Protein AF-A0A7V0W0N1-F1 (afdb_monomer)

Structure (mmCIF, N/CA/C/O backbone):
data_AF-A0A7V0W0N1-F1
#
_entry.id   AF-A0A7V0W0N1-F1
#
loop_
_atom_site.group_PDB
_atom_site.id
_atom_site.type_symbol
_atom_site.label_atom_id
_atom_site.label_alt_id
_atom_site.label_comp_id
_atom_site.label_asym_id
_atom_site.label_entity_id
_atom_site.label_seq_id
_atom_site.pdbx_PDB_ins_code
_atom_site.Cartn_x
_atom_site.Cartn_y
_atom_site.Cartn_z
_atom_site.occupancy
_atom_site.B_iso_or_equiv
_atom_site.auth_seq_id
_atom_site.auth_comp_id
_atom_site.auth_asym_id
_atom_site.auth_atom_id
_atom_site.pdbx_PDB_model_num
ATOM 1 N N . MET A 1 1 ? -25.392 -17.128 -9.756 1.00 65.19 1 MET A N 1
ATOM 2 C CA . MET A 1 1 ? -25.011 -16.692 -8.388 1.00 65.19 1 MET A CA 1
ATOM 3 C C . MET A 1 1 ? -23.806 -15.750 -8.349 1.00 65.19 1 MET A C 1
ATOM 5 O O . MET A 1 1 ? -23.897 -14.730 -7.682 1.00 65.19 1 MET A O 1
ATOM 9 N N . LEU A 1 2 ? -22.695 -16.008 -9.055 1.00 64.38 2 LEU A N 1
ATOM 10 C CA . LEU A 1 2 ? -21.594 -15.025 -9.146 1.00 64.38 2 LEU A CA 1
ATOM 11 C C . LEU A 1 2 ? -22.101 -13.653 -9.636 1.00 64.38 2 LEU A C 1
ATOM 13 O O . LEU A 1 2 ? -21.817 -12.623 -9.036 1.00 64.38 2 LEU A O 1
ATOM 17 N N . THR A 1 3 ? -22.949 -13.664 -10.666 1.00 71.69 3 THR A N 1
ATOM 18 C CA . THR A 1 3 ? -23.606 -12.480 -11.237 1.00 71.69 3 THR A CA 1
ATOM 19 C C . THR A 1 3 ? -24.465 -11.714 -10.230 1.00 71.69 3 THR A C 1
ATOM 21 O O . THR A 1 3 ? -24.435 -10.487 -10.211 1.00 71.69 3 THR A O 1
ATOM 24 N N . THR A 1 4 ? -25.195 -12.401 -9.346 1.00 72.19 4 THR A N 1
ATOM 25 C CA . THR A 1 4 ? -26.027 -11.757 -8.316 1.00 72.19 4 THR A CA 1
ATOM 26 C C . THR A 1 4 ? -25.181 -11.128 -7.214 1.00 72.19 4 THR A C 1
ATOM 28 O O . THR A 1 4 ? -25.496 -10.026 -6.766 1.00 72.19 4 THR A O 1
ATOM 31 N N . VAL A 1 5 ? -24.074 -11.765 -6.820 1.00 70.94 5 VAL A N 1
ATOM 32 C CA . VAL A 1 5 ? -23.144 -11.196 -5.832 1.00 70.94 5 VAL A CA 1
ATOM 33 C C . VAL A 1 5 ? -22.363 -10.017 -6.424 1.00 70.94 5 VAL A C 1
ATOM 35 O O . VAL A 1 5 ? -22.230 -8.986 -5.766 1.00 70.94 5 VAL A O 1
ATOM 38 N N . LEU A 1 6 ? -21.926 -10.110 -7.683 1.00 73.25 6 LEU A N 1
ATOM 39 C CA . LEU A 1 6 ? -21.318 -8.987 -8.404 1.00 73.25 6 LEU A CA 1
ATOM 40 C C . LEU A 1 6 ? -22.298 -7.820 -8.541 1.00 73.25 6 LEU A C 1
ATOM 42 O O . LEU A 1 6 ? -21.927 -6.689 -8.255 1.00 73.25 6 LEU A O 1
ATOM 46 N N . LYS A 1 7 ? -23.568 -8.080 -8.878 1.00 77.25 7 LYS A N 1
ATOM 47 C CA . LYS A 1 7 ? -24.618 -7.049 -8.934 1.00 77.25 7 LYS A CA 1
ATOM 48 C C . LYS A 1 7 ? -24.865 -6.405 -7.567 1.00 77.25 7 LYS A C 1
ATOM 50 O O . LYS A 1 7 ? -25.064 -5.194 -7.495 1.00 77.25 7 LYS A O 1
ATOM 55 N N . TYR A 1 8 ? -24.832 -7.188 -6.487 1.00 76.94 8 TYR A N 1
ATOM 56 C CA . TYR A 1 8 ? -24.913 -6.670 -5.120 1.00 76.94 8 TYR A CA 1
ATOM 57 C C . TYR A 1 8 ? -23.722 -5.765 -4.792 1.00 76.94 8 TYR A C 1
ATOM 59 O O . TYR A 1 8 ? -23.931 -4.634 -4.358 1.00 76.94 8 TYR A O 1
ATOM 67 N N . LYS A 1 9 ? -22.491 -6.217 -5.060 1.00 71.62 9 LYS A N 1
ATOM 68 C CA . LYS A 1 9 ? -21.276 -5.418 -4.854 1.00 71.62 9 LYS A CA 1
ATOM 69 C C . LYS A 1 9 ? -21.302 -4.151 -5.695 1.00 71.62 9 LYS A C 1
ATOM 71 O O . LYS A 1 9 ? -21.106 -3.082 -5.147 1.00 71.62 9 LYS A O 1
ATOM 76 N N . PHE A 1 10 ? -21.673 -4.234 -6.968 1.00 73.50 10 PHE A N 1
ATOM 77 C CA . PHE A 1 10 ? -21.801 -3.072 -7.844 1.00 73.50 10 PHE A CA 1
ATOM 78 C C . PHE A 1 10 ? -22.838 -2.071 -7.320 1.00 73.50 10 PHE A C 1
ATOM 80 O O . PHE A 1 10 ? -22.581 -0.870 -7.292 1.00 73.50 10 PHE A O 1
ATOM 87 N N . ARG A 1 11 ? -23.986 -2.549 -6.814 1.00 74.00 11 ARG A N 1
ATOM 88 C CA . ARG A 1 11 ? -24.966 -1.699 -6.116 1.00 74.00 11 ARG A CA 1
ATOM 89 C C . ARG A 1 11 ? -24.410 -1.109 -4.824 1.00 74.00 11 ARG A C 1
ATOM 91 O O . ARG A 1 11 ? -24.726 0.034 -4.517 1.00 74.00 11 ARG A O 1
ATOM 98 N N . GLN A 1 12 ? -23.600 -1.845 -4.069 1.00 72.81 12 GLN A N 1
ATOM 99 C CA . GLN A 1 12 ? -22.927 -1.343 -2.871 1.00 72.81 12 GLN A CA 1
ATOM 100 C C . GLN A 1 12 ? -21.934 -0.231 -3.239 1.00 72.81 12 GLN A C 1
ATOM 102 O O . GLN A 1 12 ? -21.969 0.828 -2.614 1.00 72.81 12 GLN A O 1
ATOM 107 N N . THR A 1 13 ? -21.125 -0.416 -4.288 1.00 66.62 13 THR A N 1
ATOM 108 C CA . THR A 1 13 ? -20.189 0.594 -4.801 1.00 66.62 13 THR A CA 1
ATOM 109 C C . THR A 1 13 ? -20.939 1.821 -5.314 1.00 66.62 13 THR A C 1
ATOM 111 O O . THR A 1 13 ? -20.633 2.940 -4.910 1.00 66.62 13 THR A O 1
ATOM 114 N N . TYR A 1 14 ? -21.994 1.625 -6.106 1.00 70.81 14 TYR A N 1
ATOM 115 C CA . TYR A 1 14 ? -22.852 2.702 -6.601 1.00 70.81 14 TYR A CA 1
ATOM 116 C C . TYR A 1 14 ? -23.535 3.471 -5.463 1.00 70.81 14 TYR A C 1
ATOM 118 O O . TYR A 1 14 ? -23.499 4.697 -5.424 1.00 70.81 14 TYR A O 1
ATOM 126 N N . ASN A 1 15 ? -24.097 2.774 -4.475 1.00 70.00 15 ASN A N 1
ATOM 127 C CA . ASN A 1 15 ? -24.696 3.416 -3.305 1.00 70.00 15 ASN A CA 1
ATOM 128 C C . ASN A 1 15 ? -23.644 4.152 -2.465 1.00 70.00 15 ASN A C 1
ATOM 130 O O . ASN A 1 15 ? -23.943 5.211 -1.915 1.00 70.00 15 ASN A O 1
ATOM 134 N N . SER A 1 16 ? -22.414 3.635 -2.401 1.00 61.22 16 SER A N 1
ATOM 135 C CA . SER A 1 16 ? -21.291 4.324 -1.761 1.00 61.22 16 SER A CA 1
ATOM 136 C C . SER A 1 16 ? -20.797 5.548 -2.537 1.00 61.22 16 SER A C 1
ATOM 138 O O . SER A 1 16 ? -20.149 6.391 -1.937 1.00 61.22 16 SER A O 1
ATOM 140 N N . LEU A 1 17 ? -21.114 5.664 -3.829 1.00 58.25 17 LEU A N 1
ATOM 141 C CA . LEU A 1 17 ? -20.805 6.826 -4.667 1.00 58.25 17 LEU A CA 1
ATOM 142 C C . LEU A 1 17 ? -21.925 7.870 -4.622 1.00 58.25 17 LEU A C 1
ATOM 144 O O . LEU A 1 17 ? -21.674 9.061 -4.462 1.00 58.25 17 LEU A O 1
ATOM 148 N N . VAL A 1 18 ? -23.180 7.438 -4.748 1.00 65.00 18 VAL A N 1
ATOM 149 C CA . VAL A 1 18 ? -24.325 8.341 -4.934 1.00 65.00 18 VAL A CA 1
ATOM 150 C C . VAL A 1 18 ? -24.939 8.769 -3.604 1.00 65.00 18 VAL A C 1
ATOM 152 O O . VAL A 1 18 ? -25.225 9.954 -3.412 1.00 65.00 18 VAL A O 1
ATOM 155 N N . ARG A 1 19 ? -25.103 7.826 -2.666 1.00 57.94 19 ARG A N 1
ATOM 156 C CA . ARG A 1 19 ? -25.832 8.021 -1.398 1.00 57.94 19 ARG A CA 1
ATOM 157 C C . ARG A 1 19 ? -24.922 8.212 -0.180 1.00 57.94 19 ARG A C 1
ATOM 159 O O . ARG A 1 19 ? -25.406 8.214 0.948 1.00 57.94 19 ARG A O 1
ATOM 166 N N . SER A 1 20 ? -23.610 8.344 -0.371 1.00 57.69 20 SER A N 1
ATOM 167 C CA . SER A 1 20 ? -22.677 8.543 0.738 1.00 57.69 20 SER A CA 1
ATOM 168 C C . SER A 1 20 ? -22.605 9.992 1.212 1.00 57.69 20 SER A C 1
ATOM 170 O O . SER A 1 20 ? -22.922 10.930 0.481 1.00 57.69 20 SER A O 1
ATOM 172 N N . THR A 1 21 ? -22.083 10.167 2.427 1.00 58.88 21 THR A N 1
ATOM 173 C CA . THR A 1 21 ? -21.667 11.467 2.961 1.00 58.88 21 THR A CA 1
ATOM 174 C C . THR A 1 21 ? -20.680 12.162 2.015 1.00 58.88 21 THR A C 1
ATOM 176 O O . THR A 1 21 ? -19.886 11.500 1.340 1.00 58.88 21 THR A O 1
ATOM 179 N N . VAL A 1 22 ? -20.708 13.502 1.985 1.00 57.19 22 VAL A N 1
ATOM 180 C CA . VAL A 1 22 ? -19.830 14.355 1.151 1.00 57.19 22 VAL A CA 1
ATOM 181 C C . VAL A 1 22 ? -18.357 13.956 1.291 1.00 57.19 22 VAL A C 1
ATOM 183 O O . VAL A 1 22 ? -17.636 13.873 0.306 1.00 57.19 22 VAL A O 1
ATOM 186 N N . GLN A 1 23 ? -17.941 13.590 2.504 1.00 50.38 23 GLN A N 1
ATOM 187 C CA . GLN A 1 23 ? -16.584 13.151 2.825 1.00 50.38 23 GLN A CA 1
ATOM 188 C C . GLN A 1 23 ? -16.133 11.913 2.021 1.00 50.38 23 GLN A C 1
ATOM 190 O O . GLN A 1 23 ? -15.020 11.891 1.510 1.00 50.38 23 GLN A O 1
ATOM 195 N N . LYS A 1 24 ? -17.014 10.921 1.824 1.00 54.81 24 LYS A N 1
ATOM 196 C CA . LYS A 1 24 ? -16.725 9.722 1.011 1.00 54.81 24 LYS A CA 1
ATOM 197 C C . LYS A 1 24 ? -16.737 9.999 -0.493 1.00 54.81 24 LYS A C 1
ATOM 199 O O . LYS A 1 24 ? -16.022 9.335 -1.236 1.00 54.81 24 LYS A O 1
ATOM 204 N N . LYS A 1 25 ? -17.524 10.983 -0.946 1.00 59.34 25 LYS A N 1
ATOM 205 C CA . LYS A 1 25 ? -17.472 11.453 -2.342 1.00 59.34 25 LYS A CA 1
ATOM 206 C C . LYS A 1 25 ? -16.147 12.160 -2.621 1.00 59.34 25 LYS A C 1
ATOM 208 O O . LYS A 1 25 ? -15.558 11.958 -3.676 1.00 59.34 25 LYS A O 1
ATOM 213 N N . LEU A 1 26 ? -15.653 12.927 -1.647 1.00 55.00 26 LEU A N 1
ATOM 214 C CA . LEU A 1 26 ? -14.368 13.613 -1.737 1.00 55.00 26 LEU A CA 1
ATOM 215 C C . LEU A 1 26 ? -13.198 12.625 -1.830 1.00 55.00 26 LEU A C 1
ATOM 217 O O . LEU A 1 26 ? -12.315 12.832 -2.651 1.00 55.00 26 LEU A O 1
ATOM 221 N N . GLU A 1 27 ? -13.229 11.519 -1.073 1.00 57.84 27 GLU A N 1
ATOM 222 C CA . GLU A 1 27 ? -12.224 10.440 -1.162 1.00 57.84 27 GLU A CA 1
ATOM 223 C C . GLU A 1 27 ? -12.077 9.876 -2.587 1.00 57.84 27 GLU A C 1
ATOM 225 O O . GLU A 1 27 ? -10.966 9.572 -3.018 1.00 57.84 27 GLU A O 1
ATOM 230 N N . TRP A 1 28 ? -13.175 9.791 -3.344 1.00 56.16 28 TRP A N 1
ATOM 231 C CA . TRP A 1 28 ? -13.170 9.350 -4.744 1.00 56.16 28 TRP A CA 1
ATOM 232 C C . TRP A 1 28 ? -12.669 10.407 -5.735 1.00 56.16 28 TRP A C 1
ATOM 234 O O . TRP A 1 28 ? -12.242 10.049 -6.829 1.00 56.16 28 TRP A O 1
ATOM 244 N N . LEU A 1 29 ? -12.701 11.691 -5.368 1.00 60.31 29 LEU A N 1
ATOM 245 C CA . LEU A 1 29 ? -12.205 12.796 -6.196 1.00 60.31 29 LEU A CA 1
ATOM 246 C C . LEU A 1 29 ? -10.706 13.065 -5.998 1.00 60.31 29 LEU A C 1
ATOM 248 O O . LEU A 1 29 ? -10.100 13.725 -6.840 1.00 60.31 29 LEU A O 1
ATOM 252 N N . ILE A 1 30 ? -10.087 12.522 -4.941 1.00 64.12 30 ILE A N 1
ATOM 253 C CA . ILE A 1 30 ? -8.644 12.666 -4.670 1.00 64.12 30 ILE A CA 1
ATOM 254 C C . ILE A 1 30 ? -7.773 12.298 -5.892 1.00 64.12 30 ILE A C 1
ATOM 256 O O . ILE A 1 30 ? -6.892 13.088 -6.225 1.00 64.12 30 ILE A O 1
ATOM 260 N N . PRO A 1 31 ? -8.003 11.182 -6.618 1.00 60.69 31 PRO A N 1
ATOM 261 C CA . PRO A 1 31 ? -7.228 10.856 -7.818 1.00 60.69 31 PRO A CA 1
ATOM 262 C C . PRO A 1 31 ? -7.337 11.915 -8.923 1.00 60.69 31 PRO A C 1
ATOM 264 O O . PRO A 1 31 ? -6.354 12.187 -9.601 1.00 60.69 31 PRO A O 1
ATOM 267 N N . LEU A 1 32 ? -8.511 12.536 -9.078 1.00 64.38 32 LEU A N 1
ATOM 268 C CA . LEU A 1 32 ? -8.777 13.582 -10.071 1.00 64.38 32 LEU A CA 1
ATOM 269 C C . LEU A 1 32 ? -8.023 14.877 -9.740 1.00 64.38 32 LEU A C 1
ATOM 271 O O . LEU A 1 32 ? -7.462 15.512 -10.630 1.00 64.38 32 LEU A O 1
ATOM 275 N N . ILE A 1 33 ? -7.936 15.216 -8.451 1.00 65.44 33 ILE A N 1
ATOM 276 C CA . ILE A 1 33 ? -7.167 16.365 -7.946 1.00 65.44 33 ILE A CA 1
ATOM 277 C C . ILE A 1 33 ? -5.654 16.165 -8.145 1.00 65.44 33 ILE A C 1
ATOM 279 O O . ILE A 1 33 ? -4.914 17.140 -8.252 1.00 65.44 33 ILE A O 1
ATOM 283 N N . LEU A 1 34 ? -5.178 14.919 -8.227 1.00 65.44 34 LEU A N 1
ATOM 284 C CA . LEU A 1 34 ? -3.758 14.605 -8.421 1.00 65.44 34 LEU A CA 1
ATOM 285 C C . LEU A 1 34 ? -3.304 14.651 -9.892 1.00 65.44 34 LEU A C 1
ATOM 287 O O . LEU A 1 34 ? -2.103 14.748 -10.144 1.00 65.44 34 LEU A O 1
ATOM 291 N N . ILE A 1 35 ? -4.226 14.654 -10.862 1.00 71.00 35 ILE A N 1
ATOM 292 C CA . ILE A 1 35 ? -3.905 14.669 -12.305 1.00 71.00 35 ILE A CA 1
ATOM 293 C C . ILE A 1 35 ? -2.977 15.836 -12.709 1.00 71.00 35 ILE A C 1
ATOM 295 O O . ILE A 1 35 ? -2.003 15.581 -13.424 1.00 71.00 35 ILE A O 1
ATOM 299 N N . PRO A 1 36 ? -3.175 17.089 -12.244 1.00 69.88 36 PRO A N 1
ATOM 300 C CA . PRO A 1 36 ? -2.277 18.198 -12.571 1.00 69.88 36 PRO A CA 1
ATOM 301 C C . PRO A 1 36 ? -0.832 17.980 -12.105 1.00 69.88 36 PRO A C 1
ATOM 303 O O . PRO A 1 36 ? 0.086 18.497 -12.733 1.00 69.88 36 PRO A O 1
ATOM 306 N N . TYR A 1 37 ? -0.610 17.191 -11.046 1.00 66.81 37 TYR A N 1
ATOM 307 C CA . TYR A 1 37 ? 0.726 16.832 -10.552 1.00 66.81 37 TYR A CA 1
ATOM 308 C C . TYR A 1 37 ? 1.346 15.661 -11.322 1.00 66.81 37 TYR A C 1
ATOM 310 O O . TYR A 1 37 ? 2.569 15.534 -11.387 1.00 66.81 37 TYR A O 1
ATOM 318 N N . PHE A 1 38 ? 0.524 14.814 -11.944 1.00 78.06 38 PHE A N 1
ATOM 319 C CA . PHE A 1 38 ? 1.004 13.674 -12.722 1.00 78.06 38 PHE A CA 1
ATOM 320 C C . PHE A 1 38 ? 1.700 14.113 -14.006 1.00 78.06 38 PHE A C 1
ATOM 322 O O . PHE A 1 38 ? 2.737 13.555 -14.352 1.00 78.06 38 PHE A O 1
ATOM 329 N N . ILE A 1 39 ? 1.193 15.144 -14.684 1.00 78.69 39 ILE A N 1
ATOM 330 C CA . ILE A 1 39 ? 1.789 15.669 -15.922 1.00 78.69 39 ILE A CA 1
ATOM 331 C C . ILE A 1 39 ? 3.251 16.121 -15.730 1.00 78.69 39 ILE A C 1
ATOM 333 O O . ILE A 1 39 ? 4.115 15.610 -16.451 1.00 78.69 39 ILE A O 1
ATOM 337 N N . PRO A 1 40 ? 3.585 17.031 -14.789 1.00 74.44 40 PRO A N 1
ATOM 338 C CA . PRO A 1 40 ? 4.963 17.462 -14.587 1.00 74.44 40 PRO A CA 1
ATOM 339 C C . PRO A 1 40 ? 5.852 16.306 -14.125 1.00 74.44 40 PRO A C 1
ATOM 341 O O . PRO A 1 40 ? 6.960 16.180 -14.634 1.00 74.44 40 PRO A O 1
ATOM 344 N N . LEU A 1 41 ? 5.359 15.412 -13.259 1.00 75.25 41 LEU A N 1
ATOM 345 C CA . LEU A 1 41 ? 6.134 14.255 -12.802 1.00 75.25 41 LEU A CA 1
ATOM 346 C C . LEU A 1 41 ? 6.434 13.263 -13.937 1.00 75.25 41 LEU A C 1
ATOM 348 O O . LEU A 1 41 ? 7.538 12.732 -14.027 1.00 75.25 41 LEU A O 1
ATOM 352 N N . THR A 1 42 ? 5.483 13.051 -14.849 1.00 83.56 42 THR A N 1
ATOM 353 C CA . THR A 1 42 ? 5.703 12.221 -16.044 1.00 83.56 42 THR A CA 1
ATOM 354 C C . THR A 1 42 ? 6.770 12.853 -16.938 1.00 83.56 42 THR A C 1
ATOM 356 O O . THR A 1 42 ? 7.662 12.161 -17.426 1.00 83.56 42 THR A O 1
ATOM 359 N N . ARG A 1 43 ? 6.718 14.179 -17.136 1.00 82.12 43 ARG A N 1
ATOM 360 C CA . ARG A 1 43 ? 7.703 14.913 -17.948 1.00 82.12 43 ARG A CA 1
ATOM 361 C C . ARG A 1 43 ? 9.105 14.866 -17.343 1.00 82.12 43 ARG A C 1
ATOM 363 O O . ARG A 1 43 ? 10.058 14.629 -18.083 1.00 82.12 43 ARG A O 1
ATOM 370 N N . THR A 1 44 ? 9.245 15.059 -16.031 1.00 79.56 44 THR A N 1
ATOM 371 C CA . THR A 1 44 ? 10.557 15.015 -15.368 1.00 79.56 44 THR A CA 1
ATOM 372 C C . THR A 1 44 ? 11.156 13.616 -15.397 1.00 79.56 44 THR A C 1
ATOM 374 O O . THR A 1 44 ? 12.325 13.475 -15.747 1.00 79.56 44 THR A O 1
ATOM 377 N N . MET A 1 45 ? 10.360 12.578 -15.127 1.00 82.50 45 MET A N 1
ATOM 378 C CA . MET A 1 45 ? 10.823 11.186 -15.188 1.00 82.50 45 MET A CA 1
A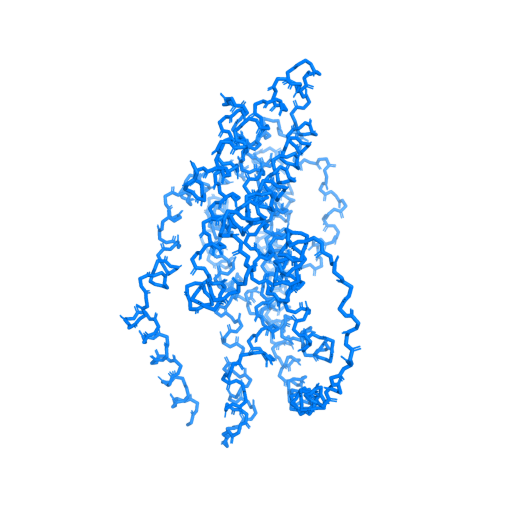TOM 379 C C . MET A 1 45 ? 11.216 10.770 -16.609 1.00 82.50 45 MET A C 1
ATOM 381 O O . MET A 1 45 ? 12.247 10.136 -16.800 1.00 82.50 45 MET A O 1
ATOM 385 N N . ASN A 1 46 ? 10.447 11.185 -17.615 1.00 86.25 46 ASN A N 1
ATOM 386 C CA . ASN A 1 46 ? 10.768 10.951 -19.023 1.00 86.25 46 ASN A CA 1
ATOM 387 C C . ASN A 1 46 ? 12.095 11.621 -19.427 1.00 86.25 46 ASN A C 1
ATOM 389 O O . ASN A 1 46 ? 12.948 10.985 -20.039 1.00 86.25 46 ASN A O 1
ATOM 393 N N . SER A 1 47 ? 12.304 12.880 -19.023 1.00 84.00 47 SER A N 1
ATOM 394 C CA . SER A 1 47 ? 13.571 13.594 -19.244 1.00 84.00 47 SER A CA 1
ATOM 395 C C . SER A 1 47 ? 14.749 12.901 -18.550 1.00 84.00 47 SER A C 1
ATOM 397 O O . SER A 1 47 ? 15.803 12.723 -19.157 1.00 84.00 47 SER A O 1
ATOM 399 N N . LEU A 1 48 ? 14.562 12.445 -17.307 1.00 82.56 48 LEU A N 1
ATOM 400 C CA . LEU A 1 48 ? 15.572 11.689 -16.563 1.00 82.56 48 LEU A CA 1
ATOM 401 C C . LEU A 1 48 ? 15.962 10.395 -17.277 1.00 82.56 48 LEU A C 1
ATOM 403 O O . LEU A 1 48 ? 17.146 10.158 -17.498 1.00 82.56 48 LEU A O 1
ATOM 407 N N . TYR A 1 49 ? 14.988 9.573 -17.663 1.00 85.88 49 TYR A N 1
ATOM 408 C CA . TYR A 1 49 ? 15.254 8.319 -18.366 1.00 85.88 49 TYR A CA 1
ATOM 409 C C . TYR A 1 49 ? 15.918 8.545 -19.729 1.00 85.88 49 TYR A C 1
ATOM 411 O O . TYR A 1 49 ? 16.851 7.817 -20.059 1.00 85.88 49 TYR A O 1
ATOM 419 N N . GLY A 1 50 ? 15.514 9.582 -20.473 1.00 84.19 50 GLY A N 1
ATOM 420 C CA . GLY A 1 50 ? 16.180 9.981 -21.717 1.00 84.19 50 GLY A CA 1
ATOM 421 C C . GLY A 1 50 ? 17.655 10.333 -21.502 1.00 84.19 50 GLY A C 1
ATOM 422 O O . GLY A 1 50 ? 18.523 9.740 -22.134 1.00 84.19 50 GLY A O 1
ATOM 423 N N . LYS A 1 51 ? 17.957 11.205 -20.530 1.00 83.94 51 LYS A N 1
ATOM 424 C CA . LYS A 1 51 ? 19.342 11.590 -20.196 1.00 83.94 51 LYS A CA 1
ATOM 425 C C . LYS A 1 51 ? 20.194 10.408 -19.729 1.00 83.94 51 LYS A C 1
ATOM 427 O O . LYS A 1 51 ? 21.373 10.325 -20.067 1.00 83.94 51 LYS A O 1
ATOM 432 N N . VAL A 1 52 ? 19.619 9.503 -18.933 1.00 82.62 52 VAL A N 1
ATOM 433 C CA . VAL A 1 52 ? 20.314 8.290 -18.471 1.00 82.62 52 VAL A CA 1
ATOM 434 C C . VAL A 1 52 ? 20.634 7.375 -19.650 1.00 82.62 52 VAL A C 1
ATOM 436 O O . VAL A 1 52 ? 21.740 6.841 -19.708 1.00 82.62 52 VAL A O 1
ATOM 439 N N . PHE A 1 53 ? 19.705 7.220 -20.595 1.00 84.56 53 PHE A N 1
ATOM 440 C CA . PHE A 1 53 ? 19.941 6.436 -21.804 1.00 84.56 53 PHE A CA 1
ATOM 441 C C . PHE A 1 53 ? 21.027 7.057 -22.691 1.00 84.56 53 PHE A C 1
ATOM 443 O O . PHE A 1 53 ? 21.933 6.348 -23.111 1.00 84.56 53 PHE A O 1
ATOM 450 N N . GLU A 1 54 ? 20.999 8.372 -22.912 1.00 84.94 54 GLU A N 1
ATOM 451 C CA . GLU A 1 54 ? 22.038 9.076 -23.682 1.00 84.94 54 GLU A CA 1
ATOM 452 C C . GLU A 1 54 ? 23.433 8.938 -23.050 1.00 84.94 54 GLU A C 1
ATOM 454 O O . GLU A 1 54 ? 24.426 8.832 -23.762 1.00 84.94 54 GLU A O 1
ATOM 459 N N . SER A 1 55 ? 23.513 8.903 -21.715 1.00 81.94 55 SER A N 1
ATOM 460 C CA . SER A 1 55 ? 24.794 8.867 -20.991 1.00 81.94 55 SER A CA 1
ATOM 461 C C . SER A 1 55 ? 25.353 7.450 -20.791 1.00 81.94 55 SER A C 1
ATOM 463 O O . SER A 1 55 ? 26.567 7.268 -20.765 1.00 81.94 55 SER A O 1
ATOM 465 N N . PHE A 1 56 ? 24.490 6.445 -20.604 1.00 79.69 56 PHE A N 1
ATOM 466 C CA . PHE A 1 56 ? 24.881 5.098 -20.151 1.00 79.69 56 PHE A CA 1
ATOM 467 C C . PHE A 1 56 ? 24.239 3.953 -20.959 1.00 79.69 56 PHE A C 1
ATOM 469 O O . PHE A 1 56 ? 24.370 2.778 -20.598 1.00 79.69 56 PHE A O 1
ATOM 476 N N . GLY A 1 57 ? 23.506 4.275 -22.027 1.00 84.06 57 GLY A N 1
ATOM 477 C CA . GLY A 1 57 ? 22.814 3.316 -22.885 1.00 84.06 57 GLY A CA 1
ATOM 478 C C . GLY A 1 57 ? 21.774 2.459 -22.154 1.00 84.06 57 GLY A C 1
ATOM 479 O O . GLY A 1 57 ? 21.240 2.811 -21.096 1.00 84.06 57 GLY A O 1
ATOM 480 N N . TRP A 1 58 ? 21.500 1.279 -22.718 1.00 82.75 58 TRP A N 1
ATOM 481 C CA . TRP A 1 58 ? 20.532 0.312 -22.184 1.00 82.75 58 TRP A CA 1
ATOM 482 C C . TRP A 1 58 ? 20.857 -0.177 -20.769 1.00 82.75 58 TRP A C 1
ATOM 484 O O . TRP A 1 58 ? 19.945 -0.439 -19.984 1.00 82.75 58 TRP A O 1
ATOM 494 N N . HIS A 1 59 ? 22.141 -0.276 -20.417 1.00 81.50 59 HIS A N 1
ATOM 495 C CA . HIS A 1 59 ? 22.556 -0.757 -19.102 1.00 81.50 59 HIS A CA 1
ATOM 496 C C . HIS A 1 59 ? 22.207 0.245 -17.992 1.00 81.50 59 HIS A C 1
ATOM 498 O O . HIS A 1 59 ? 21.579 -0.129 -16.996 1.00 81.50 59 HIS A O 1
ATOM 504 N N . GLY A 1 60 ? 22.525 1.529 -18.185 1.00 77.69 60 GLY A N 1
ATOM 505 C CA . GLY A 1 60 ? 22.147 2.566 -17.223 1.00 77.69 60 GLY A CA 1
ATOM 506 C C . GLY A 1 60 ? 20.634 2.758 -17.133 1.00 77.69 60 GLY A C 1
ATOM 507 O O . GLY A 1 60 ? 20.094 2.905 -16.033 1.00 77.69 60 GLY A O 1
ATOM 508 N N . LEU A 1 61 ? 19.930 2.665 -18.267 1.00 81.81 61 LEU A N 1
ATOM 509 C CA . LEU A 1 61 ? 18.469 2.719 -18.303 1.00 81.81 61 LEU A CA 1
ATOM 510 C C . LEU A 1 61 ? 17.853 1.563 -17.488 1.00 81.81 61 LEU A C 1
ATOM 512 O O . LEU A 1 61 ? 17.037 1.808 -16.596 1.00 81.81 61 LEU A O 1
ATOM 516 N N . LYS A 1 62 ? 18.310 0.318 -17.697 1.00 82.69 62 LYS A N 1
ATOM 517 C CA . LYS A 1 62 ? 17.881 -0.858 -16.917 1.00 82.69 62 LYS A CA 1
ATOM 518 C C . LYS A 1 62 ? 18.054 -0.647 -15.412 1.00 82.69 62 LYS A C 1
ATOM 520 O O . LYS A 1 62 ? 17.139 -0.953 -14.649 1.00 82.69 62 LYS A O 1
ATOM 525 N N . MET A 1 63 ? 19.190 -0.104 -14.977 1.00 78.62 63 MET A N 1
ATOM 526 C CA . MET A 1 63 ? 19.454 0.155 -13.556 1.00 78.62 63 MET A CA 1
ATOM 527 C C . MET A 1 63 ? 18.537 1.243 -12.977 1.00 78.62 63 MET A C 1
ATOM 529 O O . MET A 1 63 ? 17.979 1.078 -11.886 1.00 78.62 63 MET A O 1
ATOM 533 N N . ALA A 1 64 ? 18.329 2.341 -13.708 1.00 77.94 64 ALA A N 1
ATOM 534 C CA . ALA A 1 64 ? 17.488 3.446 -13.252 1.00 77.94 64 ALA A CA 1
ATOM 535 C C . ALA A 1 64 ? 16.008 3.042 -13.150 1.00 77.94 64 ALA A C 1
ATOM 537 O O . ALA A 1 64 ? 15.351 3.318 -12.146 1.00 77.94 64 ALA A O 1
ATOM 538 N N . ILE A 1 65 ? 15.481 2.333 -14.149 1.00 80.69 65 ILE A N 1
ATOM 539 C CA . ILE A 1 65 ? 14.102 1.834 -14.092 1.00 80.69 65 ILE A CA 1
ATOM 540 C C . ILE A 1 65 ? 13.976 0.702 -13.086 1.00 80.69 65 ILE A C 1
ATOM 542 O O . ILE A 1 65 ? 12.991 0.658 -12.355 1.00 80.69 65 ILE A O 1
ATOM 546 N N . GLY A 1 66 ? 14.961 -0.190 -13.004 1.00 79.56 66 GLY A N 1
ATOM 547 C CA . GLY A 1 66 ? 14.900 -1.319 -12.090 1.00 79.56 66 GLY A CA 1
ATOM 548 C C . GLY A 1 66 ? 14.818 -0.892 -10.628 1.00 79.56 66 GLY A C 1
ATOM 549 O O . GLY A 1 66 ? 13.982 -1.386 -9.872 1.00 79.56 66 GLY A O 1
ATOM 550 N N . THR A 1 67 ? 15.607 0.108 -10.241 1.00 77.25 67 THR A N 1
ATOM 551 C CA . THR A 1 67 ? 15.547 0.693 -8.893 1.00 77.25 67 THR A CA 1
ATOM 552 C C . THR A 1 67 ? 14.194 1.361 -8.617 1.00 77.25 67 THR A C 1
ATOM 554 O O . THR A 1 67 ? 13.586 1.098 -7.576 1.00 77.25 67 THR A O 1
ATOM 557 N N . ASN A 1 68 ? 13.660 2.134 -9.567 1.00 80.69 68 ASN A N 1
ATOM 558 C CA . ASN A 1 68 ? 12.342 2.766 -9.437 1.00 80.69 68 ASN A CA 1
ATOM 559 C C . ASN A 1 68 ? 11.199 1.744 -9.363 1.00 80.69 68 ASN A C 1
ATOM 561 O O . ASN A 1 68 ? 10.331 1.842 -8.492 1.00 80.69 68 ASN A O 1
ATOM 565 N N . LEU A 1 69 ? 11.202 0.735 -10.235 1.00 81.69 69 LEU A N 1
ATOM 566 C CA . LEU A 1 69 ? 10.187 -0.315 -10.248 1.00 81.69 69 LEU A CA 1
ATOM 567 C C . LEU A 1 69 ? 10.260 -1.198 -9.006 1.00 81.69 69 LEU A C 1
ATOM 569 O O . LEU A 1 69 ? 9.204 -1.591 -8.515 1.00 81.69 69 LEU A O 1
ATOM 573 N N . LEU A 1 70 ? 11.448 -1.473 -8.457 1.00 81.94 70 LEU A N 1
ATOM 574 C CA . LEU A 1 70 ? 11.582 -2.181 -7.181 1.00 81.94 70 LEU A CA 1
ATOM 575 C C . LEU A 1 70 ? 10.837 -1.434 -6.079 1.00 81.94 70 LEU A C 1
ATOM 577 O O . LEU A 1 70 ? 10.003 -2.015 -5.384 1.00 81.94 70 LEU A O 1
ATOM 581 N N . VAL A 1 71 ? 11.116 -0.139 -5.938 1.00 79.75 71 VAL A N 1
ATOM 582 C CA . VAL A 1 71 ? 10.523 0.694 -4.888 1.00 79.75 71 VAL A CA 1
ATOM 583 C C . VAL A 1 71 ? 9.009 0.791 -5.065 1.00 79.75 71 VAL A C 1
ATOM 585 O O . VAL A 1 71 ? 8.269 0.620 -4.094 1.00 79.75 71 VAL A O 1
ATOM 588 N N . ILE A 1 72 ? 8.540 0.969 -6.304 1.00 84.19 72 ILE A N 1
ATOM 589 C CA . ILE A 1 72 ? 7.113 0.945 -6.642 1.00 84.19 72 ILE A CA 1
ATOM 590 C C . ILE A 1 72 ? 6.483 -0.402 -6.275 1.00 84.19 72 ILE A C 1
ATOM 592 O O . ILE A 1 72 ? 5.463 -0.427 -5.588 1.00 84.19 72 ILE A O 1
ATOM 596 N N . CYS A 1 73 ? 7.075 -1.521 -6.696 1.00 85.56 73 CYS A N 1
ATOM 597 C CA . CYS A 1 73 ? 6.522 -2.853 -6.453 1.00 85.56 73 CYS A CA 1
ATOM 598 C C . CYS A 1 73 ? 6.458 -3.168 -4.959 1.00 85.56 73 CYS A C 1
ATOM 600 O O . CYS A 1 73 ? 5.434 -3.664 -4.494 1.00 85.56 73 CYS A O 1
ATOM 602 N N . VAL A 1 74 ? 7.501 -2.834 -4.192 1.00 83.75 74 VAL A N 1
ATOM 603 C CA . VAL A 1 74 ? 7.525 -3.019 -2.734 1.00 83.75 74 VAL A CA 1
ATOM 604 C C . VAL A 1 74 ? 6.438 -2.179 -2.063 1.00 83.75 7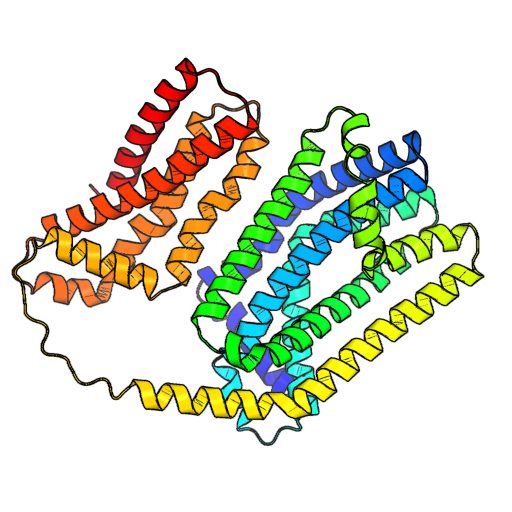4 VAL A C 1
ATOM 606 O O . VAL A 1 74 ? 5.682 -2.703 -1.245 1.00 83.75 74 VAL A O 1
ATOM 609 N N . PHE A 1 75 ? 6.301 -0.904 -2.433 1.00 84.62 75 PHE A N 1
ATOM 610 C CA . PHE A 1 75 ? 5.244 -0.039 -1.908 1.00 84.62 75 PHE A CA 1
ATOM 611 C C . PHE A 1 75 ? 3.842 -0.584 -2.211 1.00 84.62 75 PHE A C 1
ATOM 613 O O . PHE A 1 75 ? 3.019 -0.743 -1.304 1.00 84.62 75 PHE A O 1
ATOM 620 N N . VAL A 1 76 ? 3.570 -0.898 -3.481 1.00 87.81 76 VAL A N 1
ATOM 621 C CA . VAL A 1 76 ? 2.268 -1.415 -3.917 1.00 87.81 76 VAL A CA 1
ATOM 622 C C . VAL A 1 76 ? 1.977 -2.742 -3.219 1.00 87.81 76 VAL A C 1
ATOM 624 O O . VAL A 1 76 ? 0.869 -2.942 -2.724 1.00 87.81 76 VAL A O 1
ATOM 627 N N . PHE A 1 77 ? 2.969 -3.622 -3.092 1.00 88.62 77 PHE A N 1
ATOM 628 C CA . PHE A 1 77 ? 2.829 -4.900 -2.402 1.00 88.62 77 PHE A CA 1
ATOM 629 C C . PHE A 1 77 ? 2.500 -4.741 -0.910 1.00 88.62 77 PHE A C 1
ATOM 631 O O . PHE A 1 77 ? 1.560 -5.359 -0.414 1.00 88.62 77 PHE A O 1
ATOM 638 N N . ILE A 1 78 ? 3.209 -3.880 -0.178 1.00 85.75 78 ILE A N 1
ATOM 639 C CA . ILE A 1 78 ? 2.928 -3.652 1.248 1.00 85.75 78 ILE A CA 1
ATOM 640 C C . ILE A 1 78 ? 1.535 -3.028 1.432 1.00 85.75 78 ILE A C 1
ATOM 642 O O . ILE A 1 78 ? 0.773 -3.438 2.314 1.00 85.75 78 ILE A O 1
ATOM 646 N N . SER A 1 79 ? 1.188 -2.053 0.589 1.00 84.19 79 SER A N 1
ATOM 647 C CA . SER A 1 79 ? -0.110 -1.374 0.616 1.00 84.19 79 SER A CA 1
ATOM 648 C C . SER A 1 79 ? -1.269 -2.343 0.360 1.00 84.19 79 SER A C 1
ATOM 650 O O . SER A 1 79 ? -2.235 -2.396 1.128 1.00 84.19 79 SER A O 1
ATOM 652 N N . THR A 1 80 ? -1.134 -3.190 -0.656 1.00 88.62 80 THR A N 1
ATOM 653 C CA . THR A 1 80 ? -2.131 -4.215 -0.999 1.00 88.62 80 THR A CA 1
ATOM 654 C C . THR A 1 80 ? -2.235 -5.301 0.053 1.00 88.62 80 THR A C 1
ATOM 656 O O . THR A 1 80 ? -3.343 -5.683 0.426 1.00 88.62 80 THR A O 1
ATOM 659 N N . LEU A 1 81 ? -1.117 -5.748 0.624 1.00 87.06 81 LEU A N 1
ATOM 660 C CA . LEU A 1 81 ? -1.114 -6.686 1.745 1.00 87.06 81 LEU A CA 1
ATOM 661 C C . LEU A 1 81 ? -1.906 -6.125 2.934 1.00 87.06 81 LEU A C 1
ATOM 663 O O . LEU A 1 81 ? -2.726 -6.823 3.533 1.00 87.06 81 LEU A O 1
ATOM 667 N N . ALA A 1 82 ? -1.724 -4.847 3.269 1.00 82.50 82 ALA A N 1
ATOM 668 C CA . ALA A 1 82 ? -2.453 -4.230 4.372 1.00 82.50 82 ALA A CA 1
ATOM 669 C C . ALA A 1 82 ? -3.975 -4.201 4.143 1.00 82.50 82 ALA A C 1
ATOM 671 O O . ALA A 1 82 ? -4.746 -4.477 5.072 1.00 82.50 82 ALA A O 1
ATOM 672 N N . LEU A 1 83 ? -4.403 -3.890 2.918 1.00 82.62 83 LEU A N 1
ATOM 673 C CA . LEU A 1 83 ? -5.815 -3.820 2.537 1.00 82.62 83 LEU A CA 1
ATOM 674 C C . LEU A 1 83 ? -6.456 -5.209 2.412 1.00 82.62 83 LEU A C 1
ATOM 676 O O . LEU A 1 83 ? -7.568 -5.419 2.907 1.00 82.62 83 LEU A O 1
ATOM 680 N N . THR A 1 84 ? -5.737 -6.188 1.866 1.00 87.00 84 THR A N 1
ATOM 681 C CA . THR A 1 84 ? -6.221 -7.570 1.741 1.00 87.00 84 THR A CA 1
ATOM 682 C C . THR A 1 84 ? -6.441 -8.238 3.091 1.00 87.00 84 THR A C 1
ATOM 684 O O . THR A 1 84 ? -7.474 -8.884 3.260 1.00 87.00 84 THR A O 1
ATOM 687 N N . ILE A 1 85 ? -5.575 -8.015 4.094 1.00 83.88 85 ILE A N 1
ATOM 688 C CA . ILE A 1 85 ? -5.822 -8.477 5.479 1.00 83.88 85 ILE A CA 1
ATOM 689 C C . ILE A 1 85 ? -7.181 -7.973 5.973 1.00 83.88 85 ILE A C 1
ATOM 691 O O . ILE A 1 85 ? -7.974 -8.731 6.541 1.00 83.88 85 ILE A O 1
ATOM 695 N N . TYR A 1 86 ? -7.450 -6.684 5.759 1.00 79.00 86 TYR A N 1
ATOM 696 C CA . TYR A 1 86 ? -8.692 -6.062 6.194 1.00 79.00 86 TYR A CA 1
ATOM 697 C C . TYR A 1 86 ? -9.902 -6.650 5.452 1.00 79.00 86 TYR A C 1
ATOM 699 O O . TYR A 1 86 ? -10.872 -7.063 6.093 1.00 79.00 86 TYR A O 1
ATOM 707 N N . ARG A 1 87 ? -9.843 -6.760 4.118 1.00 80.50 87 ARG A N 1
ATOM 708 C CA . ARG A 1 87 ? -10.958 -7.283 3.311 1.00 80.50 87 ARG A CA 1
ATOM 709 C C . ARG A 1 87 ? -11.223 -8.775 3.535 1.00 80.50 87 ARG A C 1
ATOM 711 O O . ARG A 1 87 ? -12.394 -9.168 3.510 1.00 80.50 87 ARG A O 1
ATOM 718 N N . LEU A 1 88 ? -10.193 -9.593 3.768 1.00 83.25 88 LEU A N 1
ATOM 719 C CA . LEU A 1 88 ? -10.330 -11.043 3.966 1.00 83.25 88 LEU A CA 1
ATOM 720 C C . LEU A 1 88 ? -10.863 -11.417 5.349 1.00 83.25 88 LEU A C 1
ATOM 722 O O . LEU A 1 88 ? -11.694 -12.317 5.431 1.00 83.25 88 LEU A O 1
ATOM 726 N N . PHE A 1 89 ? -10.419 -10.744 6.415 1.00 78.25 89 PHE A N 1
ATOM 727 C CA . PHE A 1 89 ? -10.715 -11.190 7.785 1.00 78.25 89 PHE A CA 1
ATOM 728 C C . PHE A 1 89 ? -11.554 -10.217 8.618 1.00 78.25 89 PHE A C 1
ATOM 730 O O . PHE A 1 89 ? -12.159 -10.640 9.599 1.00 78.25 89 PHE A O 1
ATOM 737 N N . GLN A 1 90 ? -11.590 -8.926 8.275 1.00 73.38 90 GLN A N 1
ATOM 738 C CA . GLN A 1 90 ? -12.194 -7.894 9.135 1.00 73.38 90 GLN A CA 1
ATOM 739 C C . GLN A 1 90 ? -13.380 -7.169 8.505 1.00 73.38 90 GLN A C 1
ATOM 741 O O . GLN A 1 90 ? -14.064 -6.417 9.198 1.00 73.38 90 GLN A O 1
ATOM 746 N N . SER A 1 91 ? -13.637 -7.363 7.212 1.00 75.94 91 SER A N 1
ATOM 747 C CA . SER A 1 91 ? -14.799 -6.744 6.585 1.00 75.94 91 SER A CA 1
ATOM 748 C C . SER A 1 91 ? -16.093 -7.372 7.111 1.00 75.94 91 SER A C 1
ATOM 750 O O . SER A 1 91 ? -16.209 -8.593 7.242 1.00 75.94 91 SER A O 1
ATOM 752 N N . ASN A 1 92 ? -17.079 -6.522 7.409 1.00 69.62 92 ASN A N 1
ATOM 753 C CA . ASN A 1 92 ? -18.381 -6.951 7.935 1.00 69.62 92 ASN A CA 1
ATOM 754 C C . ASN A 1 92 ? -19.077 -7.945 6.991 1.00 69.62 92 ASN A C 1
ATOM 756 O O . ASN A 1 92 ? -19.762 -8.865 7.434 1.00 69.62 92 ASN A O 1
ATOM 760 N N . ASP A 1 93 ? -18.826 -7.795 5.692 1.00 75.62 93 ASP A N 1
ATOM 761 C CA . ASP A 1 93 ? -19.417 -8.595 4.629 1.00 75.62 93 ASP A CA 1
ATOM 762 C C . ASP A 1 93 ? -18.890 -10.038 4.616 1.00 75.62 93 ASP A C 1
ATOM 764 O O . ASP A 1 93 ? -19.570 -10.913 4.093 1.00 75.62 93 ASP A O 1
ATOM 768 N N . VAL A 1 94 ? -17.708 -10.334 5.179 1.00 80.50 94 VAL A N 1
ATOM 769 C CA . VAL A 1 94 ? -17.124 -11.692 5.123 1.00 80.50 94 VAL A CA 1
ATOM 770 C C . VAL A 1 94 ? -17.984 -12.706 5.866 1.00 80.50 94 VAL A C 1
ATOM 772 O O . VAL A 1 94 ? -18.221 -13.789 5.338 1.00 80.50 94 VAL A O 1
ATOM 775 N N . LYS A 1 95 ? -18.489 -12.358 7.056 1.00 78.62 95 LYS A N 1
ATOM 776 C CA . LYS A 1 95 ? -19.348 -13.258 7.845 1.00 78.62 95 LYS A CA 1
ATOM 777 C C . LYS A 1 95 ? -20.657 -13.559 7.103 1.00 78.62 95 LYS A C 1
ATOM 779 O O . LYS A 1 95 ? -21.104 -14.699 7.103 1.00 78.62 95 LYS A O 1
ATOM 784 N N . PHE A 1 96 ? -21.217 -12.557 6.423 1.00 80.62 96 PHE A N 1
ATOM 785 C CA . PHE A 1 96 ? -22.427 -12.700 5.612 1.00 80.62 96 PHE A CA 1
ATOM 786 C C . PHE A 1 96 ? -22.181 -13.506 4.327 1.00 80.62 96 PHE A C 1
ATOM 788 O O . PHE A 1 96 ? -22.911 -14.448 4.033 1.00 80.62 96 PHE A O 1
ATOM 795 N N . LEU A 1 97 ? -21.123 -13.186 3.578 1.00 77.31 97 LEU A N 1
ATOM 796 C CA . LEU A 1 97 ? -20.763 -13.899 2.350 1.00 77.31 97 LEU A CA 1
ATOM 797 C C . LEU A 1 97 ? -20.428 -15.368 2.632 1.00 77.31 97 LEU A C 1
ATOM 799 O O . LEU A 1 97 ? -20.801 -16.230 1.845 1.00 77.31 97 LEU A O 1
ATOM 803 N N . ALA A 1 98 ? -19.779 -15.660 3.761 1.00 78.75 98 ALA A N 1
ATOM 804 C CA . ALA A 1 98 ? -19.458 -17.026 4.165 1.00 78.75 98 ALA A CA 1
ATOM 805 C C . ALA A 1 98 ? -20.684 -17.846 4.604 1.00 78.75 98 ALA A C 1
ATOM 807 O O . ALA A 1 98 ? -20.615 -19.071 4.550 1.00 78.75 98 ALA A O 1
ATOM 808 N N . SER A 1 99 ? -21.785 -17.205 5.023 1.00 82.19 99 SER A N 1
ATOM 809 C CA . SER A 1 99 ? -23.041 -17.895 5.360 1.00 82.19 99 SER A CA 1
ATOM 810 C C . SER A 1 99 ? -23.936 -18.179 4.152 1.00 82.19 99 SER A C 1
ATOM 812 O O . SER A 1 99 ? -24.898 -18.932 4.272 1.00 82.19 99 SER A O 1
ATOM 814 N N . LEU A 1 100 ? -23.655 -17.574 2.994 1.00 83.12 100 LEU A N 1
ATOM 815 C CA . LEU A 1 100 ? -24.413 -17.840 1.775 1.00 83.12 100 LEU A CA 1
ATOM 816 C C . LEU A 1 100 ? -23.968 -19.172 1.144 1.00 83.12 100 LEU A C 1
ATOM 818 O O . LEU A 1 100 ? -22.783 -19.506 1.208 1.00 83.12 100 LEU A O 1
ATOM 822 N N . PRO A 1 101 ? -24.871 -19.906 0.464 1.00 83.25 101 PRO A N 1
ATOM 823 C CA . PRO A 1 101 ? -24.540 -21.135 -0.258 1.00 83.25 101 PRO A CA 1
ATOM 824 C C . PRO A 1 101 ? -23.821 -20.821 -1.584 1.00 83.25 101 PRO A C 1
ATOM 826 O O . PRO A 1 101 ? -24.305 -21.123 -2.673 1.00 83.25 101 PRO A O 1
ATOM 829 N N . ILE A 1 102 ? -22.668 -20.154 -1.506 1.00 84.06 102 ILE A N 1
ATOM 830 C CA . ILE A 1 102 ? -21.818 -19.819 -2.651 1.00 84.06 102 ILE A CA 1
ATOM 831 C C . ILE A 1 102 ? -20.674 -20.823 -2.781 1.00 84.06 102 ILE A C 1
ATOM 833 O O . ILE A 1 102 ? -20.093 -21.268 -1.792 1.00 84.06 102 ILE A O 1
ATOM 837 N N . SER A 1 103 ? -20.314 -21.163 -4.021 1.00 87.19 103 SER A N 1
ATOM 838 C CA . SER A 1 103 ? -19.150 -22.017 -4.264 1.00 87.19 103 SER A CA 1
ATOM 839 C C . SER A 1 103 ? -17.867 -21.337 -3.767 1.00 87.19 103 SER A C 1
ATOM 841 O O . SER A 1 103 ? -17.706 -20.115 -3.886 1.00 87.19 103 SER A O 1
ATOM 843 N N . LYS A 1 104 ? -16.915 -22.131 -3.258 1.00 86.62 104 LYS A N 1
ATOM 844 C CA . LYS A 1 104 ? -15.616 -21.623 -2.780 1.00 86.62 104 LYS A CA 1
ATOM 845 C C . LYS A 1 104 ? -14.871 -20.840 -3.869 1.00 86.62 104 LYS A C 1
ATOM 847 O O . LYS A 1 104 ? -14.277 -19.806 -3.581 1.00 86.62 104 LYS A O 1
ATOM 852 N N . GLY A 1 105 ? -14.976 -21.285 -5.126 1.00 87.69 105 GLY A N 1
ATOM 853 C CA . GLY A 1 105 ? -14.407 -20.598 -6.290 1.00 87.69 105 GLY A CA 1
ATOM 854 C C . GLY A 1 105 ? -15.028 -19.231 -6.558 1.00 87.69 105 GLY A C 1
ATOM 855 O O . GLY A 1 105 ? -14.303 -18.273 -6.811 1.00 87.69 105 GLY A O 1
ATOM 856 N N . SER A 1 106 ? -16.350 -19.097 -6.428 1.00 86.50 106 SER A N 1
ATOM 857 C CA . SER A 1 106 ? -17.014 -17.795 -6.568 1.00 86.50 106 SER A CA 1
ATOM 858 C C . SER A 1 106 ? -16.613 -16.817 -5.460 1.00 86.50 106 SER A C 1
ATOM 860 O O . SER A 1 106 ? -16.408 -15.635 -5.734 1.00 86.50 106 SER A O 1
ATOM 862 N N . LEU A 1 107 ? -16.464 -17.298 -4.220 1.00 88.25 107 LEU A N 1
ATOM 863 C CA . LEU A 1 107 ? -15.995 -16.467 -3.109 1.00 88.25 107 LEU A CA 1
ATOM 864 C C . LEU A 1 107 ? -14.532 -16.040 -3.296 1.00 88.25 107 LEU A C 1
ATOM 866 O O . LEU A 1 107 ? -14.211 -14.869 -3.087 1.00 88.25 107 LEU A O 1
ATOM 870 N N . PHE A 1 108 ? -13.668 -16.964 -3.728 1.00 91.12 108 PHE A N 1
ATOM 871 C CA . PHE A 1 108 ? -12.278 -16.664 -4.066 1.00 91.12 108 PHE A CA 1
ATOM 872 C C . PHE A 1 108 ? -12.188 -15.608 -5.168 1.00 91.12 108 PHE A C 1
ATOM 874 O O . PHE A 1 108 ? -11.535 -14.591 -4.969 1.00 91.12 108 PHE A O 1
ATOM 881 N N . GLY A 1 109 ? -12.889 -15.803 -6.291 1.00 89.38 109 GLY A N 1
ATOM 882 C CA . GLY A 1 109 ? -12.865 -14.863 -7.413 1.00 89.38 109 GLY A CA 1
ATOM 883 C C . GLY A 1 109 ? -13.308 -13.458 -7.006 1.00 89.38 109 GLY A C 1
ATOM 884 O O . GLY A 1 109 ? -12.683 -12.474 -7.392 1.00 89.38 109 GLY A O 1
ATOM 885 N N . LEU A 1 110 ? -14.325 -13.353 -6.143 1.00 88.25 110 LEU A N 1
ATOM 886 C CA . LEU A 1 110 ? -14.756 -12.068 -5.598 1.00 88.25 110 LEU A CA 1
ATOM 887 C C . LEU A 1 110 ? -13.682 -11.422 -4.719 1.00 88.25 110 LEU A C 1
ATOM 889 O O . LEU A 1 110 ? -13.426 -10.227 -4.847 1.00 88.25 110 LEU A O 1
ATOM 893 N N . LYS A 1 111 ? -13.041 -12.193 -3.836 1.00 88.81 111 LYS A N 1
ATOM 894 C CA . LYS A 1 111 ? -11.983 -11.674 -2.959 1.00 88.81 111 LYS A CA 1
ATOM 895 C C . LYS A 1 111 ? -10.713 -11.318 -3.727 1.00 88.81 111 LYS A C 1
ATOM 897 O O . LYS A 1 111 ? -10.051 -10.346 -3.372 1.00 88.81 111 LYS A O 1
ATOM 902 N N . LEU A 1 112 ? -10.397 -12.061 -4.783 1.00 91.25 112 LEU A N 1
ATOM 903 C CA . LEU A 1 112 ? -9.300 -11.748 -5.688 1.00 91.25 112 LEU A CA 1
ATOM 904 C C . LEU A 1 112 ? -9.588 -10.443 -6.434 1.00 91.25 112 LEU A C 1
ATOM 906 O O . LEU A 1 112 ? -8.728 -9.574 -6.468 1.00 91.25 112 LEU A O 1
ATOM 910 N N . LEU A 1 113 ? -10.806 -10.254 -6.946 1.00 90.00 113 LEU A N 1
ATOM 911 C CA . LEU A 1 113 ? -11.206 -9.012 -7.613 1.00 90.00 113 LEU A CA 1
ATOM 912 C C . LEU A 1 113 ? -11.183 -7.811 -6.656 1.00 90.00 113 LEU A C 1
ATOM 914 O O . LEU A 1 113 ? -10.687 -6.749 -7.021 1.00 90.00 113 LEU A O 1
ATOM 918 N N . GLU A 1 114 ? -11.642 -7.991 -5.413 1.00 87.25 114 GLU A N 1
ATOM 919 C CA . GLU A 1 114 ? -11.509 -6.982 -4.354 1.00 87.25 114 GLU A CA 1
ATOM 920 C C . GLU A 1 114 ? -10.033 -6.632 -4.077 1.00 87.25 114 GLU A C 1
ATOM 922 O O . GLU A 1 114 ? -9.707 -5.463 -3.884 1.00 87.25 114 GLU A O 1
ATOM 927 N N . SER A 1 115 ? -9.139 -7.627 -4.079 1.00 89.62 115 SER A N 1
ATOM 928 C CA . SER A 1 115 ? -7.697 -7.410 -3.926 1.00 89.62 115 SER A CA 1
ATOM 929 C C . SER A 1 115 ? -7.085 -6.691 -5.127 1.00 89.62 115 SER A C 1
ATOM 931 O O . SER A 1 115 ? -6.235 -5.831 -4.935 1.00 89.62 115 SER A O 1
ATOM 933 N N . VAL A 1 116 ? -7.489 -7.035 -6.352 1.00 90.75 116 VAL A N 1
ATOM 934 C CA . VAL A 1 116 ? -7.014 -6.381 -7.581 1.00 90.75 116 VAL A CA 1
ATOM 935 C C . VAL A 1 116 ? -7.445 -4.919 -7.602 1.00 90.75 116 VAL A C 1
ATOM 937 O O . VAL A 1 116 ? -6.635 -4.056 -7.924 1.00 90.75 116 VAL A O 1
ATOM 940 N N . GLU A 1 117 ? -8.681 -4.621 -7.201 1.00 87.31 117 GLU A N 1
ATOM 941 C CA . GLU A 1 117 ? -9.169 -3.247 -7.059 1.00 87.31 117 GLU A CA 1
ATOM 942 C C . GLU A 1 117 ? -8.291 -2.431 -6.093 1.00 87.31 117 GLU A C 1
ATOM 944 O O . GLU A 1 117 ? -7.920 -1.297 -6.401 1.00 87.31 117 GLU A O 1
ATOM 949 N N . ASP A 1 118 ? -7.923 -3.009 -4.945 1.00 84.19 118 ASP A N 1
ATOM 950 C CA . ASP A 1 118 ? -7.012 -2.366 -3.992 1.00 84.19 118 ASP A CA 1
ATOM 951 C C . ASP A 1 118 ? -5.623 -2.134 -4.607 1.00 84.19 118 ASP A C 1
ATOM 953 O O . ASP A 1 118 ? -5.068 -1.044 -4.465 1.00 84.19 118 ASP A O 1
ATOM 957 N N . THR A 1 119 ? -5.086 -3.106 -5.349 1.00 88.62 119 THR A N 1
ATOM 958 C CA . THR A 1 119 ? -3.805 -2.964 -6.063 1.00 88.62 119 THR A CA 1
ATOM 959 C C . THR A 1 119 ? -3.844 -1.855 -7.102 1.00 88.62 119 THR A C 1
ATOM 961 O O . THR A 1 119 ? -2.924 -1.039 -7.154 1.00 88.62 119 THR A O 1
ATOM 964 N N . VAL A 1 120 ? -4.920 -1.770 -7.884 1.00 87.38 120 VAL A N 1
ATOM 965 C CA . VAL A 1 120 ? -5.115 -0.699 -8.870 1.00 87.38 120 VAL A CA 1
ATOM 966 C C . VAL A 1 120 ? -5.131 0.665 -8.181 1.00 87.38 120 VAL A C 1
ATOM 968 O O . VAL A 1 120 ? -4.452 1.582 -8.639 1.00 87.38 120 VAL A O 1
ATOM 971 N N . ARG A 1 121 ? -5.823 0.801 -7.042 1.00 81.12 121 ARG A N 1
ATOM 972 C CA . ARG A 1 121 ? -5.832 2.055 -6.266 1.00 81.12 121 ARG A CA 1
ATOM 973 C C . ARG A 1 121 ? -4.443 2.427 -5.754 1.00 81.12 121 ARG A C 1
ATOM 975 O O . ARG A 1 121 ? -4.055 3.587 -5.865 1.00 81.12 121 ARG A O 1
ATOM 982 N N . SER A 1 122 ? -3.680 1.465 -5.238 1.00 81.94 122 SER A N 1
ATOM 983 C CA . SER A 1 122 ? -2.310 1.706 -4.766 1.00 81.94 122 SER A CA 1
ATOM 984 C C . SER A 1 122 ? -1.347 2.093 -5.895 1.00 81.94 122 SER A C 1
ATOM 986 O O . SER A 1 122 ? -0.346 2.757 -5.636 1.00 81.94 122 SER A O 1
ATOM 988 N N . ILE A 1 123 ? -1.659 1.732 -7.143 1.00 83.75 123 ILE A N 1
ATOM 989 C CA . ILE A 1 123 ? -0.852 2.057 -8.329 1.00 83.75 123 ILE A CA 1
ATOM 990 C C . ILE A 1 123 ? -1.134 3.446 -8.893 1.00 83.75 123 ILE A C 1
ATOM 992 O O . ILE A 1 123 ? -0.283 3.976 -9.599 1.00 83.75 123 ILE A O 1
ATOM 996 N N . ILE A 1 124 ? -2.251 4.086 -8.542 1.00 82.06 124 ILE A N 1
ATOM 997 C CA . ILE A 1 124 ? -2.570 5.442 -9.020 1.00 82.06 124 ILE A CA 1
ATOM 998 C C . ILE A 1 124 ? -1.413 6.416 -8.756 1.00 82.06 124 ILE A C 1
ATOM 1000 O O . ILE A 1 124 ? -1.093 7.230 -9.614 1.00 82.06 124 ILE A O 1
ATOM 1004 N N . LEU A 1 125 ? -0.755 6.310 -7.598 1.00 74.81 125 LEU A N 1
ATOM 1005 C CA . LEU A 1 125 ? 0.361 7.181 -7.228 1.00 74.81 125 LEU A CA 1
ATOM 1006 C C . LEU A 1 125 ? 1.623 6.957 -8.092 1.00 74.81 125 LEU A C 1
ATOM 1008 O O . LEU A 1 125 ? 2.149 7.941 -8.606 1.00 74.81 125 LEU A O 1
ATOM 1012 N N . PRO A 1 126 ? 2.129 5.723 -8.290 1.00 79.62 126 PRO A N 1
ATOM 1013 C CA . PRO A 1 126 ? 3.281 5.472 -9.165 1.00 79.62 126 PRO A CA 1
ATOM 1014 C C . PRO A 1 126 ? 2.968 5.453 -10.672 1.00 79.62 126 PRO A C 1
ATOM 1016 O O . PRO A 1 126 ? 3.897 5.403 -11.479 1.00 79.62 126 PRO A O 1
ATOM 1019 N N . LEU A 1 127 ? 1.694 5.511 -11.074 1.00 84.44 127 LEU A N 1
ATOM 1020 C CA . LEU A 1 127 ? 1.247 5.476 -12.473 1.00 84.44 127 LEU A CA 1
ATOM 1021 C C . LEU A 1 127 ? 2.002 6.442 -13.414 1.00 84.44 127 LEU A C 1
ATOM 1023 O O . LEU A 1 127 ? 2.400 6.000 -14.494 1.00 84.44 127 LEU A O 1
ATOM 1027 N N . PRO A 1 128 ? 2.296 7.703 -13.038 1.00 84.25 128 PRO A N 1
ATOM 1028 C CA . PRO A 1 128 ? 3.044 8.621 -13.902 1.00 84.25 128 PRO A CA 1
ATOM 1029 C C . PRO A 1 128 ? 4.457 8.128 -14.248 1.00 84.25 128 PRO A C 1
ATOM 1031 O O . PRO A 1 128 ? 4.949 8.375 -15.345 1.00 84.25 128 PRO A O 1
ATOM 1034 N N . VAL A 1 129 ? 5.111 7.399 -13.338 1.00 84.38 129 VAL A N 1
ATOM 1035 C CA . VAL A 1 129 ? 6.464 6.854 -13.548 1.00 84.38 129 VAL A CA 1
ATOM 1036 C C . VAL A 1 129 ? 6.433 5.729 -14.582 1.00 84.38 129 VAL A C 1
ATOM 1038 O O . VAL A 1 129 ? 7.315 5.643 -15.435 1.00 84.38 129 VAL A O 1
ATOM 1041 N N . ILE A 1 130 ? 5.392 4.894 -14.540 1.00 87.12 130 ILE A N 1
ATOM 1042 C CA . ILE A 1 130 ? 5.187 3.791 -15.490 1.00 87.12 130 ILE A CA 1
ATOM 1043 C C . ILE A 1 130 ? 4.858 4.342 -16.882 1.00 87.12 130 ILE A C 1
ATOM 1045 O O . ILE A 1 130 ? 5.399 3.860 -17.875 1.00 87.12 130 ILE A O 1
ATOM 1049 N N . ILE A 1 131 ? 4.025 5.388 -16.961 1.00 89.31 131 ILE A N 1
ATOM 1050 C CA . ILE A 1 131 ? 3.737 6.075 -18.230 1.00 89.31 131 ILE A CA 1
ATOM 1051 C C . ILE A 1 131 ? 5.006 6.714 -18.795 1.00 89.31 131 ILE A C 1
ATOM 1053 O O . ILE A 1 131 ? 5.285 6.554 -19.982 1.00 89.31 131 ILE A O 1
ATOM 1057 N N . ALA A 1 132 ? 5.791 7.403 -17.960 1.00 87.62 132 ALA A N 1
ATOM 1058 C CA . ALA A 1 132 ? 7.051 8.005 -18.383 1.00 87.62 132 ALA A CA 1
ATOM 1059 C C . ALA A 1 132 ? 7.997 6.954 -18.978 1.00 87.62 132 ALA A C 1
ATOM 1061 O O . ALA A 1 132 ? 8.570 7.184 -20.038 1.00 87.62 132 ALA A O 1
ATOM 1062 N N . PHE A 1 133 ? 8.096 5.787 -18.338 1.00 86.38 133 PHE A N 1
ATOM 1063 C CA . PHE A 1 133 ? 8.910 4.671 -18.810 1.00 86.38 133 PHE A CA 1
ATOM 1064 C C . PHE A 1 133 ? 8.419 4.071 -20.141 1.00 86.38 133 PHE A C 1
ATOM 1066 O O . PHE A 1 133 ? 9.201 3.860 -21.069 1.00 86.38 133 PHE A O 1
ATOM 1073 N N . SER A 1 134 ? 7.113 3.827 -20.265 1.00 88.81 134 SER A N 1
ATOM 1074 C CA . SER A 1 134 ? 6.517 3.328 -21.512 1.00 88.81 134 SER A CA 1
ATOM 1075 C C . SER A 1 134 ? 6.760 4.313 -22.664 1.00 88.81 134 SER A C 1
ATOM 1077 O O . SER A 1 134 ? 7.164 3.916 -23.757 1.00 88.81 134 SER A O 1
ATOM 1079 N N . TYR A 1 135 ? 6.632 5.615 -22.398 1.00 90.06 135 TYR A N 1
ATOM 1080 C CA . TYR A 1 135 ? 6.899 6.657 -23.385 1.00 90.06 135 TYR A CA 1
ATOM 1081 C C . TYR A 1 135 ? 8.382 6.753 -23.782 1.00 90.06 135 TYR A C 1
ATOM 1083 O O . TYR A 1 135 ? 8.682 6.947 -24.959 1.00 90.06 135 TYR A O 1
ATOM 1091 N N . THR A 1 136 ? 9.322 6.585 -22.844 1.00 87.31 136 THR A N 1
ATOM 1092 C CA . THR A 1 136 ? 10.75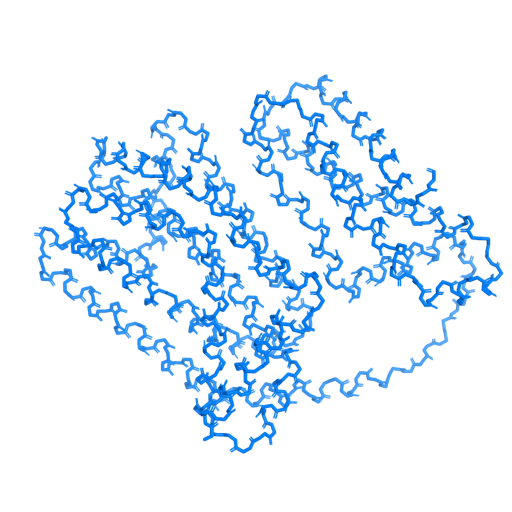9 6.581 -23.176 1.00 87.31 136 THR A CA 1
ATOM 1093 C C . THR A 1 136 ? 11.120 5.400 -24.063 1.00 87.31 136 THR A C 1
ATOM 1095 O O . THR A 1 136 ? 11.877 5.557 -25.015 1.00 87.31 136 THR A O 1
ATOM 1098 N N . ILE A 1 137 ? 10.514 4.235 -23.823 1.00 86.44 137 ILE A N 1
ATOM 1099 C CA . ILE A 1 137 ? 10.726 3.056 -24.669 1.00 86.44 137 ILE A CA 1
ATOM 1100 C C . ILE A 1 137 ? 10.099 3.228 -26.045 1.00 86.44 137 ILE A C 1
ATOM 1102 O O . ILE A 1 137 ? 10.712 2.836 -27.033 1.00 86.44 137 ILE A O 1
ATOM 1106 N N . ALA A 1 138 ? 8.929 3.865 -26.131 1.00 87.25 138 ALA A N 1
ATOM 1107 C CA . ALA A 1 138 ? 8.320 4.185 -27.417 1.00 87.25 138 ALA A CA 1
ATOM 1108 C C . ALA A 1 138 ? 9.214 5.090 -28.285 1.00 87.25 138 ALA A C 1
ATOM 1110 O O . ALA A 1 138 ? 9.137 5.004 -29.506 1.00 87.25 138 ALA A O 1
ATOM 1111 N N . LYS A 1 139 ? 10.040 5.947 -27.664 1.00 86.00 139 LYS A N 1
ATOM 1112 C CA . LYS A 1 139 ? 11.009 6.805 -28.362 1.00 86.00 139 LYS A CA 1
ATOM 1113 C C . LYS A 1 139 ? 12.287 6.080 -28.777 1.00 86.00 139 LYS A C 1
ATOM 1115 O O . LYS A 1 139 ? 12.814 6.388 -29.836 1.00 86.00 139 LYS A O 1
ATOM 1120 N N . ILE A 1 140 ? 12.806 5.208 -27.914 1.00 83.94 140 ILE A N 1
ATOM 1121 C CA . ILE A 1 140 ? 14.115 4.569 -28.108 1.00 83.94 140 ILE A CA 1
ATOM 1122 C C . ILE A 1 140 ? 14.003 3.337 -29.011 1.00 83.94 140 ILE A C 1
ATOM 1124 O O . ILE A 1 140 ? 14.812 3.176 -29.914 1.00 83.94 140 ILE A O 1
ATOM 1128 N N . ALA A 1 141 ? 13.012 2.480 -28.758 1.00 80.69 141 ALA A N 1
ATOM 1129 C CA . ALA A 1 141 ? 12.842 1.208 -29.450 1.00 80.69 141 ALA A CA 1
ATOM 1130 C C . ALA A 1 141 ? 11.634 1.266 -30.396 1.00 80.69 141 ALA A C 1
ATOM 1132 O O . ALA A 1 141 ? 11.721 1.767 -31.513 1.00 80.69 141 ALA A O 1
ATOM 1133 N N . SER A 1 142 ? 10.476 0.760 -29.962 1.00 85.44 142 SER A N 1
ATOM 1134 C CA . SER A 1 142 ? 9.258 0.761 -30.771 1.00 85.44 142 SER A CA 1
ATOM 1135 C C . SER A 1 142 ? 8.005 0.949 -29.923 1.00 85.44 142 SER A C 1
ATOM 1137 O O . SER A 1 142 ? 7.956 0.618 -28.733 1.00 85.44 142 SER A O 1
ATOM 1139 N N . THR A 1 143 ? 6.939 1.438 -30.557 1.00 87.56 143 THR A N 1
ATOM 1140 C CA . THR A 1 143 ? 5.631 1.607 -29.910 1.00 87.56 143 THR A CA 1
ATOM 1141 C C . THR A 1 143 ? 5.033 0.269 -29.455 1.00 87.56 143 THR A C 1
ATOM 1143 O O . THR A 1 143 ? 4.302 0.233 -28.468 1.00 87.56 143 THR A O 1
ATOM 1146 N N . LEU A 1 144 ? 5.375 -0.847 -30.111 1.00 87.69 144 LEU A N 1
ATOM 1147 C CA . LEU A 1 144 ? 4.907 -2.182 -29.720 1.00 87.69 144 LEU A CA 1
ATOM 1148 C C . LEU A 1 144 ? 5.466 -2.605 -28.356 1.00 87.69 144 LEU A C 1
ATOM 1150 O O . LEU A 1 144 ? 4.713 -3.087 -27.509 1.00 87.69 144 LEU A O 1
ATOM 1154 N N . TRP A 1 145 ? 6.752 -2.356 -28.095 1.00 87.12 145 TRP A N 1
ATOM 1155 C CA . TRP A 1 145 ? 7.363 -2.647 -26.793 1.00 87.12 145 TRP A CA 1
ATOM 1156 C C . TRP A 1 145 ? 6.745 -1.817 -25.664 1.00 87.12 145 TRP A C 1
ATOM 1158 O O . TRP A 1 145 ? 6.522 -2.327 -24.565 1.00 87.12 145 TRP A O 1
ATOM 1168 N N . ALA A 1 146 ? 6.371 -0.569 -25.951 1.00 86.50 146 ALA A N 1
ATOM 1169 C CA . ALA A 1 146 ? 5.657 0.279 -25.001 1.00 86.50 146 ALA A CA 1
ATOM 1170 C C . ALA A 1 146 ? 4.276 -0.292 -24.618 1.00 86.50 146 ALA A C 1
ATOM 1172 O O . ALA A 1 146 ? 3.894 -0.230 -23.445 1.00 86.50 146 ALA A O 1
ATOM 1173 N N . VAL A 1 147 ? 3.556 -0.899 -25.572 1.00 88.62 147 VAL A N 1
ATOM 1174 C CA . VAL A 1 147 ? 2.278 -1.595 -25.324 1.00 88.62 147 VAL A CA 1
ATOM 1175 C C . VAL A 1 147 ? 2.492 -2.878 -24.516 1.00 88.62 147 VAL A C 1
ATOM 1177 O O . VAL A 1 147 ? 1.754 -3.122 -23.560 1.00 88.62 147 VAL A O 1
ATOM 1180 N N . ILE A 1 148 ? 3.526 -3.666 -24.835 1.00 88.69 148 ILE A N 1
ATOM 1181 C CA . ILE A 1 148 ? 3.875 -4.892 -24.094 1.00 88.69 148 ILE A CA 1
ATOM 1182 C C . ILE A 1 148 ? 4.142 -4.580 -22.617 1.00 88.69 148 ILE A C 1
ATOM 1184 O O . ILE A 1 148 ? 3.671 -5.309 -21.746 1.00 88.69 148 ILE A O 1
ATOM 1188 N N . ILE A 1 149 ? 4.815 -3.469 -22.313 1.00 88.56 149 ILE A N 1
ATOM 1189 C CA . ILE A 1 149 ? 5.053 -3.029 -20.931 1.00 88.56 149 ILE A CA 1
ATOM 1190 C C . ILE A 1 149 ? 3.754 -2.712 -20.201 1.00 88.56 149 ILE A C 1
ATOM 1192 O O . ILE A 1 149 ? 3.589 -3.117 -19.051 1.00 88.56 149 ILE A O 1
ATOM 1196 N N . LEU A 1 150 ? 2.820 -2.012 -20.850 1.00 88.25 150 LEU A N 1
ATOM 1197 C CA . LEU A 1 150 ? 1.528 -1.686 -20.241 1.00 88.25 150 LEU A CA 1
ATOM 1198 C C . LEU A 1 150 ? 0.704 -2.951 -19.963 1.00 88.25 150 LEU A C 1
ATOM 1200 O O . LEU A 1 150 ? 0.125 -3.077 -18.883 1.00 88.25 150 LEU A O 1
ATOM 1204 N N . ILE A 1 151 ? 0.700 -3.915 -20.888 1.00 89.88 151 ILE A N 1
ATOM 1205 C CA . ILE A 1 151 ? 0.037 -5.216 -20.701 1.00 89.88 151 ILE A CA 1
ATOM 1206 C C . ILE A 1 151 ? 0.722 -6.014 -19.586 1.00 89.88 151 ILE A C 1
ATOM 1208 O O . ILE A 1 151 ? 0.060 -6.526 -18.681 1.00 89.88 151 ILE A O 1
ATOM 1212 N N . GLY A 1 152 ? 2.052 -6.089 -19.607 1.00 90.00 152 GLY A N 1
ATOM 1213 C CA . GLY A 1 152 ? 2.828 -6.769 -18.578 1.00 90.00 152 GLY A CA 1
ATOM 1214 C C . GLY A 1 152 ? 2.633 -6.136 -17.198 1.00 90.00 152 GLY A C 1
ATOM 1215 O O . GLY A 1 152 ? 2.606 -6.848 -16.195 1.00 90.00 152 GLY A O 1
ATOM 1216 N N . TRP A 1 153 ? 2.372 -4.828 -17.127 1.00 88.81 153 TRP A N 1
ATOM 1217 C CA . TRP A 1 153 ? 2.027 -4.163 -15.874 1.00 88.81 153 TRP A CA 1
ATOM 1218 C C . TRP A 1 153 ? 0.710 -4.680 -15.283 1.00 88.81 153 TRP A C 1
ATOM 1220 O O . TRP A 1 153 ? 0.632 -4.922 -14.080 1.00 88.81 153 TRP A O 1
ATOM 1230 N N . VAL A 1 154 ? -0.306 -4.943 -16.111 1.00 90.44 154 VAL A N 1
ATOM 1231 C CA . VAL A 1 154 ? -1.561 -5.578 -15.660 1.00 90.44 154 VAL A CA 1
ATOM 1232 C C . VAL A 1 154 ? -1.296 -6.971 -15.077 1.00 90.44 154 VAL A C 1
ATOM 1234 O O . VAL A 1 154 ? -1.876 -7.344 -14.055 1.00 90.44 154 VAL A O 1
ATOM 1237 N N . ALA A 1 155 ? -0.373 -7.729 -15.665 1.00 91.69 155 ALA A N 1
ATOM 1238 C CA . ALA A 1 155 ? 0.053 -9.009 -15.109 1.00 91.69 155 ALA A CA 1
ATOM 1239 C C . ALA A 1 155 ? 0.793 -8.850 -13.764 1.00 91.69 155 ALA A C 1
ATOM 1241 O O . ALA A 1 155 ? 0.513 -9.612 -12.837 1.00 91.69 155 ALA A O 1
ATOM 1242 N N . ILE A 1 156 ? 1.644 -7.829 -13.594 1.00 91.50 156 ILE A N 1
ATOM 1243 C CA . ILE A 1 156 ? 2.278 -7.514 -12.295 1.00 91.50 156 ILE A CA 1
ATOM 1244 C C . ILE A 1 156 ? 1.218 -7.208 -11.228 1.00 91.50 156 ILE A C 1
ATOM 1246 O O . ILE A 1 156 ? 1.329 -7.686 -10.099 1.00 91.50 156 ILE A O 1
ATOM 1250 N N . ILE A 1 157 ? 0.154 -6.474 -11.572 1.00 91.75 157 ILE A N 1
ATOM 1251 C CA . ILE A 1 157 ? -0.970 -6.196 -10.657 1.00 91.75 157 ILE A CA 1
ATOM 1252 C C . ILE A 1 157 ? -1.583 -7.495 -10.134 1.00 91.75 157 ILE A C 1
ATOM 1254 O O . ILE A 1 157 ? -1.806 -7.641 -8.928 1.00 91.75 157 ILE A O 1
ATOM 1258 N N . LEU A 1 158 ? -1.834 -8.446 -11.034 1.00 93.19 158 LEU A N 1
ATOM 1259 C CA . LEU A 1 158 ? -2.383 -9.755 -10.686 1.00 93.19 158 LEU A CA 1
ATOM 1260 C C . LEU A 1 158 ? -1.408 -10.582 -9.839 1.00 93.19 158 LEU A C 1
ATOM 1262 O O . LEU A 1 158 ? -1.833 -11.215 -8.868 1.00 93.19 158 LEU A O 1
ATOM 1266 N N . GLN A 1 159 ? -0.109 -10.551 -10.148 1.00 93.88 159 GLN A N 1
ATOM 1267 C CA . GLN A 1 159 ? 0.926 -11.222 -9.351 1.00 93.88 159 GLN A CA 1
ATOM 1268 C C . GLN A 1 159 ? 0.998 -10.647 -7.932 1.00 93.88 159 GLN A C 1
ATOM 1270 O O . GLN A 1 159 ? 0.978 -11.401 -6.965 1.00 93.88 159 GLN 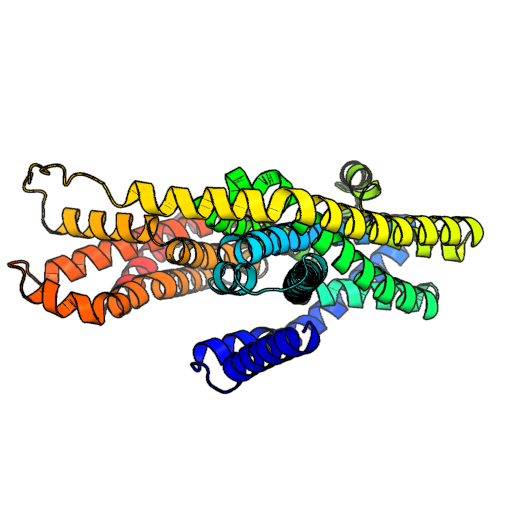A O 1
ATOM 1275 N N . ILE A 1 160 ? 1.006 -9.319 -7.779 1.00 93.44 160 ILE A N 1
ATOM 1276 C CA . ILE A 1 160 ? 1.036 -8.663 -6.464 1.00 93.44 160 ILE A CA 1
ATOM 1277 C C . ILE A 1 160 ? -0.233 -8.989 -5.665 1.00 93.44 160 ILE A C 1
ATOM 1279 O O . ILE A 1 160 ? -0.144 -9.354 -4.490 1.00 93.44 160 ILE A O 1
ATOM 1283 N N . ALA A 1 161 ? -1.411 -8.912 -6.294 1.00 93.25 161 ALA A N 1
ATOM 1284 C CA . ALA A 1 161 ? -2.680 -9.238 -5.646 1.00 93.25 161 ALA A CA 1
ATOM 1285 C C . ALA A 1 161 ? -2.710 -10.700 -5.163 1.00 93.25 161 ALA A C 1
ATOM 1287 O O . ALA A 1 161 ? -3.011 -10.966 -3.997 1.00 93.25 161 ALA A O 1
ATOM 1288 N N . SER A 1 162 ? -2.329 -11.649 -6.021 1.00 94.12 162 SER A N 1
ATOM 1289 C CA . SER A 1 162 ? -2.283 -13.075 -5.669 1.00 94.12 162 SER A CA 1
ATOM 1290 C C . SER A 1 162 ? -1.236 -13.381 -4.593 1.00 94.12 162 SER A C 1
ATOM 1292 O O . SER A 1 162 ? -1.560 -14.061 -3.617 1.00 94.12 162 SER A O 1
ATOM 1294 N N . LEU A 1 163 ? -0.030 -12.812 -4.686 1.00 94.06 163 LEU A N 1
ATOM 1295 C CA . LEU A 1 163 ? 1.016 -12.940 -3.665 1.00 94.06 163 LEU A CA 1
ATOM 1296 C C . LEU A 1 163 ? 0.543 -12.401 -2.306 1.00 94.06 163 LEU A C 1
ATOM 1298 O O . LEU A 1 163 ? 0.733 -13.045 -1.271 1.00 94.06 163 LEU A O 1
ATOM 1302 N N . SER A 1 164 ? -0.118 -11.240 -2.301 1.00 91.88 164 SER A N 1
ATOM 1303 C CA . SER A 1 164 ? -0.672 -10.656 -1.080 1.00 91.88 164 SER A CA 1
ATOM 1304 C C . SER A 1 164 ? -1.740 -11.571 -0.465 1.00 91.88 164 SER A C 1
ATOM 1306 O O . SER A 1 164 ? -1.720 -11.832 0.739 1.00 91.88 164 SER A O 1
ATOM 1308 N N . MET A 1 165 ? -2.608 -12.177 -1.281 1.00 91.56 165 MET A N 1
ATOM 1309 C CA . MET A 1 165 ? -3.600 -13.145 -0.812 1.00 91.56 165 MET A CA 1
ATOM 1310 C C . MET A 1 165 ? -2.949 -14.418 -0.241 1.00 91.56 165 MET A C 1
ATOM 1312 O O . MET A 1 165 ? -3.351 -14.889 0.823 1.00 91.56 165 MET A O 1
ATOM 1316 N N . ILE A 1 166 ? -1.904 -14.945 -0.883 1.00 93.88 166 ILE A N 1
ATOM 1317 C CA . ILE A 1 166 ? -1.136 -16.099 -0.384 1.00 93.88 166 ILE A CA 1
ATOM 1318 C C . ILE A 1 166 ? -0.567 -15.796 1.004 1.00 93.88 166 ILE A C 1
ATOM 1320 O O . ILE A 1 166 ? -0.797 -16.545 1.958 1.00 93.88 166 ILE A O 1
ATOM 1324 N N . ILE A 1 167 ? 0.134 -14.671 1.142 1.00 90.81 167 ILE A N 1
ATOM 1325 C CA . ILE A 1 167 ? 0.800 -14.296 2.393 1.00 90.81 167 ILE A CA 1
ATOM 1326 C C . ILE A 1 167 ? -0.223 -14.033 3.497 1.00 90.81 167 ILE A C 1
ATOM 1328 O O . ILE A 1 167 ? -0.039 -14.481 4.630 1.00 90.81 167 ILE A O 1
ATOM 1332 N N . THR A 1 168 ? -1.339 -13.378 3.181 1.00 88.75 168 THR A N 1
ATOM 1333 C CA . THR A 1 168 ? -2.404 -13.142 4.164 1.00 88.75 168 THR A CA 1
ATOM 1334 C C . THR A 1 168 ? -3.087 -14.425 4.622 1.00 88.75 168 THR A C 1
ATOM 1336 O O . THR A 1 168 ? -3.387 -14.539 5.811 1.00 88.75 168 THR A O 1
ATOM 1339 N N . LEU A 1 169 ? -3.279 -15.415 3.747 1.00 89.62 169 LEU A N 1
ATOM 1340 C CA . LEU A 1 169 ? -3.814 -16.731 4.116 1.00 89.62 169 LEU A CA 1
ATOM 1341 C C . LEU A 1 169 ? -2.812 -17.567 4.925 1.00 89.62 169 LEU A C 1
ATOM 1343 O O . LEU A 1 169 ? -3.212 -18.273 5.852 1.00 89.62 169 LEU A O 1
ATOM 1347 N N . ILE A 1 170 ? -1.513 -17.478 4.624 1.00 89.19 170 ILE A N 1
ATOM 1348 C CA . ILE A 1 170 ? -0.458 -18.134 5.415 1.00 89.19 170 ILE A CA 1
ATOM 1349 C C . ILE A 1 170 ? -0.396 -17.527 6.819 1.00 89.19 170 ILE A C 1
ATOM 1351 O O . ILE A 1 170 ? -0.397 -18.260 7.810 1.00 89.19 170 ILE A O 1
ATOM 1355 N N . LEU A 1 171 ? -0.405 -16.196 6.909 1.00 84.31 171 LEU A N 1
ATOM 1356 C CA . LEU A 1 171 ? -0.316 -15.456 8.167 1.00 84.31 171 LEU A CA 1
ATOM 1357 C C . LEU A 1 171 ? -1.672 -15.263 8.866 1.00 84.31 171 LEU A C 1
ATOM 1359 O O . LEU A 1 171 ? -1.712 -14.646 9.930 1.00 84.31 171 LEU A O 1
ATOM 1363 N N . GLY A 1 172 ? -2.769 -15.802 8.323 1.00 76.75 172 GLY A N 1
ATOM 1364 C CA . GLY A 1 172 ? -4.153 -15.535 8.747 1.00 76.75 172 GLY A CA 1
ATOM 1365 C C . GLY A 1 172 ? -4.415 -15.687 10.248 1.00 76.75 172 GLY A C 1
ATOM 1366 O O . GLY A 1 172 ? -5.122 -14.886 10.864 1.00 76.75 172 GLY A O 1
ATOM 1367 N N . LYS A 1 173 ? -3.768 -16.670 10.885 1.00 73.50 173 LYS A N 1
ATOM 1368 C CA . LYS A 1 173 ? -3.866 -16.899 12.338 1.00 73.50 173 LYS A CA 1
ATOM 1369 C C . LYS A 1 173 ? -3.314 -15.727 13.162 1.00 73.50 173 LYS A C 1
ATOM 1371 O O . LYS A 1 173 ? -3.812 -15.425 14.245 1.00 73.50 173 LYS A O 1
ATOM 1376 N N . ILE A 1 174 ? -2.284 -15.060 12.651 1.00 72.94 174 ILE A N 1
ATOM 1377 C CA . ILE A 1 174 ? -1.635 -13.907 13.281 1.00 72.94 174 ILE A CA 1
ATOM 1378 C C . ILE A 1 174 ? -2.369 -12.621 12.878 1.00 72.94 174 ILE A C 1
ATOM 1380 O O . ILE A 1 174 ? -2.729 -11.818 13.745 1.00 72.94 174 ILE A O 1
ATOM 1384 N N . THR A 1 175 ? -2.638 -12.456 11.580 1.00 64.81 175 THR A N 1
ATOM 1385 C CA . THR A 1 175 ? -3.164 -11.223 10.967 1.00 64.81 175 THR A CA 1
ATOM 1386 C C . THR A 1 175 ? -4.635 -10.961 11.262 1.00 64.81 175 THR A C 1
ATOM 1388 O O . THR A 1 175 ? -5.067 -9.808 11.241 1.00 64.81 175 THR A O 1
ATOM 1391 N N . SER A 1 176 ? -5.402 -11.991 11.619 1.00 62.38 176 SER A N 1
ATOM 1392 C CA . SER A 1 176 ? -6.802 -11.840 12.024 1.00 62.38 176 SER A CA 1
ATOM 1393 C C . SER A 1 176 ? -7.005 -10.998 13.287 1.00 62.38 176 SER A C 1
ATOM 1395 O O . SER A 1 176 ? -8.084 -10.444 13.505 1.00 62.38 176 SER A O 1
ATOM 1397 N N . LYS A 1 177 ? -5.972 -10.828 14.123 1.00 68.69 177 LYS A N 1
ATOM 1398 C CA . LYS A 1 177 ? -6.043 -9.905 15.261 1.00 68.69 177 LYS A CA 1
ATOM 1399 C C . LYS A 1 177 ? -6.053 -8.462 14.742 1.00 68.69 177 LYS A C 1
ATOM 1401 O O . LYS A 1 177 ? -5.117 -8.036 14.074 1.00 68.69 177 LYS A O 1
ATOM 1406 N N . SER A 1 178 ? -7.039 -7.669 15.173 1.00 66.25 178 SER A N 1
ATOM 1407 C CA . SER A 1 178 ? -7.198 -6.232 14.852 1.00 66.25 178 SER A CA 1
ATOM 1408 C C . SER A 1 178 ? -5.896 -5.402 14.912 1.00 66.25 178 SER A C 1
ATOM 1410 O O . SER A 1 178 ? -5.674 -4.526 14.075 1.00 66.25 178 SER A O 1
ATOM 1412 N N . LYS A 1 179 ? -4.985 -5.723 15.845 1.00 68.56 179 LYS A N 1
ATOM 1413 C CA . LYS A 1 179 ? -3.677 -5.059 15.974 1.00 68.56 179 LYS A CA 1
ATOM 1414 C C . LYS A 1 179 ? -2.808 -5.182 14.715 1.00 68.56 179 LYS A C 1
ATOM 1416 O O . LYS A 1 179 ? -2.188 -4.202 14.323 1.00 68.56 179 LYS A O 1
ATOM 1421 N N . TRP A 1 180 ? -2.786 -6.339 14.056 1.00 68.00 180 TRP A N 1
ATOM 1422 C CA . TRP A 1 180 ? -1.936 -6.566 12.882 1.00 68.00 180 TRP A CA 1
ATOM 1423 C C . TRP A 1 180 ? -2.431 -5.838 11.638 1.00 68.00 180 TRP A C 1
ATOM 1425 O O . TRP A 1 180 ? -1.613 -5.337 10.881 1.00 68.00 180 TRP A O 1
ATOM 1435 N N . ALA A 1 181 ? -3.747 -5.678 11.477 1.00 64.75 181 ALA A N 1
ATOM 1436 C CA . ALA A 1 181 ? -4.296 -4.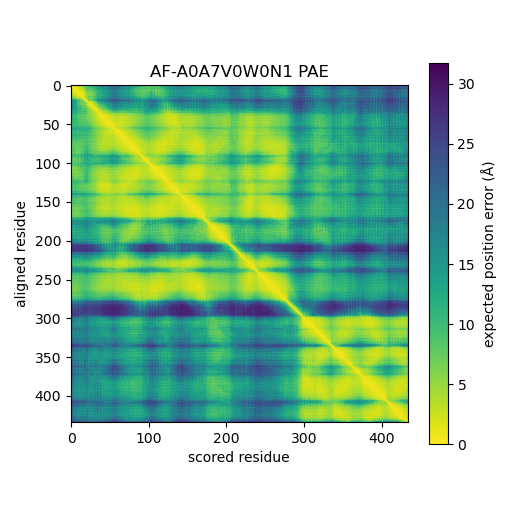831 10.416 1.00 64.75 181 ALA A CA 1
ATOM 1437 C C . ALA A 1 181 ? -3.999 -3.338 10.627 1.00 64.75 181 ALA A C 1
ATOM 1439 O O . ALA A 1 181 ? -3.999 -2.559 9.680 1.00 64.75 181 ALA A O 1
ATOM 1440 N N . THR A 1 182 ? -3.762 -2.918 11.872 1.00 66.25 182 THR A N 1
ATOM 1441 C CA . THR A 1 182 ? -3.283 -1.559 12.153 1.00 66.25 182 THR A CA 1
ATOM 1442 C C . THR A 1 182 ? -1.813 -1.432 11.789 1.00 66.25 182 THR A C 1
ATOM 1444 O O . THR A 1 182 ? -1.434 -0.508 11.081 1.00 66.25 182 THR A O 1
ATOM 1447 N N . ILE A 1 183 ? -0.997 -2.384 12.245 1.00 70.00 183 ILE A N 1
ATOM 1448 C CA . ILE A 1 183 ? 0.441 -2.414 11.972 1.00 70.00 183 ILE A CA 1
ATOM 1449 C C . ILE A 1 183 ? 0.697 -2.461 10.462 1.00 70.00 183 ILE A C 1
ATOM 1451 O O . ILE A 1 183 ? 1.507 -1.687 9.973 1.00 70.00 183 ILE A O 1
ATOM 1455 N N . SER A 1 184 ? -0.034 -3.281 9.703 1.00 67.44 184 SER A N 1
ATOM 1456 C CA . SER A 1 184 ? 0.124 -3.354 8.246 1.00 67.44 184 SER A CA 1
ATOM 1457 C C . SER A 1 184 ? -0.181 -2.024 7.556 1.00 67.44 184 SER A C 1
ATOM 1459 O O . SER A 1 184 ? 0.543 -1.637 6.645 1.00 67.44 184 SER A O 1
ATOM 1461 N N . LYS A 1 185 ? -1.188 -1.273 8.021 1.00 67.56 185 LYS A N 1
ATOM 1462 C CA . LYS A 1 185 ? -1.484 0.073 7.509 1.00 67.56 185 LYS A CA 1
ATOM 1463 C C . LYS A 1 185 ? -0.384 1.079 7.849 1.00 67.56 185 LYS A C 1
ATOM 1465 O O . LYS A 1 185 ? -0.044 1.893 6.997 1.00 67.56 185 LYS A O 1
ATOM 1470 N N . ILE A 1 186 ? 0.189 1.010 9.054 1.00 68.50 186 ILE A N 1
ATOM 1471 C CA . ILE A 1 186 ? 1.347 1.835 9.439 1.00 68.50 186 ILE A CA 1
ATOM 1472 C C . ILE A 1 186 ? 2.540 1.516 8.532 1.00 68.50 186 ILE A C 1
ATOM 1474 O O . ILE A 1 186 ? 3.168 2.435 8.020 1.00 68.50 186 ILE A O 1
ATOM 1478 N N . ILE A 1 187 ? 2.819 0.232 8.283 1.00 72.75 187 ILE A N 1
ATOM 1479 C CA . ILE A 1 187 ? 3.909 -0.199 7.397 1.00 72.75 187 ILE A CA 1
ATOM 1480 C C . ILE A 1 187 ? 3.646 0.261 5.956 1.00 72.75 187 ILE A C 1
ATOM 1482 O O . ILE A 1 187 ? 4.554 0.783 5.321 1.00 72.75 187 ILE A O 1
ATOM 1486 N N . ALA A 1 188 ? 2.415 0.147 5.450 1.00 70.50 188 ALA A N 1
ATOM 1487 C CA . ALA A 1 188 ? 2.045 0.659 4.128 1.00 70.50 188 ALA A CA 1
ATOM 1488 C C . ALA A 1 188 ? 2.304 2.164 4.008 1.00 70.50 188 ALA A C 1
ATOM 1490 O O . ALA A 1 188 ? 2.882 2.629 3.027 1.00 70.50 188 ALA A O 1
ATOM 1491 N N . LEU A 1 189 ? 1.948 2.921 5.037 1.00 68.00 189 LEU A N 1
ATOM 1492 C CA . LEU A 1 189 ? 2.142 4.363 5.072 1.00 68.00 189 LEU A CA 1
ATOM 1493 C C . LEU A 1 189 ? 3.626 4.748 5.209 1.00 68.00 189 LEU A C 1
ATOM 1495 O O . LEU A 1 189 ? 4.087 5.651 4.516 1.00 68.00 189 LEU A O 1
ATOM 1499 N N . ALA A 1 190 ? 4.403 4.004 6.000 1.00 66.88 190 ALA A N 1
ATOM 1500 C CA . ALA A 1 190 ? 5.860 4.132 6.056 1.00 66.88 190 ALA A CA 1
ATOM 1501 C C . ALA A 1 190 ? 6.526 3.775 4.712 1.00 66.88 190 ALA A C 1
ATOM 1503 O O . ALA A 1 190 ? 7.464 4.444 4.289 1.00 66.88 190 ALA A O 1
ATOM 1504 N N . SER A 1 191 ? 6.016 2.770 3.994 1.00 70.38 191 SER A N 1
ATOM 1505 C CA . SER A 1 191 ? 6.513 2.424 2.658 1.00 70.38 191 SER A CA 1
ATOM 1506 C C . SER A 1 191 ? 6.179 3.495 1.615 1.00 70.38 191 SER A C 1
ATOM 1508 O O . SER A 1 191 ? 7.003 3.764 0.747 1.00 70.38 191 SER A O 1
ATOM 1510 N N . ALA A 1 192 ? 5.026 4.168 1.739 1.00 69.00 192 ALA A N 1
ATOM 1511 C CA . ALA A 1 192 ? 4.673 5.327 0.912 1.00 69.00 192 ALA A CA 1
ATOM 1512 C C . ALA A 1 192 ? 5.676 6.468 1.111 1.00 69.00 192 ALA A C 1
ATOM 1514 O O . ALA A 1 192 ? 6.119 7.096 0.155 1.00 69.00 192 ALA A O 1
ATOM 1515 N N . LEU A 1 193 ? 6.050 6.695 2.371 1.00 65.75 193 LEU A N 1
ATOM 1516 C CA . LEU A 1 193 ? 7.055 7.661 2.791 1.00 65.75 193 LEU A CA 1
ATOM 1517 C C . LEU A 1 193 ? 8.427 7.366 2.180 1.00 65.75 193 LEU A C 1
ATOM 1519 O O . LEU A 1 193 ? 9.034 8.257 1.593 1.00 65.75 193 LEU A O 1
ATOM 1523 N N . ILE A 1 194 ? 8.885 6.116 2.272 1.00 66.06 194 ILE A N 1
ATOM 1524 C CA . ILE A 1 194 ? 10.151 5.674 1.671 1.00 66.06 194 ILE A CA 1
ATOM 1525 C C . ILE A 1 194 ? 10.108 5.846 0.150 1.00 66.06 194 ILE A C 1
ATOM 1527 O O . ILE A 1 194 ? 11.057 6.371 -0.426 1.00 66.06 194 ILE A O 1
ATOM 1531 N N . LEU A 1 195 ? 9.004 5.460 -0.497 1.00 70.25 195 LEU A N 1
ATOM 1532 C CA . LEU A 1 195 ? 8.826 5.647 -1.934 1.00 70.25 195 LEU A CA 1
ATOM 1533 C C . LEU A 1 195 ? 8.925 7.125 -2.313 1.00 70.25 195 LEU A C 1
ATOM 1535 O O . LEU A 1 195 ? 9.651 7.473 -3.242 1.00 70.25 195 LEU A O 1
ATOM 1539 N N . LEU A 1 196 ? 8.246 7.995 -1.565 1.00 66.19 196 LEU A N 1
ATOM 1540 C CA . LEU A 1 196 ? 8.306 9.430 -1.792 1.00 66.19 196 LEU A CA 1
ATOM 1541 C C . LEU A 1 196 ? 9.742 9.933 -1.611 1.00 66.19 196 LEU A C 1
ATOM 1543 O O . LEU A 1 196 ? 10.255 10.579 -2.511 1.00 66.19 196 LEU A O 1
ATOM 1547 N N . MET A 1 197 ? 10.436 9.559 -0.534 1.00 61.81 197 MET A N 1
ATOM 1548 C CA . MET A 1 197 ? 11.845 9.918 -0.311 1.00 61.81 197 MET A CA 1
ATOM 1549 C C . MET A 1 197 ? 12.767 9.495 -1.460 1.00 61.81 197 MET A C 1
ATOM 1551 O O . MET A 1 197 ? 13.623 10.278 -1.870 1.00 61.81 197 MET A O 1
ATOM 1555 N N . VAL A 1 198 ? 12.588 8.286 -1.999 1.00 64.81 198 VAL A N 1
ATOM 1556 C CA . VAL A 1 198 ? 13.371 7.806 -3.145 1.00 64.81 198 VAL A CA 1
ATOM 1557 C C . VAL A 1 198 ? 13.092 8.657 -4.381 1.00 64.81 198 VAL A C 1
ATOM 1559 O O . VAL A 1 198 ? 14.037 9.164 -4.979 1.00 64.81 198 VAL A O 1
ATOM 1562 N N . PHE A 1 199 ? 11.823 8.891 -4.732 1.00 63.94 199 PHE A N 1
ATOM 1563 C CA . PHE A 1 199 ? 11.481 9.755 -5.869 1.00 63.94 199 PHE A CA 1
ATOM 1564 C C . PHE A 1 199 ? 11.982 11.187 -5.687 1.00 63.94 199 PHE A C 1
ATOM 1566 O O . PHE A 1 199 ? 12.431 11.820 -6.641 1.00 63.94 199 PHE A O 1
ATOM 1573 N N . MET A 1 200 ? 11.984 11.672 -4.451 1.00 60.00 200 MET A N 1
ATOM 1574 C CA . MET A 1 200 ? 12.464 13.004 -4.111 1.00 60.00 200 MET A CA 1
ATOM 1575 C C . MET A 1 200 ? 13.972 13.157 -4.216 1.00 60.00 200 MET A C 1
ATOM 1577 O O . MET A 1 200 ? 14.442 14.224 -4.611 1.00 60.00 200 MET A O 1
ATOM 1581 N N . ARG A 1 201 ? 14.732 12.084 -4.002 1.00 62.84 201 ARG A N 1
ATOM 1582 C CA . ARG A 1 201 ? 16.163 12.074 -4.310 1.00 62.84 201 ARG A CA 1
ATOM 1583 C C . ARG A 1 201 ? 16.431 12.326 -5.800 1.00 62.84 201 ARG A C 1
ATOM 1585 O O . ARG A 1 201 ? 17.400 13.007 -6.115 1.00 62.84 201 ARG A O 1
ATOM 1592 N N . TYR A 1 202 ? 15.575 11.842 -6.704 1.00 60.06 202 TYR A N 1
ATOM 1593 C CA . TYR A 1 202 ? 15.731 12.091 -8.144 1.00 60.06 202 TYR A CA 1
ATOM 1594 C C . TYR A 1 202 ? 15.424 13.538 -8.544 1.00 60.06 202 TYR A C 1
ATOM 1596 O O . TYR A 1 202 ? 16.054 14.048 -9.462 1.00 60.06 202 TYR A O 1
ATOM 1604 N N . PHE A 1 203 ? 14.505 14.221 -7.853 1.00 56.94 203 PHE A N 1
ATOM 1605 C CA . PHE A 1 203 ? 14.231 15.644 -8.099 1.00 56.94 203 PHE A CA 1
ATOM 1606 C C . PHE A 1 203 ? 15.374 16.566 -7.651 1.00 56.94 203 PHE A C 1
ATOM 1608 O O . PHE A 1 203 ? 15.524 17.649 -8.205 1.00 56.94 203 PHE A O 1
ATOM 1615 N N . GLN A 1 204 ? 16.165 16.157 -6.654 1.00 55.44 204 GLN A N 1
ATOM 1616 C CA . GLN A 1 204 ? 17.263 16.960 -6.097 1.00 55.44 204 GLN A CA 1
ATOM 1617 C C . GLN A 1 204 ? 18.636 16.657 -6.713 1.00 55.44 204 GLN A C 1
ATOM 1619 O O . GLN A 1 204 ? 19.588 17.399 -6.475 1.00 55.44 204 GLN A O 1
ATOM 1624 N N . ALA A 1 205 ? 18.775 15.560 -7.458 1.00 56.09 205 ALA A N 1
ATOM 1625 C CA . ALA A 1 205 ? 20.045 15.174 -8.055 1.00 56.09 205 ALA A CA 1
ATOM 1626 C C . ALA A 1 205 ? 20.313 15.988 -9.333 1.00 56.09 205 ALA A C 1
ATOM 1628 O O . ALA A 1 205 ? 19.915 15.594 -10.425 1.00 56.09 205 ALA A O 1
ATOM 1629 N N . GLU A 1 206 ? 21.022 17.112 -9.199 1.00 49.44 206 GLU A N 1
ATOM 1630 C CA . GLU A 1 206 ? 21.589 17.854 -10.340 1.00 49.44 206 GLU A CA 1
ATOM 1631 C C . GLU A 1 206 ? 22.751 17.104 -11.017 1.00 49.44 206 GLU A C 1
ATOM 1633 O O . GLU A 1 206 ? 23.047 17.355 -12.183 1.00 49.44 206 GLU A O 1
ATOM 1638 N N . SER A 1 207 ? 23.396 16.153 -10.328 1.00 50.94 207 SER A N 1
ATOM 1639 C CA . SER A 1 207 ? 24.557 15.423 -10.848 1.00 50.94 207 SER A CA 1
ATOM 1640 C C . SER A 1 207 ? 24.228 13.986 -11.275 1.00 50.94 207 SER A C 1
ATOM 1642 O O . SER A 1 207 ? 23.773 13.151 -10.488 1.00 50.94 207 SER A O 1
ATOM 1644 N N . GLN A 1 208 ? 24.539 13.677 -12.539 1.00 52.00 208 GLN A N 1
ATOM 1645 C CA . GLN A 1 208 ? 24.392 12.357 -13.177 1.00 52.00 208 GLN A CA 1
ATOM 1646 C C . GLN A 1 208 ? 25.104 11.225 -12.402 1.00 52.00 208 GLN A C 1
ATOM 1648 O O . GLN A 1 208 ? 24.654 10.079 -12.414 1.00 52.00 208 GLN A O 1
ATOM 1653 N N . ASN A 1 209 ? 26.161 11.549 -11.648 1.00 49.47 209 ASN A N 1
ATOM 1654 C CA . ASN A 1 209 ? 26.995 10.582 -10.923 1.00 49.47 209 ASN A CA 1
ATOM 1655 C C . ASN A 1 209 ? 26.335 9.994 -9.657 1.00 49.47 209 ASN A C 1
ATOM 1657 O O . ASN A 1 209 ? 26.741 8.933 -9.186 1.00 49.47 209 ASN A O 1
ATOM 1661 N N . MET A 1 210 ? 25.286 10.622 -9.112 1.00 48.62 210 MET A N 1
ATOM 1662 C CA . MET A 1 210 ? 24.596 10.137 -7.901 1.00 48.62 210 MET A CA 1
ATOM 1663 C C . MET A 1 210 ? 23.609 8.986 -8.155 1.00 48.62 210 MET A C 1
ATOM 1665 O O . MET A 1 210 ? 23.156 8.355 -7.195 1.00 48.62 210 MET A O 1
ATOM 1669 N N . ILE A 1 211 ? 23.276 8.707 -9.422 1.00 54.53 211 ILE A N 1
ATOM 1670 C CA . ILE A 1 211 ? 22.342 7.638 -9.817 1.00 54.53 211 ILE A CA 1
ATOM 1671 C C . ILE A 1 211 ? 23.056 6.271 -9.866 1.00 54.53 211 ILE A C 1
ATOM 1673 O O . ILE A 1 211 ? 22.429 5.239 -9.632 1.00 54.53 211 ILE A O 1
ATOM 1677 N N . TYR A 1 212 ? 24.378 6.255 -10.075 1.00 50.59 212 TYR A N 1
ATOM 1678 C CA . TYR A 1 212 ? 25.149 5.024 -10.285 1.00 50.59 212 TYR A CA 1
ATOM 1679 C C . TYR A 1 212 ? 25.618 4.340 -8.983 1.00 50.59 212 TYR A C 1
ATOM 1681 O O . TYR A 1 212 ? 25.597 3.113 -8.885 1.00 50.59 212 TYR A O 1
ATOM 1689 N N . ILE A 1 213 ? 25.956 5.113 -7.942 1.00 44.97 213 ILE A N 1
ATOM 1690 C CA . ILE A 1 213 ? 26.768 4.654 -6.789 1.00 44.97 213 ILE A CA 1
ATOM 1691 C C . ILE A 1 213 ? 26.024 3.701 -5.815 1.00 44.97 213 ILE A C 1
ATOM 1693 O O . ILE A 1 213 ? 26.638 3.085 -4.948 1.00 44.97 213 ILE A O 1
ATOM 1697 N N . GLY A 1 214 ? 24.708 3.502 -5.956 1.00 50.31 214 GLY A N 1
ATOM 1698 C CA . GLY A 1 214 ? 23.930 2.568 -5.117 1.00 50.31 214 GLY A CA 1
ATOM 1699 C C . GLY A 1 214 ? 23.354 1.344 -5.838 1.00 50.31 214 GLY A C 1
ATOM 1700 O O . GLY A 1 214 ? 22.678 0.533 -5.204 1.00 50.31 214 GLY A O 1
ATOM 1701 N N . SER A 1 215 ? 23.554 1.230 -7.154 1.00 55.06 215 SER A N 1
ATOM 1702 C CA . SER A 1 215 ? 22.727 0.378 -8.021 1.00 55.06 215 SER A CA 1
ATOM 1703 C C . SER A 1 215 ? 23.142 -1.097 -8.052 1.00 55.06 215 SER A C 1
ATOM 1705 O O . SER A 1 215 ? 22.270 -1.960 -8.131 1.00 55.06 215 SER A O 1
ATOM 1707 N N . GLU A 1 216 ? 24.427 -1.423 -7.897 1.00 58.03 216 GLU A N 1
ATOM 1708 C CA . GLU A 1 216 ? 24.898 -2.801 -8.098 1.00 58.03 216 GLU A CA 1
ATOM 1709 C 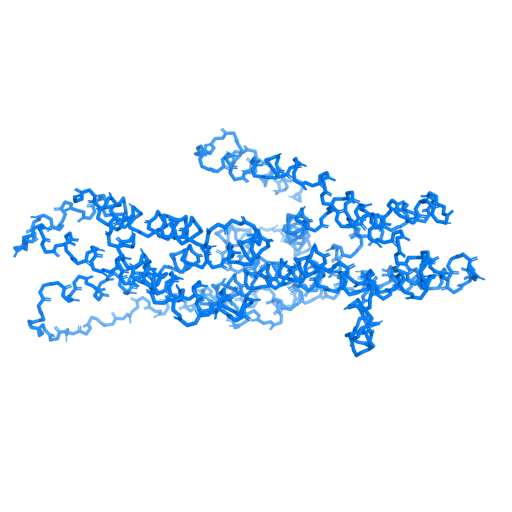C . GLU A 1 216 ? 24.347 -3.788 -7.059 1.00 58.03 216 GLU A C 1
ATOM 1711 O O . GLU A 1 216 ? 23.813 -4.833 -7.423 1.00 58.03 216 GLU A O 1
ATOM 1716 N N . LYS A 1 217 ? 24.362 -3.452 -5.761 1.00 61.03 217 LYS A N 1
ATOM 1717 C CA . LYS A 1 217 ? 23.810 -4.343 -4.716 1.00 61.03 217 LYS A CA 1
ATOM 1718 C C . LYS A 1 217 ? 22.285 -4.475 -4.785 1.00 61.03 217 LYS A C 1
ATOM 1720 O O . LYS A 1 217 ? 21.744 -5.536 -4.484 1.00 61.03 217 LYS A O 1
ATOM 1725 N N . ILE A 1 218 ? 21.591 -3.411 -5.192 1.00 61.00 218 ILE A N 1
ATOM 1726 C CA . ILE A 1 218 ? 20.129 -3.408 -5.355 1.00 61.00 218 ILE A CA 1
ATOM 1727 C C . ILE A 1 218 ? 19.726 -4.196 -6.612 1.00 61.00 218 ILE A C 1
ATOM 1729 O O . ILE A 1 218 ? 18.680 -4.845 -6.612 1.00 61.00 218 ILE A O 1
ATOM 1733 N N . SER A 1 219 ? 20.577 -4.214 -7.644 1.00 64.38 219 SER A N 1
ATOM 1734 C CA . SER A 1 219 ? 20.334 -4.942 -8.894 1.00 64.38 219 SER A CA 1
ATOM 1735 C C . SER A 1 219 ? 20.177 -6.452 -8.686 1.00 64.38 219 SER A C 1
ATOM 1737 O O . SER A 1 219 ? 19.291 -7.054 -9.290 1.00 64.38 219 SER A O 1
ATOM 1739 N N . TYR A 1 220 ? 20.938 -7.052 -7.759 1.00 69.12 220 TYR A N 1
ATOM 1740 C CA . TYR A 1 220 ? 20.822 -8.479 -7.446 1.00 69.12 220 TYR A CA 1
ATOM 1741 C C . TYR A 1 220 ? 19.455 -8.825 -6.856 1.00 69.12 220 TYR A C 1
ATOM 1743 O O . TYR A 1 220 ? 18.809 -9.759 -7.319 1.00 69.12 220 TYR A O 1
ATOM 1751 N N . ILE A 1 221 ? 18.963 -8.044 -5.889 1.00 69.56 221 ILE A N 1
ATOM 1752 C CA . ILE A 1 221 ? 17.624 -8.253 -5.311 1.00 69.56 221 ILE A CA 1
ATOM 1753 C C . ILE A 1 221 ? 16.547 -7.994 -6.371 1.00 69.56 221 ILE A C 1
ATOM 1755 O O . ILE A 1 221 ? 15.559 -8.726 -6.448 1.00 69.56 221 ILE A O 1
ATOM 1759 N N . PHE A 1 222 ? 16.745 -6.975 -7.211 1.00 69.88 222 PHE A N 1
ATOM 1760 C CA . PHE A 1 222 ? 15.805 -6.641 -8.273 1.00 69.88 222 PHE A CA 1
ATOM 1761 C C . PHE A 1 222 ? 15.691 -7.733 -9.340 1.00 69.88 222 PHE A C 1
ATOM 1763 O O . PHE A 1 222 ? 14.583 -7.987 -9.799 1.00 69.88 222 PHE A O 1
ATOM 1770 N N . SER A 1 223 ? 16.783 -8.420 -9.681 1.00 73.62 223 SER A N 1
ATOM 1771 C CA . SER A 1 223 ? 16.795 -9.478 -10.705 1.00 73.62 223 SER A CA 1
ATOM 1772 C C . SER A 1 223 ? 15.838 -10.650 -10.423 1.00 73.62 223 SER A C 1
ATOM 1774 O O . SER A 1 223 ? 15.408 -11.347 -11.342 1.00 73.62 223 SER A O 1
ATOM 1776 N N . PHE A 1 224 ? 15.448 -10.845 -9.158 1.00 77.62 224 PHE A N 1
ATOM 1777 C CA . PHE A 1 224 ? 14.472 -11.862 -8.755 1.00 77.62 224 PHE A CA 1
ATOM 1778 C C . PHE A 1 224 ? 13.016 -11.382 -8.814 1.00 77.62 224 PHE A C 1
ATOM 1780 O O . PHE A 1 224 ? 12.097 -12.192 -8.685 1.00 77.62 224 PHE A O 1
ATOM 1787 N N . LEU A 1 225 ? 12.770 -10.079 -8.976 1.00 81.12 225 LEU A N 1
ATOM 1788 C CA . LEU A 1 225 ? 11.415 -9.537 -9.033 1.00 81.12 225 LEU A CA 1
ATOM 1789 C C . LEU A 1 225 ? 10.840 -9.675 -10.449 1.00 81.12 225 LEU A C 1
ATOM 1791 O O . LEU A 1 225 ? 11.531 -9.327 -11.407 1.00 81.12 225 LEU A O 1
ATOM 1795 N N . PRO A 1 226 ? 9.553 -10.044 -10.608 1.00 82.38 226 PRO A N 1
ATOM 1796 C CA . PRO A 1 226 ? 8.926 -10.168 -11.930 1.00 82.38 226 PRO A CA 1
ATOM 1797 C C . PRO A 1 226 ? 8.957 -8.876 -12.758 1.00 82.38 226 PRO A C 1
ATOM 1799 O O . PRO A 1 226 ? 8.948 -8.914 -13.985 1.00 82.38 226 PRO A O 1
ATOM 1802 N N . ALA A 1 227 ? 9.031 -7.720 -12.090 1.00 84.94 227 ALA A N 1
ATOM 1803 C CA . ALA A 1 227 ? 9.192 -6.425 -12.743 1.00 84.94 227 ALA A CA 1
ATOM 1804 C C . ALA A 1 227 ? 10.520 -6.296 -13.506 1.00 84.94 227 ALA A C 1
ATOM 1806 O O . ALA A 1 227 ? 10.561 -5.602 -14.517 1.00 84.94 227 ALA A O 1
ATOM 1807 N N . SER A 1 228 ? 11.589 -6.964 -13.059 1.00 85.62 228 SER A N 1
ATOM 1808 C CA . SER A 1 228 ? 12.871 -6.978 -13.774 1.00 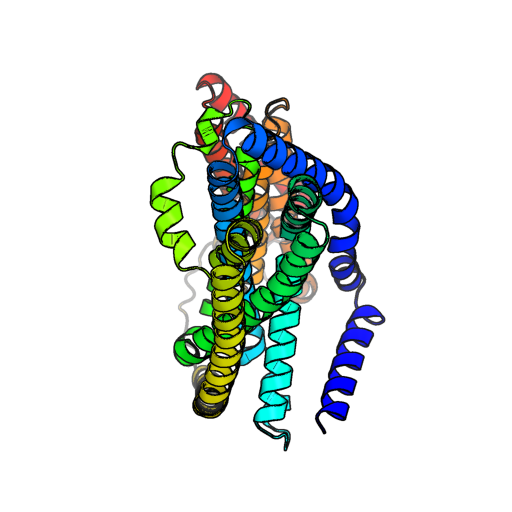85.62 228 SER A CA 1
ATOM 1809 C C . SER A 1 228 ? 12.789 -7.781 -15.066 1.00 85.62 228 SER A C 1
ATOM 1811 O O . SER A 1 228 ? 13.268 -7.325 -16.100 1.00 85.62 228 SER A O 1
ATOM 1813 N N . TRP A 1 229 ? 12.083 -8.913 -15.036 1.00 88.06 229 TRP A N 1
ATOM 1814 C CA . TRP A 1 229 ? 11.888 -9.766 -16.206 1.00 88.06 229 TRP A CA 1
ATOM 1815 C C . TRP A 1 229 ? 11.093 -9.040 -17.289 1.00 88.06 229 TRP A C 1
ATOM 1817 O O . TRP A 1 229 ? 11.384 -9.197 -18.467 1.00 88.06 229 TRP A O 1
ATOM 1827 N N . LEU A 1 230 ? 10.147 -8.179 -16.900 1.00 87.88 230 LEU A N 1
ATOM 1828 C CA . LEU A 1 230 ? 9.417 -7.322 -17.833 1.00 87.88 230 LEU A CA 1
ATOM 1829 C C . LEU A 1 230 ? 10.330 -6.323 -18.562 1.00 87.88 230 LEU A C 1
ATOM 1831 O O . LEU A 1 230 ? 10.145 -6.103 -19.756 1.00 87.88 230 LEU A O 1
ATOM 1835 N N . ILE A 1 231 ? 11.323 -5.742 -17.879 1.00 86.19 231 ILE A N 1
ATOM 1836 C CA . ILE A 1 231 ? 12.325 -4.877 -18.527 1.00 86.19 231 ILE A CA 1
ATOM 1837 C C . ILE A 1 231 ? 13.209 -5.710 -19.462 1.00 86.19 231 ILE A C 1
ATOM 1839 O O . ILE A 1 231 ? 13.469 -5.307 -20.594 1.00 86.19 231 ILE A O 1
ATOM 1843 N N . ASP A 1 232 ? 13.643 -6.883 -19.003 1.00 87.00 232 ASP A N 1
ATOM 1844 C CA . ASP A 1 232 ? 14.519 -7.770 -19.767 1.00 87.00 232 ASP A CA 1
ATOM 1845 C C . ASP A 1 232 ? 13.850 -8.296 -21.041 1.00 87.00 232 ASP A C 1
ATOM 1847 O O . ASP A 1 232 ? 14.507 -8.385 -22.074 1.00 87.00 232 ASP A O 1
ATOM 1851 N N . ILE A 1 233 ? 12.536 -8.537 -21.024 1.00 87.50 233 ILE A N 1
ATOM 1852 C CA . ILE A 1 233 ? 11.752 -8.862 -22.227 1.00 87.50 233 ILE A CA 1
ATOM 1853 C C . ILE A 1 233 ? 11.916 -7.782 -23.305 1.00 87.50 233 ILE A C 1
ATOM 1855 O O . ILE A 1 233 ? 12.038 -8.121 -24.480 1.00 87.50 233 ILE A O 1
ATOM 1859 N N . VAL A 1 234 ? 11.958 -6.501 -22.927 1.00 85.69 234 VAL A N 1
ATOM 1860 C CA . VAL A 1 234 ? 12.123 -5.396 -23.884 1.00 85.69 234 VAL A CA 1
ATOM 1861 C C . VAL A 1 234 ? 13.562 -5.308 -24.383 1.00 85.69 234 VAL A C 1
ATOM 1863 O O . VAL A 1 234 ? 13.781 -5.244 -25.588 1.00 85.69 234 VAL A O 1
ATOM 1866 N N . ILE A 1 235 ? 14.540 -5.358 -23.474 1.00 82.50 235 ILE A N 1
ATOM 1867 C CA . ILE A 1 235 ? 15.966 -5.225 -23.820 1.00 82.50 235 ILE A CA 1
ATOM 1868 C C . ILE A 1 235 ? 16.427 -6.394 -24.700 1.00 82.50 235 ILE A C 1
ATOM 1870 O O . ILE A 1 235 ? 17.091 -6.194 -25.716 1.00 82.50 235 ILE A O 1
ATOM 1874 N N . TYR A 1 236 ? 16.063 -7.626 -24.338 1.00 81.75 236 TYR A N 1
ATOM 1875 C CA . TYR A 1 236 ? 16.351 -8.791 -25.172 1.00 81.75 236 TYR A CA 1
ATOM 1876 C C . TYR A 1 236 ? 15.457 -8.839 -26.405 1.00 81.75 236 TYR A C 1
ATOM 1878 O O . TYR A 1 236 ? 15.850 -9.422 -27.399 1.00 81.75 236 TYR A O 1
ATOM 1886 N N . GLY A 1 237 ? 14.284 -8.215 -26.383 1.00 77.56 237 GLY A N 1
ATOM 1887 C CA . GLY A 1 237 ? 13.385 -8.159 -27.530 1.00 77.56 237 GLY A CA 1
ATOM 1888 C C . GLY A 1 237 ? 13.988 -7.480 -28.758 1.00 77.56 237 GLY A C 1
ATOM 1889 O O . GLY A 1 237 ? 13.714 -7.896 -29.881 1.00 77.56 237 GLY A O 1
ATOM 1890 N N . GLU A 1 238 ? 14.832 -6.475 -28.539 1.00 73.56 238 GLU A N 1
ATOM 1891 C CA . GLU A 1 238 ? 15.546 -5.762 -29.600 1.00 73.56 238 GLU A CA 1
ATOM 1892 C C . GLU A 1 238 ? 16.770 -6.540 -30.112 1.00 73.56 238 GLU A C 1
ATOM 1894 O O . GLU A 1 238 ? 17.012 -6.584 -31.315 1.00 73.56 238 GLU A O 1
ATOM 1899 N N . ASN A 1 239 ? 17.502 -7.213 -29.217 1.00 76.44 239 ASN A N 1
ATOM 1900 C CA . ASN A 1 239 ? 18.772 -7.872 -29.553 1.00 76.44 239 ASN A CA 1
ATOM 1901 C C . ASN A 1 239 ? 18.645 -9.374 -29.883 1.00 76.44 239 ASN A C 1
ATOM 1903 O O . ASN A 1 239 ? 19.448 -9.915 -30.638 1.00 76.44 239 ASN A O 1
ATOM 1907 N N . ASN A 1 240 ? 17.679 -10.078 -29.285 1.00 80.31 240 ASN A N 1
ATOM 1908 C CA . ASN A 1 240 ? 17.469 -11.523 -29.407 1.00 80.31 240 ASN A CA 1
ATOM 1909 C C . ASN A 1 240 ? 16.011 -11.930 -29.092 1.00 80.31 240 ASN A C 1
ATOM 1911 O O . ASN A 1 240 ? 15.639 -12.224 -27.948 1.00 80.31 240 ASN A O 1
ATOM 1915 N N . SER A 1 241 ? 15.191 -12.031 -30.139 1.00 80.44 241 SER A N 1
ATOM 1916 C CA . SER A 1 241 ? 13.756 -12.339 -30.039 1.00 80.44 241 SER A CA 1
ATOM 1917 C C . SER A 1 241 ? 13.441 -13.659 -29.319 1.00 80.44 241 SER A C 1
ATOM 1919 O O . SER A 1 241 ? 12.422 -13.756 -28.630 1.00 80.44 241 SER A O 1
ATOM 1921 N N . SER A 1 242 ? 14.322 -14.662 -29.409 1.00 85.62 242 SER A N 1
ATOM 1922 C CA . SER A 1 242 ? 14.101 -15.986 -28.807 1.00 85.62 242 SER A CA 1
ATOM 1923 C C . SER A 1 242 ? 14.119 -15.959 -27.271 1.00 85.62 242 SER A C 1
ATOM 1925 O O . SER A 1 242 ? 13.255 -16.552 -26.621 1.00 85.62 242 SER A O 1
ATOM 1927 N N . GLN A 1 243 ? 15.055 -15.214 -26.675 1.00 85.56 243 GLN A N 1
ATOM 1928 C CA . GLN A 1 243 ? 15.178 -15.072 -25.220 1.00 85.56 243 GLN A CA 1
ATOM 1929 C C . GLN A 1 243 ? 14.039 -14.234 -24.635 1.00 85.56 243 GLN A C 1
ATOM 1931 O O . GLN A 1 243 ? 13.487 -14.586 -23.591 1.00 85.56 243 GLN A O 1
ATOM 1936 N N . SER A 1 244 ? 13.643 -13.166 -25.334 1.00 85.31 244 SER A N 1
ATOM 1937 C CA . SER A 1 244 ? 12.489 -12.340 -24.961 1.00 85.31 244 SER A CA 1
ATOM 1938 C C . SER A 1 244 ? 11.194 -13.159 -24.912 1.00 85.31 244 SER A C 1
ATOM 1940 O O . SER A 1 244 ? 10.445 -13.088 -23.935 1.00 85.31 244 SER A O 1
ATOM 1942 N N . PHE A 1 245 ? 10.969 -14.016 -25.913 1.00 87.56 245 PHE A N 1
ATOM 1943 C CA . PHE A 1 245 ? 9.796 -14.888 -25.964 1.00 87.56 245 PHE A CA 1
ATOM 1944 C C . PHE A 1 245 ? 9.764 -15.902 -24.810 1.00 87.56 245 PHE A C 1
ATOM 1946 O O . PHE A 1 245 ? 8.730 -16.075 -24.160 1.00 87.56 245 PHE A O 1
ATOM 1953 N N . LEU A 1 246 ? 10.902 -16.530 -24.502 1.00 89.56 246 LEU A N 1
ATOM 1954 C CA . LEU A 1 246 ? 11.019 -17.470 -23.386 1.00 89.56 246 LEU A CA 1
ATOM 1955 C C . LEU A 1 246 ? 10.717 -16.780 -22.044 1.00 89.56 246 LEU A C 1
ATOM 1957 O O . LEU A 1 246 ? 9.920 -17.291 -21.251 1.00 89.56 246 LEU A O 1
ATOM 1961 N N . LEU A 1 247 ? 11.288 -15.595 -21.807 1.00 88.75 247 LEU A N 1
ATOM 1962 C CA . LEU A 1 247 ? 11.019 -14.807 -20.600 1.00 88.75 247 LEU A CA 1
ATOM 1963 C C . LEU A 1 247 ? 9.545 -14.399 -20.493 1.00 88.75 247 LEU A C 1
ATOM 1965 O O . LEU A 1 247 ? 8.976 -14.468 -19.402 1.00 88.75 247 LEU A O 1
ATOM 1969 N N . ALA A 1 248 ? 8.905 -14.034 -21.606 1.00 88.69 248 ALA A N 1
ATOM 1970 C CA . ALA A 1 248 ? 7.480 -13.719 -21.631 1.00 88.69 248 ALA A CA 1
ATOM 1971 C C . ALA A 1 248 ? 6.614 -14.928 -21.235 1.00 88.69 248 ALA A C 1
ATOM 1973 O O . ALA A 1 248 ? 5.686 -14.778 -20.434 1.00 88.69 248 ALA A O 1
ATOM 1974 N N . ILE A 1 249 ? 6.946 -16.134 -21.715 1.00 90.50 249 ILE A N 1
ATOM 1975 C CA . ILE A 1 249 ? 6.257 -17.372 -21.314 1.00 90.50 249 ILE A CA 1
ATOM 1976 C C . ILE A 1 249 ? 6.430 -17.630 -19.816 1.00 90.50 249 ILE A C 1
ATOM 1978 O O . ILE A 1 249 ? 5.436 -17.866 -19.127 1.00 90.50 249 ILE A O 1
ATOM 1982 N N . ILE A 1 250 ? 7.660 -17.554 -19.294 1.00 91.25 250 ILE A N 1
ATOM 1983 C CA . ILE A 1 250 ? 7.930 -17.744 -17.858 1.00 91.25 250 ILE A CA 1
ATOM 1984 C C . ILE A 1 250 ? 7.136 -16.733 -17.027 1.00 91.25 250 ILE A C 1
ATOM 1986 O O . ILE A 1 250 ? 6.526 -17.091 -16.017 1.00 91.25 250 ILE A O 1
ATOM 1990 N N . PHE A 1 251 ? 7.107 -15.476 -17.466 1.00 92.38 251 PHE A N 1
ATOM 1991 C CA . PHE A 1 251 ? 6.400 -14.405 -16.782 1.00 92.38 251 PHE A CA 1
ATOM 1992 C C . PHE A 1 251 ? 4.885 -14.656 -16.723 1.00 92.38 251 PHE A C 1
ATOM 1994 O O . PHE A 1 251 ? 4.285 -14.532 -15.651 1.00 92.38 251 PHE A O 1
ATOM 2001 N N . VAL A 1 252 ? 4.262 -15.077 -17.829 1.00 92.00 252 VAL A N 1
ATOM 2002 C CA . VAL A 1 252 ? 2.835 -15.449 -17.853 1.00 92.00 252 VAL A CA 1
ATOM 2003 C C . VAL A 1 252 ? 2.581 -16.695 -17.005 1.00 92.00 252 VAL A C 1
ATOM 2005 O O . VAL A 1 252 ? 1.644 -16.707 -16.205 1.00 92.00 252 VAL A O 1
ATOM 2008 N N . LEU A 1 253 ? 3.429 -17.717 -17.100 1.00 93.56 253 LEU A N 1
ATOM 2009 C CA . LEU A 1 253 ? 3.295 -18.941 -16.312 1.00 93.56 253 LEU A CA 1
ATOM 2010 C C . LEU A 1 253 ? 3.351 -18.645 -14.807 1.00 93.56 253 LEU A C 1
ATOM 2012 O O . LEU A 1 253 ? 2.529 -19.165 -14.051 1.00 93.56 253 LEU A O 1
ATOM 2016 N N . LEU A 1 254 ? 4.226 -17.731 -14.374 1.00 93.94 254 LEU A N 1
ATOM 2017 C CA . LEU A 1 254 ? 4.280 -17.265 -12.989 1.00 93.94 254 LEU A CA 1
ATOM 2018 C C . LEU A 1 254 ? 2.949 -16.639 -12.535 1.00 93.94 254 LEU A C 1
ATOM 2020 O O . LEU A 1 254 ? 2.497 -16.922 -11.423 1.00 93.94 254 LEU A O 1
ATOM 2024 N N . THR A 1 255 ? 2.293 -15.826 -13.378 1.00 93.62 255 THR A N 1
ATOM 2025 C CA . THR A 1 255 ? 0.973 -15.248 -13.039 1.00 93.62 255 THR A CA 1
ATOM 2026 C C . THR A 1 255 ? -0.059 -16.343 -12.762 1.00 93.62 255 THR A C 1
ATOM 2028 O O . THR A 1 255 ? -0.774 -16.285 -11.760 1.00 93.62 255 THR A O 1
ATOM 2031 N N . ILE A 1 256 ? -0.097 -17.368 -13.618 1.00 95.19 256 ILE A N 1
ATOM 2032 C CA . ILE A 1 256 ? -1.054 -18.472 -13.531 1.00 95.19 256 ILE A CA 1
ATOM 2033 C C . ILE A 1 256 ? -0.775 -19.287 -12.269 1.00 95.19 256 ILE A C 1
ATOM 2035 O O . ILE A 1 256 ? -1.691 -19.537 -11.484 1.00 95.19 256 ILE A O 1
ATOM 2039 N N . VAL A 1 257 ? 0.491 -19.639 -12.029 1.00 95.81 257 VAL A N 1
ATOM 2040 C CA . VAL A 1 257 ? 0.914 -20.406 -10.850 1.00 95.81 257 VAL A CA 1
ATOM 2041 C C . VAL A 1 257 ? 0.533 -19.686 -9.557 1.00 95.81 257 VAL A C 1
ATOM 2043 O O . VAL A 1 257 ? -0.031 -20.314 -8.662 1.00 95.81 257 VAL A O 1
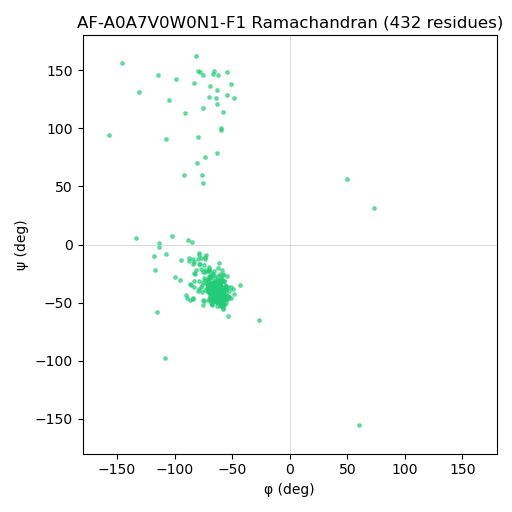ATOM 2046 N N . LEU A 1 258 ? 0.762 -18.373 -9.451 1.00 95.56 258 LEU A N 1
ATOM 2047 C CA . LEU A 1 258 ? 0.398 -17.614 -8.250 1.00 95.56 258 LEU A CA 1
ATOM 2048 C C . LEU A 1 258 ? -1.118 -17.575 -8.012 1.00 95.56 258 LEU A C 1
ATOM 2050 O O . LEU A 1 258 ? -1.560 -17.727 -6.872 1.00 95.56 258 LEU A O 1
ATOM 2054 N N . ILE A 1 259 ? -1.928 -17.425 -9.062 1.00 95.19 259 ILE A N 1
ATOM 2055 C CA . ILE A 1 259 ? -3.394 -17.453 -8.937 1.00 95.19 259 ILE A CA 1
ATOM 2056 C C . ILE A 1 259 ? -3.872 -18.840 -8.490 1.00 95.19 259 ILE A C 1
ATOM 2058 O O . ILE A 1 259 ? -4.695 -18.941 -7.576 1.00 95.19 259 ILE A O 1
ATOM 2062 N N . VAL A 1 260 ? -3.335 -19.908 -9.088 1.00 96.00 260 VAL A N 1
ATOM 2063 C CA . VAL A 1 260 ? -3.677 -21.293 -8.728 1.00 96.00 260 VAL A CA 1
ATOM 2064 C C . VAL A 1 260 ? -3.260 -21.598 -7.287 1.00 96.00 260 VAL A C 1
ATOM 2066 O O . VAL A 1 260 ? -4.067 -22.119 -6.515 1.00 96.00 260 VAL A O 1
ATOM 2069 N N . LEU A 1 261 ? -2.050 -21.215 -6.873 1.00 95.94 261 LEU A N 1
ATOM 2070 C CA . LEU A 1 261 ? -1.581 -21.383 -5.493 1.00 95.94 261 LEU A CA 1
ATOM 2071 C C . LEU A 1 261 ? -2.448 -20.609 -4.493 1.00 95.94 261 LEU A C 1
ATOM 2073 O O . LEU A 1 261 ? -2.812 -21.153 -3.446 1.00 95.94 261 LEU A O 1
ATOM 2077 N N . ALA A 1 262 ? -2.823 -19.369 -4.818 1.00 94.69 262 ALA A N 1
ATOM 2078 C CA . ALA A 1 262 ? -3.735 -18.578 -3.998 1.00 94.69 262 ALA A CA 1
ATOM 2079 C C . ALA A 1 262 ? -5.095 -19.276 -3.847 1.00 94.69 262 ALA A C 1
ATOM 2081 O O . ALA A 1 262 ? -5.620 -19.359 -2.735 1.00 94.69 262 ALA A O 1
ATOM 2082 N N . TYR A 1 263 ? -5.634 -19.833 -4.935 1.00 95.50 263 TYR A N 1
ATOM 2083 C CA . TYR A 1 263 ? -6.896 -20.571 -4.927 1.00 95.50 263 TYR A CA 1
ATOM 2084 C C . TYR A 1 263 ? -6.832 -21.841 -4.065 1.00 95.50 263 TYR A C 1
ATOM 2086 O O . TYR A 1 263 ? -7.708 -22.070 -3.225 1.00 95.50 263 TYR A O 1
ATOM 2094 N N . LEU A 1 264 ? -5.775 -22.644 -4.215 1.00 94.44 264 LEU A N 1
ATOM 2095 C CA . LEU A 1 264 ? -5.575 -23.863 -3.424 1.00 94.44 264 LEU A CA 1
ATOM 2096 C C . LEU A 1 264 ? -5.467 -23.546 -1.927 1.00 94.44 264 LEU A C 1
ATOM 2098 O O . LEU A 1 264 ? -6.158 -24.158 -1.106 1.00 94.44 264 LEU A O 1
ATOM 2102 N N . LEU A 1 265 ? -4.664 -22.543 -1.560 1.00 93.12 265 LEU A N 1
ATOM 2103 C CA . LEU A 1 265 ? -4.538 -22.105 -0.168 1.00 93.12 265 LEU A CA 1
ATOM 2104 C C . LEU A 1 265 ? -5.849 -21.546 0.385 1.00 93.12 265 LEU A C 1
ATOM 2106 O O . LEU A 1 265 ? -6.181 -21.808 1.545 1.00 93.12 265 LEU A O 1
ATOM 2110 N N . PHE A 1 266 ? -6.605 -20.809 -0.429 1.00 92.31 266 PHE A N 1
ATOM 2111 C CA . PHE A 1 266 ? -7.906 -20.275 -0.041 1.00 92.31 266 PHE A CA 1
ATOM 2112 C C . PHE A 1 266 ? -8.878 -21.410 0.295 1.00 92.31 266 PHE A C 1
ATOM 2114 O O . PHE A 1 266 ? -9.480 -21.409 1.370 1.00 92.31 266 PHE A O 1
ATOM 2121 N N . ASN A 1 267 ? -8.963 -22.427 -0.564 1.00 90.44 267 ASN A N 1
ATOM 2122 C CA . ASN A 1 267 ? -9.843 -23.577 -0.359 1.00 90.44 267 ASN A CA 1
ATOM 2123 C C . ASN A 1 267 ? -9.554 -24.345 0.938 1.00 90.44 267 ASN A C 1
ATOM 2125 O O . ASN A 1 267 ? -10.497 -24.825 1.577 1.00 90.44 267 ASN A O 1
ATOM 2129 N N . VAL A 1 268 ? -8.277 -24.456 1.319 1.00 89.81 268 VAL A N 1
ATOM 2130 C CA . VAL A 1 268 ? -7.840 -25.213 2.502 1.00 89.81 268 VAL A CA 1
ATOM 2131 C C . VAL A 1 268 ? -7.940 -24.384 3.783 1.00 89.81 268 VAL A C 1
ATOM 2133 O O . VAL A 1 268 ? -8.434 -24.870 4.801 1.00 89.81 268 VAL A O 1
ATOM 2136 N N . LYS A 1 269 ? -7.456 -23.137 3.775 1.00 89.12 269 LYS A N 1
ATOM 2137 C CA . LYS A 1 269 ? -7.239 -22.371 5.014 1.00 89.12 269 LYS A CA 1
ATOM 2138 C C . LYS A 1 269 ? -8.341 -21.371 5.342 1.00 89.12 269 LYS A C 1
ATOM 2140 O O . LYS A 1 269 ? -8.537 -21.087 6.523 1.00 89.12 269 LYS A O 1
ATOM 2145 N N . PHE A 1 270 ? -9.057 -20.837 4.351 1.00 87.75 270 PHE A N 1
ATOM 2146 C CA . PHE A 1 270 ? -9.935 -19.680 4.557 1.00 87.75 270 PHE A CA 1
ATOM 2147 C C . PHE A 1 270 ? -11.016 -19.925 5.622 1.00 87.75 270 PHE A C 1
ATOM 2149 O O . PHE A 1 270 ? -11.088 -19.191 6.607 1.00 87.75 270 PHE A O 1
ATOM 2156 N N . TYR A 1 271 ? -11.807 -20.993 5.476 1.00 85.06 271 TYR A N 1
ATOM 2157 C CA . TYR A 1 271 ? -12.881 -21.312 6.426 1.00 85.06 271 TYR A CA 1
ATOM 2158 C C . TYR A 1 271 ? -12.353 -21.671 7.814 1.00 85.06 271 TYR A C 1
ATOM 2160 O O . TYR A 1 271 ? -12.937 -21.253 8.811 1.00 85.06 271 TYR A O 1
ATOM 2168 N N . LYS A 1 272 ? -11.218 -22.377 7.884 1.00 85.75 272 LYS A N 1
ATOM 2169 C CA . LYS A 1 272 ? -10.569 -22.720 9.154 1.00 85.75 272 LYS A CA 1
ATOM 2170 C C . LYS A 1 272 ? -10.202 -21.459 9.941 1.00 85.75 272 LYS A C 1
ATOM 2172 O O . LYS A 1 272 ? -10.561 -21.334 11.107 1.00 85.75 272 LYS A O 1
ATOM 2177 N N . ILE A 1 273 ? -9.562 -20.487 9.287 1.00 84.06 273 ILE A N 1
ATOM 2178 C CA . ILE A 1 273 ? -9.191 -19.212 9.919 1.00 84.06 273 ILE A CA 1
ATOM 2179 C C . ILE A 1 273 ? -10.443 -18.411 10.309 1.00 84.06 273 ILE A C 1
ATOM 2181 O O . ILE A 1 273 ? -10.488 -17.798 11.378 1.00 84.06 273 ILE A O 1
ATOM 2185 N N . LEU A 1 274 ? -11.483 -18.417 9.472 1.00 80.69 274 LEU A N 1
ATOM 2186 C CA . LEU A 1 274 ? -12.721 -17.697 9.765 1.00 80.69 274 LEU A CA 1
ATOM 2187 C C . LEU A 1 274 ? -13.448 -18.258 11.002 1.00 80.69 274 LEU A C 1
ATOM 2189 O O . LEU A 1 274 ? -13.919 -17.485 11.836 1.00 80.69 274 LEU A O 1
ATOM 2193 N N . MET A 1 275 ? -13.500 -19.582 11.155 1.00 79.56 275 MET A N 1
ATOM 2194 C CA . MET A 1 275 ? -14.092 -20.229 12.334 1.00 79.56 275 MET A CA 1
ATOM 2195 C C . MET A 1 275 ? -13.299 -19.905 13.605 1.00 79.56 275 MET A C 1
ATOM 2197 O O . MET A 1 275 ? -13.872 -19.418 14.582 1.00 79.56 275 MET A O 1
ATOM 2201 N N . GLU A 1 276 ? -11.971 -20.058 13.562 1.00 76.00 276 GLU A N 1
ATOM 2202 C CA . GLU A 1 276 ? -11.087 -19.754 14.697 1.00 76.00 276 GLU A CA 1
ATOM 2203 C C . GLU A 1 276 ? -11.243 -18.296 15.168 1.00 76.00 276 GLU A C 1
ATOM 2205 O O . GLU A 1 276 ? -11.255 -18.001 16.365 1.00 76.00 276 GLU A O 1
ATOM 2210 N N . THR A 1 277 ? -11.404 -17.358 14.235 1.00 70.62 277 THR A N 1
ATOM 2211 C CA . THR A 1 277 ? -11.536 -15.929 14.558 1.00 70.62 277 THR A CA 1
ATOM 2212 C C . THR A 1 277 ? -12.909 -15.558 15.111 1.00 70.62 277 THR A C 1
ATOM 2214 O O . THR A 1 277 ? -12.992 -14.730 16.024 1.00 70.62 277 THR A O 1
ATOM 2217 N N . GLY A 1 278 ? -13.975 -16.203 14.628 1.00 63.47 278 GLY A N 1
ATOM 2218 C CA . GLY A 1 278 ? -15.337 -16.017 15.134 1.00 63.47 278 GLY A CA 1
ATOM 2219 C C . GLY A 1 278 ? -15.540 -16.513 16.571 1.00 63.47 278 GLY A C 1
ATOM 2220 O O . GLY A 1 278 ? -16.291 -15.901 17.337 1.00 63.47 278 GLY A O 1
ATOM 2221 N N . GLU A 1 279 ? -14.849 -17.580 16.974 1.00 57.66 279 GLU A N 1
ATOM 2222 C CA . GLU A 1 279 ? -14.956 -18.153 18.324 1.00 57.66 279 GLU A CA 1
ATOM 2223 C C . GLU A 1 279 ? -14.190 -17.346 19.387 1.00 57.66 279 GLU A C 1
ATOM 2225 O O . GLU A 1 279 ? -14.668 -17.165 20.515 1.00 57.66 279 GLU A O 1
ATOM 2230 N N . ILE A 1 280 ? -13.024 -16.791 19.031 1.00 54.06 280 ILE A N 1
ATOM 2231 C CA . ILE A 1 280 ? -12.169 -16.030 19.959 1.00 54.06 280 ILE A CA 1
ATOM 2232 C C . ILE A 1 280 ? -12.833 -14.712 20.404 1.00 54.06 280 ILE A C 1
ATOM 2234 O O . ILE A 1 280 ? -12.647 -14.292 21.553 1.00 54.06 280 ILE A O 1
ATOM 2238 N N . GLU A 1 281 ? -13.635 -14.066 19.547 1.00 53.34 281 GLU A N 1
ATOM 2239 C CA . GLU A 1 281 ? -14.376 -12.844 19.909 1.00 53.34 281 GLU A CA 1
ATOM 2240 C C . GLU A 1 281 ? -15.379 -13.084 21.049 1.00 53.34 281 GLU A C 1
ATOM 2242 O O . GLU A 1 281 ? -15.503 -12.246 21.948 1.00 53.34 281 GLU A O 1
ATOM 2247 N N . LYS A 1 282 ? -16.057 -14.241 21.069 1.00 51.09 282 LYS A N 1
ATOM 2248 C CA . LYS A 1 282 ? -17.084 -14.544 22.080 1.00 51.09 282 LYS A CA 1
ATOM 2249 C C . LYS A 1 282 ? -16.486 -14.818 23.465 1.00 51.09 282 LYS A C 1
ATOM 2251 O O . LYS A 1 282 ? -17.073 -14.407 24.466 1.00 51.09 282 LYS A O 1
ATOM 2256 N N . ARG A 1 283 ? -15.292 -15.421 23.553 1.00 50.75 283 ARG A N 1
ATOM 2257 C CA . ARG A 1 283 ? -14.641 -15.730 24.847 1.00 50.75 283 ARG A CA 1
ATOM 2258 C C . ARG A 1 283 ? -14.158 -14.493 25.615 1.00 50.75 283 ARG A C 1
ATOM 2260 O O . ARG A 1 283 ? -14.154 -14.515 26.842 1.00 50.75 283 ARG A O 1
ATOM 2267 N N . LYS A 1 284 ? -13.800 -13.393 24.940 1.00 51.12 284 LYS A N 1
ATOM 2268 C CA . LYS A 1 284 ? -13.280 -12.181 25.613 1.00 51.12 284 LYS A CA 1
ATOM 2269 C C . LYS A 1 284 ? -14.339 -11.302 26.280 1.00 51.12 284 LYS A C 1
ATOM 2271 O O . LYS A 1 284 ? -13.976 -10.494 27.129 1.00 51.12 284 LYS A O 1
ATOM 2276 N N . LYS A 1 285 ? -15.626 -11.457 25.948 1.00 49.66 285 LYS A N 1
ATOM 2277 C CA . LYS A 1 285 ? -16.704 -10.660 26.565 1.00 49.66 285 LYS A CA 1
ATOM 2278 C C . LYS A 1 285 ? -17.040 -11.066 28.007 1.00 49.66 285 LYS A C 1
ATOM 2280 O O . LYS A 1 285 ? -17.718 -10.310 28.689 1.00 49.66 285 LYS A O 1
ATOM 2285 N N . ARG A 1 286 ? -16.521 -12.191 28.514 1.00 48.47 286 ARG A N 1
ATOM 2286 C CA . ARG A 1 286 ? -16.578 -12.547 29.945 1.00 48.47 286 ARG A CA 1
ATOM 2287 C C . ARG A 1 286 ? -15.330 -12.049 30.682 1.00 48.47 286 ARG A C 1
ATOM 2289 O O . ARG A 1 286 ? -14.568 -12.840 31.228 1.00 48.47 286 ARG A O 1
ATOM 2296 N N . GLN A 1 287 ? -15.078 -10.742 30.687 1.00 51.44 287 GLN A N 1
ATOM 2297 C CA . GLN A 1 287 ? -14.105 -10.179 31.626 1.00 51.44 287 GLN A CA 1
ATOM 2298 C C . GLN A 1 287 ? -14.834 -9.761 32.899 1.00 51.44 287 GLN A C 1
ATOM 2300 O O . GLN A 1 287 ? -15.651 -8.845 32.882 1.00 51.44 287 GLN A O 1
ATOM 2305 N N . ARG A 1 288 ? -14.531 -10.472 33.995 1.00 53.94 288 ARG A N 1
ATOM 2306 C CA . ARG A 1 288 ? -14.892 -10.084 35.361 1.00 53.94 288 ARG A CA 1
ATOM 2307 C C . ARG A 1 288 ? -14.512 -8.620 35.562 1.00 53.94 288 ARG A C 1
ATOM 2309 O O . ARG A 1 288 ? -13.357 -8.251 35.334 1.00 53.94 288 ARG A O 1
ATOM 2316 N N . VAL A 1 289 ? -15.483 -7.816 35.983 1.00 53.19 289 VAL A N 1
ATOM 2317 C CA . VAL A 1 289 ? -15.263 -6.450 36.454 1.00 53.19 289 VAL A CA 1
ATOM 2318 C C . VAL A 1 289 ? -14.323 -6.559 37.651 1.00 53.19 289 VAL A C 1
ATOM 2320 O O . VAL A 1 289 ? -14.737 -6.936 38.742 1.00 53.19 289 VAL A O 1
ATOM 2323 N N . LYS A 1 290 ? -13.022 -6.338 37.436 1.00 56.56 290 LYS A N 1
ATOM 2324 C CA . LYS A 1 290 ? -12.090 -6.166 38.550 1.00 56.56 290 LYS A CA 1
ATOM 2325 C C . LYS A 1 290 ? -12.527 -4.897 39.273 1.00 56.56 290 LYS A C 1
ATOM 2327 O O . LYS A 1 290 ? -12.664 -3.863 38.623 1.00 56.56 290 LYS A O 1
ATOM 2332 N N . SER A 1 291 ? -12.753 -4.981 40.580 1.00 48.78 291 SER A N 1
ATOM 2333 C CA . SER A 1 291 ? -12.947 -3.815 41.438 1.00 48.78 291 SER A CA 1
ATOM 2334 C C . SER A 1 291 ? -11.683 -2.960 41.356 1.00 48.78 291 SER A C 1
ATOM 2336 O O . SER A 1 291 ? -10.635 -3.303 41.900 1.00 48.78 291 SER A O 1
ATOM 2338 N N . ILE A 1 292 ? -11.740 -1.897 40.561 1.00 57.28 292 ILE A N 1
ATOM 2339 C CA . ILE A 1 292 ? -10.640 -0.950 40.429 1.00 57.28 292 ILE A CA 1
ATOM 2340 C C . ILE A 1 292 ? -10.657 -0.104 41.699 1.00 57.28 292 ILE A C 1
ATOM 2342 O O . ILE A 1 292 ? -11.630 0.604 41.944 1.00 57.28 292 ILE A O 1
ATOM 2346 N N . ASN A 1 293 ? -9.588 -0.175 42.497 1.00 54.62 293 ASN A N 1
ATOM 2347 C CA . ASN A 1 293 ? -9.359 0.778 43.579 1.00 54.62 293 ASN A CA 1
ATOM 2348 C C . ASN A 1 293 ? -9.306 2.185 42.976 1.00 54.62 293 ASN A C 1
ATOM 2350 O O . ASN A 1 293 ? -8.409 2.505 42.187 1.00 54.62 293 ASN A O 1
ATOM 2354 N N . TYR A 1 294 ? -10.288 3.011 43.329 1.00 56.56 294 TYR A N 1
ATOM 2355 C CA . TYR A 1 294 ? -10.360 4.409 42.930 1.00 56.56 294 TYR A CA 1
ATOM 2356 C C . TYR A 1 294 ? -9.323 5.214 43.718 1.00 56.56 294 TYR A C 1
ATOM 2358 O O . TYR A 1 294 ? -9.656 5.947 44.643 1.00 56.56 294 TYR A O 1
ATOM 2366 N N . ASN A 1 295 ? -8.046 5.099 43.349 1.00 58.94 295 ASN A N 1
ATOM 2367 C CA . ASN A 1 295 ? -7.075 6.105 43.766 1.00 58.94 295 ASN A CA 1
ATOM 2368 C C . ASN A 1 295 ? -7.499 7.436 43.142 1.00 58.94 295 ASN A C 1
ATOM 2370 O O . ASN A 1 295 ? -7.588 7.541 41.913 1.00 58.94 295 ASN A O 1
ATOM 2374 N N . GLN A 1 296 ? -7.743 8.436 43.990 1.00 62.19 296 GLN A N 1
ATOM 2375 C CA . GLN A 1 296 ? -8.047 9.815 43.615 1.00 62.19 296 GLN A CA 1
ATOM 2376 C C . GLN A 1 296 ? -6.847 10.429 42.874 1.00 62.19 296 GLN A C 1
ATOM 2378 O O . GLN A 1 296 ? -6.017 11.139 43.432 1.00 62.19 296 GLN A O 1
ATOM 2383 N N . ARG A 1 297 ? -6.696 10.103 41.590 1.00 63.38 297 ARG A N 1
ATOM 2384 C CA . ARG A 1 297 ? -5.762 10.792 40.696 1.00 63.38 297 ARG A CA 1
ATOM 2385 C C . ARG A 1 297 ? -6.363 12.144 40.322 1.00 63.38 297 ARG A C 1
ATOM 2387 O O . ARG A 1 297 ? -7.575 12.248 40.148 1.00 63.38 297 ARG A O 1
ATOM 2394 N N . SER A 1 298 ? -5.513 13.157 40.145 1.00 75.62 298 SER A N 1
ATOM 2395 C CA . SER A 1 298 ? -5.939 14.491 39.706 1.00 75.62 298 SER A CA 1
ATOM 2396 C C . SER A 1 298 ? -6.819 14.417 38.450 1.00 75.62 298 SER A C 1
ATOM 2398 O O . SER A 1 298 ? -6.543 13.642 37.527 1.00 75.62 298 SER A O 1
ATOM 2400 N N . GLY A 1 299 ? -7.891 15.219 38.412 1.00 79.94 299 GLY A N 1
ATOM 2401 C CA . GLY A 1 299 ? -8.901 15.174 37.345 1.00 79.94 299 GLY A CA 1
ATOM 2402 C C . GLY A 1 299 ? -8.293 15.276 35.942 1.00 79.94 299 GLY A C 1
ATOM 2403 O O . GLY A 1 299 ? -8.588 14.448 35.083 1.00 79.94 299 GLY A O 1
ATOM 2404 N N . ILE A 1 300 ? -7.348 16.202 35.743 1.00 84.44 300 ILE A N 1
ATOM 2405 C CA . ILE A 1 300 ? -6.641 16.412 34.466 1.00 84.44 300 ILE A CA 1
ATOM 2406 C C . ILE A 1 300 ? -5.888 15.149 34.026 1.00 84.44 300 ILE A C 1
ATOM 2408 O O . ILE A 1 300 ? -6.011 14.716 32.880 1.00 84.44 300 ILE A O 1
ATOM 2412 N N . ARG A 1 301 ? -5.149 14.503 34.939 1.00 87.38 301 ARG A N 1
ATOM 2413 C CA . ARG A 1 301 ? -4.382 13.288 34.623 1.00 87.38 301 ARG A CA 1
ATOM 2414 C C . ARG A 1 301 ? -5.302 12.142 34.212 1.00 87.38 301 ARG A C 1
ATOM 2416 O O . ARG A 1 301 ? -4.975 11.395 33.293 1.00 87.38 301 ARG A O 1
ATOM 2423 N N . SER A 1 302 ? -6.451 12.005 34.868 1.00 85.31 302 SER A N 1
ATOM 2424 C CA . SER A 1 302 ? -7.446 10.983 34.532 1.00 85.31 302 SER A CA 1
ATOM 2425 C C . SER A 1 302 ? -8.027 11.192 33.129 1.00 85.31 302 SER A C 1
ATOM 2427 O O . SER A 1 302 ? -8.152 10.223 32.377 1.00 85.31 302 SER A O 1
ATOM 2429 N N . PHE A 1 303 ? -8.285 12.442 32.729 1.00 87.62 303 PHE A N 1
ATOM 2430 C CA . PHE A 1 303 ? -8.705 12.771 31.361 1.00 87.62 303 PHE A CA 1
ATOM 2431 C C . PHE A 1 303 ? -7.612 12.512 30.321 1.00 87.62 303 PHE A C 1
ATOM 2433 O O . PHE A 1 303 ? -7.892 11.893 29.295 1.00 87.62 303 PHE A O 1
ATOM 2440 N N . ILE A 1 304 ? -6.363 12.892 30.602 1.00 89.56 304 ILE A N 1
ATOM 2441 C CA . ILE A 1 304 ? -5.221 12.607 29.719 1.00 89.56 304 ILE A CA 1
ATOM 2442 C C . ILE A 1 304 ? -5.060 11.095 29.506 1.00 89.56 304 ILE A C 1
ATOM 2444 O O . ILE A 1 304 ? -4.937 10.629 28.374 1.00 89.56 304 ILE A O 1
ATOM 2448 N N . ILE A 1 305 ? -5.120 10.299 30.580 1.00 89.19 305 ILE A N 1
ATOM 2449 C CA . ILE A 1 305 ? -5.024 8.834 30.491 1.00 89.19 305 ILE A CA 1
ATOM 2450 C C . ILE A 1 305 ? -6.205 8.255 29.705 1.00 89.19 305 ILE A C 1
ATOM 2452 O O . ILE A 1 305 ? -5.998 7.353 28.891 1.00 89.19 305 ILE A O 1
ATOM 2456 N N . LYS A 1 306 ? -7.429 8.761 29.917 1.00 88.38 306 LYS A N 1
ATOM 2457 C CA . LYS A 1 306 ? -8.608 8.366 29.132 1.00 88.38 306 LYS A CA 1
ATOM 2458 C C . LYS A 1 306 ? -8.347 8.587 27.642 1.00 88.38 306 LYS A C 1
ATOM 2460 O O . LYS A 1 306 ? -8.543 7.651 26.872 1.00 88.38 306 LYS A O 1
ATOM 2465 N N . GLU A 1 307 ? -7.874 9.765 27.241 1.00 89.00 307 GLU A N 1
ATOM 2466 C CA . GLU A 1 307 ? -7.613 10.068 25.828 1.00 89.00 307 GLU A CA 1
ATOM 2467 C C . GLU A 1 307 ? -6.482 9.223 25.240 1.00 89.00 307 GLU A C 1
ATOM 2469 O O . GLU A 1 307 ? -6.653 8.632 24.175 1.00 89.00 307 GLU A O 1
ATOM 2474 N N . LEU A 1 308 ? -5.369 9.041 25.956 1.00 88.94 308 LEU A N 1
ATOM 2475 C CA . LEU A 1 308 ? -4.289 8.146 25.516 1.00 88.94 308 LEU A CA 1
ATOM 2476 C C . LEU A 1 308 ? -4.780 6.705 25.321 1.00 88.94 308 LEU A C 1
ATOM 2478 O O . LEU A 1 308 ? -4.394 6.027 24.363 1.00 88.94 308 LEU A O 1
ATOM 2482 N N . LEU A 1 309 ? -5.654 6.222 26.207 1.00 87.56 309 LEU A N 1
ATOM 2483 C CA . LEU A 1 309 ? -6.279 4.910 26.061 1.00 87.56 309 LEU A CA 1
ATOM 2484 C C . LEU A 1 309 ? -7.248 4.869 24.876 1.00 87.56 309 LEU A C 1
ATOM 2486 O O . LEU A 1 309 ? -7.304 3.838 24.206 1.00 87.56 309 LEU A O 1
ATOM 2490 N N . THR A 1 310 ? -7.972 5.952 24.592 1.00 84.88 310 THR A N 1
ATOM 2491 C CA . THR A 1 310 ? -8.821 6.076 23.398 1.00 84.88 310 THR A CA 1
ATOM 2492 C C . THR A 1 310 ? -7.979 6.018 22.126 1.00 84.88 310 THR A C 1
ATOM 2494 O O . THR A 1 310 ? -8.251 5.171 21.278 1.00 84.88 310 THR A O 1
ATOM 2497 N N . ILE A 1 311 ? -6.896 6.798 22.034 1.00 84.25 311 ILE A N 1
ATOM 2498 C CA . ILE A 1 311 ? -5.952 6.778 20.902 1.00 84.25 311 ILE A CA 1
ATOM 2499 C C . ILE A 1 311 ? -5.383 5.367 20.702 1.00 84.25 311 ILE A C 1
ATOM 2501 O O . ILE A 1 311 ? -5.338 4.858 19.585 1.00 84.25 311 ILE A O 1
ATOM 2505 N N . LYS A 1 312 ? -5.005 4.686 21.791 1.00 80.12 312 LYS A N 1
ATOM 2506 C CA . LYS A 1 312 ? -4.491 3.308 21.739 1.00 80.12 312 LYS A CA 1
ATOM 2507 C C . LYS A 1 312 ? -5.547 2.285 21.306 1.00 80.12 312 LYS A C 1
ATOM 2509 O O . LYS A 1 312 ? -5.200 1.264 20.709 1.00 80.12 312 LYS A O 1
ATOM 2514 N N . ARG A 1 313 ? -6.817 2.501 21.658 1.00 73.81 313 ARG A N 1
ATOM 2515 C CA . ARG A 1 313 ? -7.938 1.622 21.286 1.00 73.81 313 ARG A CA 1
ATOM 2516 C C . ARG A 1 313 ? -8.390 1.850 19.850 1.00 73.81 313 ARG A C 1
ATOM 2518 O O . ARG A 1 313 ? -8.839 0.900 19.215 1.00 73.81 313 ARG A O 1
ATOM 2525 N N . GLU A 1 314 ? -8.264 3.075 19.354 1.00 74.38 314 GLU A N 1
ATOM 2526 C CA . GLU A 1 314 ? -8.714 3.474 18.030 1.00 74.38 314 GLU A CA 1
ATOM 2527 C C . GLU A 1 314 ? -7.537 3.700 17.080 1.00 74.38 314 GLU A C 1
ATOM 2529 O O . GLU A 1 314 ? -7.040 4.818 16.933 1.00 74.38 314 GLU A O 1
ATOM 2534 N N . PRO A 1 315 ? -7.113 2.650 16.359 1.00 66.69 315 PRO A N 1
ATOM 2535 C CA . PRO A 1 315 ? -5.939 2.713 15.495 1.00 66.69 315 PRO A CA 1
ATOM 2536 C C . PRO A 1 315 ? -6.029 3.789 14.409 1.00 66.69 315 PRO A C 1
ATOM 2538 O O . PRO A 1 315 ? -5.011 4.307 13.965 1.00 66.69 315 PRO A O 1
ATOM 2541 N N . GLN A 1 316 ? -7.242 4.167 14.003 1.00 70.31 316 GLN A N 1
ATOM 2542 C CA . GLN A 1 316 ? -7.467 5.240 13.036 1.00 70.31 316 GLN A CA 1
ATOM 2543 C C . GLN A 1 316 ? -6.939 6.598 13.523 1.00 70.31 316 GLN A C 1
ATOM 2545 O O . GLN A 1 316 ? -6.502 7.396 12.699 1.00 70.31 316 GLN A O 1
ATOM 2550 N N . MET A 1 317 ? -6.943 6.863 14.835 1.00 76.94 317 MET A N 1
ATOM 2551 C CA . MET A 1 317 ? -6.399 8.107 15.395 1.00 76.94 317 MET A CA 1
ATOM 2552 C C . MET A 1 317 ? -4.881 8.142 15.259 1.00 76.94 317 MET A C 1
ATOM 2554 O O . MET A 1 317 ? -4.333 9.130 14.784 1.00 76.94 317 MET A O 1
ATOM 2558 N N . VAL A 1 318 ? -4.217 7.031 15.588 1.00 78.31 318 VAL A N 1
ATOM 2559 C CA . VAL A 1 318 ? -2.769 6.884 15.390 1.00 78.31 318 VAL A CA 1
ATOM 2560 C C . VAL A 1 318 ? -2.421 7.062 13.914 1.00 78.31 318 VAL A C 1
ATOM 2562 O O . VAL A 1 318 ? -1.519 7.822 13.594 1.00 78.31 318 VAL A O 1
ATOM 2565 N N . MET A 1 319 ? -3.187 6.451 13.004 1.00 71.38 319 MET A N 1
ATOM 2566 C CA . MET A 1 319 ? -2.968 6.609 11.562 1.00 71.38 319 MET A CA 1
ATOM 2567 C C . MET A 1 319 ? -3.045 8.070 11.107 1.00 71.38 319 MET A C 1
ATOM 2569 O O . MET A 1 319 ? -2.207 8.499 10.321 1.00 71.38 319 MET A O 1
ATOM 2573 N N . ARG A 1 320 ? -4.012 8.847 11.615 1.00 77.44 320 ARG A N 1
ATOM 2574 C CA . ARG A 1 320 ? -4.142 10.279 11.290 1.00 77.44 320 ARG A CA 1
ATOM 2575 C C . ARG A 1 320 ? -2.955 11.101 11.795 1.00 77.44 320 ARG A C 1
ATOM 2577 O O . ARG A 1 320 ? -2.530 12.006 11.092 1.00 77.44 320 ARG A O 1
ATOM 2584 N N . LEU A 1 321 ? -2.393 10.751 12.953 1.00 81.31 321 LEU A N 1
ATOM 2585 C CA . LEU A 1 321 ? -1.210 11.415 13.514 1.00 81.31 321 LEU A CA 1
ATOM 2586 C C . LEU A 1 321 ? 0.079 11.138 12.733 1.00 81.31 321 LEU A C 1
ATOM 2588 O O . LEU A 1 321 ? 1.014 11.927 12.813 1.00 81.31 321 LEU A O 1
ATOM 2592 N N . ILE A 1 322 ? 0.134 10.047 11.964 1.00 76.69 322 ILE A N 1
ATOM 2593 C CA . ILE A 1 322 ? 1.287 9.753 11.102 1.00 76.69 322 ILE A CA 1
ATOM 2594 C C . ILE A 1 322 ? 1.199 10.547 9.784 1.00 76.69 322 ILE A C 1
ATOM 2596 O O . ILE A 1 322 ? 2.224 10.804 9.165 1.00 76.69 322 ILE A O 1
ATOM 2600 N N . VAL A 1 323 ? 0.013 11.011 9.361 1.00 74.62 323 VAL A N 1
ATOM 2601 C CA . VAL A 1 323 ? -0.158 11.772 8.103 1.00 74.62 323 VAL A CA 1
ATOM 2602 C C . VAL A 1 323 ? 0.743 13.018 8.016 1.00 74.62 323 VAL A C 1
ATOM 2604 O O . VAL A 1 323 ? 1.411 13.159 6.993 1.00 74.62 323 VAL A O 1
ATOM 2607 N N . PRO A 1 324 ? 0.854 13.887 9.045 1.00 76.56 324 PRO A N 1
ATOM 2608 C CA . PRO A 1 324 ? 1.819 14.989 9.042 1.00 76.56 324 PRO A CA 1
ATOM 2609 C C . PRO A 1 324 ? 3.263 14.546 8.782 1.00 76.56 324 PRO A C 1
ATOM 2611 O O . PRO A 1 324 ? 3.981 15.235 8.063 1.00 76.56 324 PRO A O 1
ATOM 2614 N N . LEU A 1 325 ? 3.671 13.377 9.299 1.00 76.75 325 LEU A N 1
ATOM 2615 C CA . LEU A 1 325 ? 5.016 12.828 9.090 1.00 76.75 325 LEU A CA 1
ATOM 2616 C C . LEU A 1 325 ? 5.260 12.483 7.612 1.00 76.75 325 LEU A C 1
ATOM 2618 O O . LEU A 1 325 ? 6.389 12.582 7.143 1.00 76.75 325 LEU A O 1
ATOM 2622 N N . ILE A 1 326 ? 4.208 12.138 6.855 1.00 67.19 326 ILE A N 1
ATOM 2623 C CA . ILE A 1 326 ? 4.303 11.874 5.407 1.00 67.19 326 ILE A CA 1
ATOM 2624 C C . ILE A 1 326 ? 4.733 13.118 4.631 1.00 67.19 326 ILE A C 1
ATOM 2626 O O . ILE A 1 326 ? 5.458 13.022 3.642 1.00 67.19 326 ILE A O 1
ATOM 2630 N N . MET A 1 327 ? 4.302 14.293 5.084 1.00 68.25 327 MET A N 1
ATOM 2631 C CA . MET A 1 327 ? 4.591 15.555 4.405 1.00 68.25 327 MET A CA 1
ATOM 2632 C C . MET A 1 327 ? 6.051 15.993 4.589 1.00 68.25 327 MET A C 1
ATOM 2634 O O . MET A 1 327 ? 6.519 16.874 3.872 1.00 68.25 327 MET A O 1
ATOM 2638 N N . PHE A 1 328 ? 6.802 15.371 5.504 1.00 74.69 328 PHE A N 1
ATOM 2639 C CA . PHE A 1 328 ? 8.174 15.768 5.823 1.00 74.69 328 PHE A CA 1
ATOM 2640 C C . PHE A 1 328 ? 9.114 15.712 4.613 1.00 74.69 328 PHE A C 1
ATOM 2642 O O . PHE A 1 328 ? 9.744 16.727 4.306 1.00 74.69 328 PHE A O 1
ATOM 2649 N N . PRO A 1 329 ? 9.198 14.591 3.873 1.00 63.16 329 PRO A N 1
ATOM 2650 C CA . PRO A 1 329 ? 10.010 14.548 2.665 1.00 63.16 329 PRO A CA 1
ATOM 2651 C C . PRO A 1 329 ? 9.498 15.442 1.534 1.00 63.16 329 PRO A C 1
ATOM 2653 O O . PRO A 1 329 ? 10.313 15.917 0.750 1.00 63.16 329 PRO A O 1
ATOM 2656 N N . VAL A 1 330 ? 8.195 15.747 1.472 1.00 65.12 330 VAL A N 1
ATOM 2657 C CA . VAL A 1 330 ? 7.666 16.737 0.513 1.00 65.12 330 VAL A CA 1
ATOM 2658 C C . VAL A 1 330 ? 8.242 18.123 0.809 1.00 65.12 330 VAL A C 1
ATOM 2660 O O . VAL A 1 330 ? 8.684 18.812 -0.102 1.00 65.12 330 VAL A O 1
ATOM 2663 N N . PHE A 1 331 ? 8.302 18.520 2.080 1.00 67.06 331 PHE A N 1
ATOM 2664 C CA . PHE A 1 331 ? 8.849 19.821 2.480 1.00 67.06 331 PHE A CA 1
ATOM 2665 C C . PHE A 1 331 ? 10.377 19.888 2.431 1.00 67.06 331 PHE A C 1
ATOM 2667 O O . PHE A 1 331 ? 10.945 20.964 2.244 1.00 67.06 331 PHE A O 1
ATOM 2674 N N . ALA A 1 332 ? 11.066 18.749 2.527 1.00 63.88 332 ALA A N 1
ATOM 2675 C CA . ALA A 1 332 ? 12.511 18.700 2.327 1.00 63.88 332 ALA A CA 1
ATOM 2676 C C . ALA A 1 332 ? 12.918 19.150 0.909 1.00 63.88 332 ALA A C 1
ATOM 2678 O O . ALA A 1 332 ? 13.955 19.803 0.771 1.00 63.88 332 ALA A O 1
ATOM 2679 N N . LEU A 1 333 ? 12.086 18.888 -0.107 1.00 55.03 333 LEU A N 1
ATOM 2680 C CA . LEU A 1 333 ? 12.328 19.233 -1.517 1.00 55.03 333 LEU A CA 1
ATOM 2681 C C . LEU A 1 333 ? 12.409 20.719 -1.811 1.00 55.03 333 LEU A C 1
ATOM 2683 O O . LEU A 1 333 ? 13.202 21.151 -2.638 1.00 55.03 333 LEU A O 1
ATOM 2687 N N . THR A 1 334 ? 11.548 21.491 -1.169 1.00 65.12 334 THR A N 1
ATOM 2688 C CA . THR A 1 334 ? 11.385 22.919 -1.409 1.00 65.12 334 THR A CA 1
ATOM 2689 C C . THR A 1 334 ? 12.487 23.670 -0.678 1.00 65.12 334 THR A C 1
ATOM 2691 O O . THR A 1 334 ? 12.255 24.260 0.383 1.00 65.12 334 THR A O 1
ATOM 2694 N N . LYS A 1 335 ? 13.718 23.522 -1.180 1.00 58.56 335 LYS A N 1
ATOM 2695 C CA . LYS A 1 335 ? 14.957 24.034 -0.578 1.00 58.56 335 LYS A CA 1
ATOM 2696 C C . LYS A 1 335 ? 14.926 25.557 -0.414 1.00 58.56 335 LYS A C 1
ATOM 2698 O O . LYS A 1 335 ? 15.427 26.048 0.588 1.00 58.56 335 LYS A O 1
ATOM 2703 N N . ASP A 1 336 ? 14.193 26.238 -1.294 1.00 58.59 336 ASP A N 1
ATOM 2704 C CA . ASP A 1 336 ? 14.162 27.703 -1.417 1.00 58.59 336 ASP A CA 1
ATOM 2705 C C . ASP A 1 336 ? 13.125 28.415 -0.538 1.00 58.59 336 ASP A C 1
ATOM 2707 O O . ASP A 1 336 ? 12.951 29.624 -0.648 1.00 58.59 336 ASP A O 1
ATOM 2711 N N . ARG A 1 337 ? 12.385 27.693 0.315 1.00 63.25 337 ARG A N 1
ATOM 2712 C CA . ARG A 1 337 ? 11.392 28.314 1.208 1.00 63.25 337 ARG A CA 1
ATOM 2713 C C . ARG A 1 337 ? 11.772 28.182 2.673 1.00 63.25 337 ARG A C 1
ATOM 2715 O O . ARG A 1 337 ? 12.280 27.140 3.099 1.00 63.25 337 ARG A O 1
ATOM 2722 N N . ASP A 1 338 ? 11.422 29.218 3.431 1.00 76.12 338 ASP A N 1
ATOM 2723 C CA . ASP A 1 338 ? 11.676 29.312 4.862 1.00 76.12 338 ASP A CA 1
ATOM 2724 C C . ASP A 1 338 ? 11.123 28.097 5.628 1.00 76.12 338 ASP A C 1
ATOM 2726 O O . ASP A 1 338 ? 9.929 27.782 5.526 1.00 76.12 338 ASP A O 1
ATOM 2730 N N . PRO A 1 339 ? 11.945 27.435 6.468 1.00 74.25 339 PRO A N 1
ATOM 2731 C CA . PRO A 1 339 ? 11.530 26.262 7.242 1.00 74.25 339 PRO A CA 1
ATOM 2732 C C . PRO A 1 339 ? 10.365 26.570 8.195 1.00 74.25 339 PRO A C 1
ATOM 2734 O O . PRO A 1 339 ? 9.556 25.691 8.495 1.00 74.25 339 PRO A O 1
ATOM 2737 N N . LYS A 1 340 ? 10.228 27.836 8.610 1.00 81.56 340 LYS A N 1
ATOM 2738 C CA . LYS A 1 340 ? 9.142 28.335 9.463 1.00 81.56 340 LYS A CA 1
ATOM 2739 C C . LYS A 1 340 ? 7.758 28.096 8.849 1.00 81.56 340 LYS A C 1
ATOM 2741 O O . LYS A 1 340 ? 6.854 27.648 9.551 1.00 81.56 340 LYS A O 1
ATOM 2746 N N . MET A 1 341 ? 7.591 28.299 7.538 1.00 81.00 341 MET A N 1
ATOM 2747 C CA . MET A 1 341 ? 6.303 28.072 6.865 1.00 81.00 341 MET A CA 1
ATOM 2748 C C . MET A 1 341 ? 5.881 26.597 6.949 1.00 81.00 341 MET A C 1
ATOM 2750 O O . MET A 1 341 ? 4.720 26.289 7.216 1.00 81.00 341 MET A O 1
ATOM 2754 N N . TYR A 1 342 ? 6.830 25.675 6.775 1.00 81.00 342 TYR A N 1
ATOM 2755 C CA . TYR A 1 342 ? 6.562 24.237 6.850 1.00 81.00 342 TYR A CA 1
ATOM 2756 C C . TYR A 1 342 ? 6.274 23.764 8.267 1.00 81.00 342 TYR A C 1
ATOM 2758 O O . TYR A 1 342 ? 5.411 22.910 8.469 1.00 81.00 342 TYR A O 1
ATOM 2766 N N . ILE A 1 343 ? 6.937 24.349 9.259 1.00 83.56 343 ILE A N 1
ATOM 2767 C CA . ILE A 1 343 ? 6.648 24.085 10.669 1.00 83.56 343 ILE A CA 1
ATOM 2768 C C . ILE A 1 343 ? 5.235 24.553 11.019 1.00 83.56 343 ILE A C 1
ATOM 2770 O O . ILE A 1 343 ? 4.476 23.795 11.616 1.00 83.56 343 ILE A O 1
ATOM 2774 N N . ALA A 1 344 ? 4.833 25.747 10.579 1.00 84.12 344 ALA A N 1
ATOM 2775 C CA . ALA A 1 344 ? 3.469 26.227 10.782 1.00 84.12 344 ALA A CA 1
ATOM 2776 C C . ALA A 1 344 ? 2.431 25.311 10.109 1.00 84.12 344 ALA A C 1
ATOM 2778 O O . ALA A 1 344 ? 1.415 24.966 10.709 1.00 84.12 344 ALA A O 1
ATOM 2779 N N . LEU A 1 345 ? 2.705 24.853 8.884 1.00 83.44 345 LEU A N 1
ATOM 2780 C CA . LEU A 1 345 ? 1.801 23.985 8.128 1.00 83.44 345 LEU A CA 1
ATOM 2781 C C . LEU A 1 345 ? 1.711 22.574 8.743 1.00 83.44 345 LEU A C 1
ATOM 2783 O O . LEU A 1 345 ? 0.616 22.036 8.903 1.00 83.44 345 LEU A O 1
ATOM 2787 N N . THR A 1 346 ? 2.836 21.986 9.161 1.00 84.56 346 THR A N 1
ATOM 2788 C CA . THR A 1 346 ? 2.846 20.702 9.889 1.00 84.56 346 THR A CA 1
ATOM 2789 C C . THR A 1 346 ? 2.114 20.802 11.224 1.00 84.56 346 THR A C 1
ATOM 2791 O O . THR A 1 346 ? 1.320 19.910 11.531 1.00 84.56 346 THR A O 1
ATOM 2794 N N . ALA A 1 347 ? 2.298 21.903 11.960 1.00 85.69 347 ALA A N 1
ATOM 2795 C CA . ALA A 1 347 ? 1.591 22.182 13.207 1.00 85.69 347 ALA A CA 1
ATOM 2796 C C . ALA A 1 347 ? 0.076 22.377 13.008 1.00 85.69 347 ALA A C 1
ATOM 2798 O O . ALA A 1 347 ? -0.734 21.958 13.841 1.00 85.69 347 ALA A O 1
ATOM 2799 N N . LEU A 1 348 ? -0.328 22.978 11.886 1.00 85.31 348 LEU A N 1
ATOM 2800 C CA . LEU A 1 348 ? -1.730 23.124 11.500 1.00 85.31 348 LEU A CA 1
ATOM 2801 C C . LEU A 1 348 ? -2.371 21.765 11.197 1.00 85.31 348 LEU A C 1
ATOM 2803 O O . LEU A 1 348 ? -3.444 21.456 11.717 1.00 85.31 348 LEU A O 1
ATOM 2807 N N . ILE A 1 349 ? -1.710 20.928 10.389 1.00 84.69 349 ILE A N 1
ATOM 2808 C CA . ILE A 1 349 ? -2.233 19.603 10.024 1.00 84.69 349 ILE A CA 1
ATOM 2809 C C . ILE A 1 349 ? -2.315 18.703 11.263 1.00 84.69 349 ILE A C 1
ATOM 2811 O O . ILE A 1 349 ? -3.344 18.061 11.480 1.00 84.69 349 ILE A O 1
ATOM 2815 N N . SER A 1 350 ? -1.275 18.653 12.100 1.00 85.12 350 SER A N 1
ATOM 2816 C CA . SER A 1 350 ? -1.280 17.841 13.326 1.00 85.12 350 SER A CA 1
ATOM 2817 C C . SER A 1 350 ? -2.430 18.253 14.257 1.00 85.12 350 SER A C 1
ATOM 2819 O O . SER A 1 350 ? -3.200 17.400 14.710 1.00 85.12 350 SER A O 1
ATOM 2821 N N . THR A 1 351 ? -2.639 19.554 14.452 1.00 84.81 351 THR A N 1
ATOM 2822 C CA . THR A 1 351 ? -3.724 20.070 15.295 1.00 84.81 351 THR A CA 1
ATOM 2823 C C . THR A 1 351 ? -5.092 19.813 14.675 1.00 84.81 351 THR A C 1
ATOM 2825 O O . THR A 1 351 ? -6.026 19.428 15.378 1.00 84.81 351 THR A O 1
ATOM 2828 N N . GLY A 1 352 ? -5.224 19.930 13.353 1.00 81.88 352 GLY A N 1
ATOM 2829 C CA . GLY A 1 352 ? -6.459 19.577 12.659 1.00 81.88 352 GLY A CA 1
ATOM 2830 C C . GLY A 1 352 ? -6.802 18.091 12.780 1.00 81.88 352 GLY A C 1
ATOM 2831 O O . GLY A 1 352 ? -7.962 17.728 12.983 1.00 81.88 352 GLY A O 1
ATOM 2832 N N . THR A 1 353 ? -5.794 17.216 12.716 1.00 82.69 353 THR A N 1
ATOM 2833 C CA . THR A 1 353 ? -6.005 15.762 12.807 1.00 82.69 353 THR A CA 1
ATOM 2834 C C . THR A 1 353 ? -6.421 15.293 14.198 1.00 82.69 353 THR A C 1
ATOM 2836 O O . THR A 1 353 ? -7.206 14.342 14.292 1.00 82.69 353 THR A O 1
ATOM 2839 N N . TYR A 1 354 ? -5.932 15.945 15.258 1.00 84.50 354 TYR A N 1
ATOM 2840 C CA . TYR A 1 354 ? -6.217 15.557 16.639 1.00 84.50 354 TYR A CA 1
ATOM 2841 C C . TYR A 1 354 ? -7.015 16.592 17.432 1.00 84.50 354 TYR A C 1
ATOM 2843 O O . TYR A 1 354 ? -8.095 16.252 17.905 1.00 84.50 354 TYR A O 1
ATOM 2851 N N . GLY A 1 355 ? -6.526 17.825 17.578 1.00 81.69 355 GLY A N 1
ATOM 2852 C CA . GLY A 1 355 ? -7.144 18.876 18.396 1.00 81.69 355 GLY A CA 1
ATOM 2853 C C . GLY A 1 355 ? -8.611 19.113 18.035 1.00 81.69 355 GLY A C 1
ATOM 2854 O O . GLY A 1 355 ? -9.495 18.798 18.838 1.00 81.69 355 GLY A O 1
ATOM 2855 N N . LEU A 1 356 ? -8.881 19.520 16.789 1.00 80.75 356 LEU A N 1
ATOM 2856 C CA . LEU A 1 356 ? -10.250 19.753 16.294 1.00 80.75 356 LEU A CA 1
ATOM 2857 C C . LEU A 1 356 ? -11.113 18.482 16.358 1.00 80.75 356 LEU A C 1
ATOM 2859 O O . LEU A 1 356 ? -12.273 18.501 16.781 1.00 80.75 356 LEU A O 1
ATOM 2863 N N . ALA A 1 357 ? -10.537 17.339 15.978 1.00 80.81 357 ALA A N 1
ATOM 2864 C CA . ALA A 1 357 ? -11.244 16.063 15.986 1.00 80.81 357 ALA A CA 1
ATOM 2865 C C . ALA A 1 357 ? -11.604 15.591 17.408 1.00 80.81 357 ALA A C 1
ATOM 2867 O O . ALA A 1 357 ? -12.626 14.927 17.595 1.00 80.81 357 ALA A O 1
ATOM 2868 N N . SER A 1 358 ? -10.786 15.915 18.412 1.00 82.88 358 SER A N 1
ATOM 2869 C CA . SER A 1 358 ? -10.966 15.478 19.800 1.00 82.88 358 SER A CA 1
ATOM 2870 C C . SER A 1 358 ? -12.161 16.144 20.483 1.00 82.88 358 SER A C 1
ATOM 2872 O O . SER A 1 358 ? -12.776 15.519 21.350 1.00 82.88 358 SER A O 1
ATOM 2874 N N . ILE A 1 359 ? -12.521 17.365 20.071 1.00 81.62 359 ILE A N 1
ATOM 2875 C CA . ILE A 1 359 ? -13.748 18.045 20.505 1.00 81.62 359 ILE A CA 1
ATOM 2876 C C . ILE A 1 359 ? -14.953 17.431 19.794 1.00 81.62 359 ILE A C 1
ATOM 2878 O O . ILE A 1 359 ? -15.895 16.981 20.446 1.00 81.62 359 ILE A O 1
ATOM 2882 N N . GLY A 1 360 ? -14.903 17.331 18.460 1.00 78.56 360 GLY A N 1
ATOM 2883 C CA . GLY A 1 360 ? -16.030 16.826 17.666 1.00 78.56 360 GLY A CA 1
ATOM 2884 C C . GLY A 1 360 ? -16.457 15.400 18.041 1.00 78.56 360 GLY A C 1
ATOM 2885 O O . GLY A 1 360 ? -17.639 15.059 17.984 1.00 78.56 360 GLY A O 1
ATOM 2886 N N . ARG A 1 361 ? -15.514 14.565 18.490 1.00 77.06 361 ARG A N 1
ATOM 2887 C CA . ARG A 1 361 ? -15.786 13.190 18.936 1.00 77.06 361 ARG A CA 1
ATOM 2888 C C . ARG A 1 361 ? -16.586 13.097 20.224 1.00 77.06 361 ARG A C 1
ATOM 2890 O O . ARG A 1 361 ? -17.272 12.096 20.425 1.00 77.06 361 ARG A O 1
ATOM 2897 N N . GLU A 1 362 ? -16.493 14.090 21.101 1.00 77.88 362 GLU A N 1
ATOM 2898 C CA . GLU A 1 362 ? -17.167 14.006 22.390 1.00 77.88 362 GLU A CA 1
ATOM 2899 C C . GLU A 1 362 ? -18.667 14.270 22.301 1.00 77.88 362 GLU A C 1
ATOM 2901 O O . GLU A 1 362 ? -19.345 13.931 23.259 1.00 77.88 362 GLU A O 1
ATOM 2906 N N . GLY A 1 363 ? -19.205 14.761 21.176 1.00 74.62 363 GLY A N 1
ATOM 2907 C CA . GLY A 1 363 ? -20.589 15.238 21.016 1.00 74.62 363 GLY A CA 1
ATOM 2908 C C . GLY A 1 363 ? -21.640 14.615 21.951 1.00 74.62 363 GLY A C 1
ATOM 2909 O O . GLY A 1 363 ? -22.171 15.296 22.823 1.00 74.62 363 GLY A O 1
ATOM 2910 N N . LYS A 1 364 ? -21.910 13.305 21.840 1.00 70.38 364 LYS A N 1
ATOM 2911 C CA . LYS A 1 364 ? -22.910 12.623 22.696 1.00 70.38 364 LYS A CA 1
ATOM 2912 C C . LYS A 1 364 ? -22.437 12.374 24.132 1.00 70.38 364 LYS A C 1
ATOM 2914 O O . LYS A 1 364 ? -23.234 12.382 25.063 1.00 70.38 364 LYS A O 1
ATOM 2919 N N . THR A 1 365 ? -21.143 12.143 24.322 1.00 79.56 365 THR A N 1
ATOM 2920 C CA . THR A 1 365 ? -20.527 11.940 25.643 1.00 79.56 365 THR A CA 1
ATOM 2921 C C . THR A 1 365 ? -20.297 13.240 26.412 1.00 79.56 365 THR A C 1
ATOM 2923 O O . THR A 1 365 ? -20.129 13.194 27.625 1.00 79.56 365 THR A O 1
ATOM 2926 N N . PHE A 1 366 ? -20.325 14.396 25.747 1.00 80.44 366 PHE A N 1
ATOM 2927 C CA . PHE A 1 366 ? -20.101 15.698 26.366 1.00 80.44 366 PHE A CA 1
ATOM 2928 C C . PHE A 1 366 ? -21.218 16.044 27.357 1.00 80.44 366 PHE A C 1
ATOM 2930 O O . PHE A 1 366 ? -20.946 16.553 28.440 1.00 80.44 366 PHE A O 1
ATOM 2937 N N . ALA A 1 367 ? -22.461 15.660 27.046 1.00 80.25 367 ALA A N 1
ATOM 2938 C CA . ALA A 1 367 ? -23.589 15.782 27.970 1.00 80.25 367 ALA A CA 1
ATOM 2939 C C . ALA A 1 367 ? -23.351 15.008 29.283 1.00 80.25 367 ALA A C 1
ATOM 2941 O O . ALA A 1 367 ? -23.578 15.543 30.365 1.00 80.25 367 ALA A O 1
ATOM 2942 N N . LEU A 1 368 ? -22.804 13.788 29.196 1.00 82.00 368 LEU A N 1
ATOM 2943 C CA . LEU A 1 368 ? -22.421 12.987 30.366 1.00 82.00 368 LEU A CA 1
ATOM 2944 C C . LEU A 1 368 ? -21.244 13.608 31.128 1.00 82.00 368 LEU A C 1
ATOM 2946 O O . LEU A 1 368 ? -21.237 13.615 32.356 1.00 82.00 368 LEU A O 1
ATOM 2950 N N . LEU A 1 369 ? -20.260 14.170 30.424 1.00 82.06 369 LEU A N 1
ATOM 2951 C CA . LEU A 1 369 ? -19.127 14.847 31.061 1.00 82.06 369 LEU A CA 1
ATOM 2952 C C . LEU A 1 369 ? -19.559 16.103 31.823 1.00 82.06 369 LEU A C 1
ATOM 2954 O O . LEU A 1 369 ? -18.991 16.389 32.873 1.00 82.06 369 LEU A O 1
ATOM 2958 N N . ARG A 1 370 ? -20.592 16.805 31.344 1.00 81.38 370 ARG A N 1
ATOM 2959 C CA . ARG A 1 370 ? -21.167 17.976 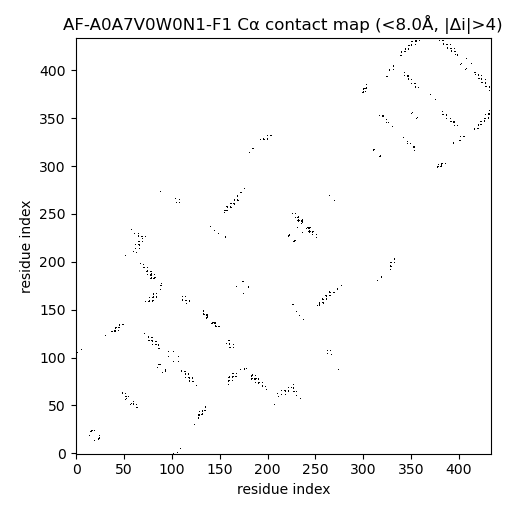32.017 1.00 81.38 370 ARG A CA 1
ATOM 2960 C C . ARG A 1 370 ? -21.899 17.623 33.316 1.00 81.38 370 ARG A C 1
ATOM 2962 O O . ARG A 1 370 ? -21.966 18.463 34.202 1.00 81.38 370 ARG A O 1
ATOM 2969 N N . SER A 1 371 ? -22.423 16.400 33.439 1.00 83.69 371 SER A N 1
ATOM 2970 C CA . SER A 1 371 ? -23.048 15.919 34.683 1.00 83.69 371 SER A CA 1
ATOM 2971 C C . SER A 1 371 ? -22.051 15.467 35.756 1.00 83.69 371 SER A C 1
ATOM 2973 O O . SER A 1 371 ? -22.451 15.203 36.886 1.00 83.69 371 SER A O 1
ATOM 2975 N N . LEU A 1 372 ? -20.758 15.365 35.429 1.00 82.88 372 LEU A N 1
ATOM 2976 C CA . LEU A 1 372 ? -19.732 15.031 36.415 1.00 82.88 372 LEU A CA 1
ATOM 2977 C C . LEU A 1 372 ? -19.364 16.272 37.246 1.00 82.88 372 LEU A C 1
ATOM 2979 O O . LEU A 1 372 ? -19.361 17.380 36.708 1.00 82.88 372 LEU A O 1
ATOM 2983 N N . PRO A 1 373 ? -18.969 16.110 38.524 1.00 83.88 373 PRO A N 1
ATOM 2984 C CA . PRO A 1 373 ? -18.527 17.207 39.389 1.00 83.88 373 PRO A CA 1
ATOM 2985 C C . PRO A 1 373 ? -17.103 17.671 39.022 1.00 83.88 373 PRO A C 1
ATOM 2987 O O . PRO A 1 373 ? -16.192 17.683 39.848 1.00 83.88 373 PRO A O 1
ATOM 2990 N N . ILE A 1 374 ? -16.874 17.994 37.748 1.00 83.69 374 ILE A N 1
ATOM 2991 C CA . ILE A 1 374 ? -15.581 18.410 37.207 1.00 83.69 374 ILE A CA 1
ATOM 2992 C C . ILE A 1 374 ? -15.793 19.677 36.385 1.00 83.69 374 ILE A C 1
ATOM 2994 O O . ILE A 1 374 ? -16.673 19.749 35.531 1.00 83.69 374 ILE A O 1
ATOM 2998 N N . LYS A 1 375 ? -14.958 20.690 36.628 1.00 86.88 375 LYS A N 1
ATOM 2999 C CA . LYS A 1 375 ? -15.008 21.947 35.877 1.00 86.88 375 LYS A CA 1
ATOM 3000 C C . LYS A 1 375 ? -14.686 21.683 34.402 1.00 86.88 375 LYS A C 1
ATOM 3002 O O . LYS A 1 375 ? -13.675 21.051 34.097 1.00 86.88 375 LYS A O 1
ATOM 3007 N N . ILE A 1 376 ? -15.494 22.229 33.490 1.00 86.25 376 ILE A N 1
ATOM 3008 C CA . ILE A 1 376 ? -15.291 22.112 32.031 1.00 86.25 376 ILE A CA 1
ATOM 3009 C C . ILE A 1 376 ? -13.901 22.623 31.625 1.00 86.25 376 ILE A C 1
ATOM 3011 O O . ILE A 1 376 ? -13.249 22.024 30.773 1.00 86.25 376 ILE A O 1
ATOM 3015 N N . SER A 1 377 ? -13.398 23.661 32.301 1.00 87.38 377 SER A N 1
ATOM 3016 C CA . SER A 1 377 ? -12.045 24.175 32.085 1.00 87.38 377 SER A CA 1
ATOM 3017 C C . SER A 1 377 ? -10.972 23.098 32.253 1.00 87.38 377 SER A C 1
ATOM 3019 O O . SER A 1 377 ? -10.049 23.047 31.451 1.00 87.38 377 SER A O 1
ATOM 3021 N N . MET A 1 378 ? -11.103 22.175 33.215 1.00 87.12 378 MET A N 1
ATOM 3022 C CA . MET A 1 378 ? -10.140 21.079 33.392 1.00 87.12 378 MET A CA 1
ATOM 3023 C C . MET A 1 378 ? -10.145 20.099 32.214 1.00 87.12 378 MET A C 1
ATOM 3025 O O . MET A 1 378 ? -9.096 19.560 31.867 1.00 87.12 378 MET A O 1
ATOM 3029 N N . ILE A 1 379 ? -11.306 19.874 31.592 1.00 87.81 379 ILE A N 1
ATOM 3030 C CA . ILE A 1 379 ? -11.438 19.016 30.406 1.00 87.81 379 ILE A CA 1
ATOM 3031 C C . ILE A 1 379 ? -10.762 19.689 29.209 1.00 87.81 379 ILE A C 1
ATOM 3033 O O . ILE A 1 379 ? -9.976 19.054 28.505 1.00 87.81 379 ILE A O 1
ATOM 3037 N N . MET A 1 380 ? -11.017 20.985 29.023 1.00 88.19 380 MET A N 1
ATOM 3038 C CA . MET A 1 380 ? -10.417 21.774 27.948 1.00 88.19 380 MET A CA 1
ATOM 3039 C C . MET A 1 380 ? -8.894 21.875 28.106 1.00 88.19 380 MET A C 1
ATOM 3041 O O . MET A 1 380 ? -8.171 21.614 27.149 1.00 88.19 380 MET A O 1
ATOM 3045 N N . TRP A 1 381 ? -8.393 22.122 29.322 1.00 89.69 381 TRP A N 1
ATOM 3046 C CA . TRP A 1 381 ? -6.957 22.111 29.626 1.00 89.69 381 TRP A CA 1
ATOM 3047 C C . TRP A 1 381 ? -6.313 20.744 29.385 1.00 89.69 381 TRP A C 1
ATOM 3049 O O . TRP A 1 381 ? -5.217 20.672 28.835 1.00 89.69 381 TRP A O 1
ATOM 3059 N N . ALA A 1 382 ? -6.987 19.646 29.742 1.00 89.88 382 ALA A N 1
ATOM 3060 C CA . ALA A 1 382 ? -6.481 18.302 29.467 1.00 89.88 382 ALA A CA 1
ATOM 3061 C C . ALA A 1 382 ? -6.359 18.031 27.957 1.00 89.88 382 ALA A C 1
ATOM 3063 O O . ALA A 1 382 ? -5.356 17.465 27.516 1.00 89.88 382 ALA A O 1
ATOM 3064 N N . LYS A 1 383 ? -7.351 18.453 27.158 1.00 89.94 383 LYS A N 1
ATOM 3065 C CA . LYS A 1 383 ? -7.310 18.330 25.691 1.00 89.94 383 LYS A CA 1
ATOM 3066 C C . LYS A 1 383 ? -6.253 19.239 25.071 1.00 89.94 383 LYS A C 1
ATOM 3068 O O . LYS A 1 383 ? -5.543 18.784 24.178 1.00 89.94 383 LYS A O 1
ATOM 3073 N N . PHE A 1 384 ? -6.108 20.462 25.576 1.00 90.88 384 PHE A N 1
ATOM 3074 C CA . PHE A 1 384 ? -5.079 21.406 25.147 1.00 90.88 384 PHE A CA 1
ATOM 3075 C C . PHE A 1 384 ? -3.682 20.863 25.390 1.00 90.88 384 PHE A C 1
ATOM 3077 O O . PHE A 1 384 ? -2.918 20.739 24.439 1.00 90.88 384 PHE A O 1
ATOM 3084 N N . LEU A 1 385 ? -3.382 20.435 26.617 1.00 91.88 385 LEU A N 1
ATOM 3085 C CA . LEU A 1 385 ? -2.082 19.858 26.953 1.00 91.88 385 LEU A CA 1
ATOM 3086 C C . LEU A 1 385 ? -1.765 18.641 26.087 1.00 91.88 385 LEU A C 1
ATOM 3088 O O . LEU A 1 385 ? -0.654 18.514 25.584 1.00 91.88 385 LEU A O 1
ATOM 3092 N N . LEU A 1 386 ? -2.739 17.754 25.871 1.00 91.38 386 LEU A N 1
ATOM 3093 C CA . LEU A 1 386 ? -2.500 16.566 25.064 1.00 91.38 386 LEU A CA 1
ATOM 3094 C C . LEU A 1 386 ? -2.335 16.893 23.570 1.00 91.38 386 LEU A C 1
ATOM 3096 O O . LEU A 1 386 ? -1.449 16.331 22.928 1.00 91.38 386 LEU A O 1
ATOM 3100 N N . SER A 1 387 ? -3.138 17.812 23.025 1.00 90.25 387 SER A N 1
ATOM 3101 C CA . SER A 1 387 ? -2.983 18.300 21.649 1.00 90.25 387 SER A CA 1
ATOM 3102 C C . SER A 1 387 ? -1.628 18.975 21.456 1.00 90.25 387 SER A C 1
ATOM 3104 O O . SER A 1 387 ? -0.929 18.661 20.496 1.00 90.25 387 SER A O 1
ATOM 3106 N N . LEU A 1 388 ? -1.225 19.827 22.401 1.00 92.00 388 LEU A N 1
ATOM 3107 C CA . LEU A 1 388 ? 0.065 20.506 22.408 1.00 92.00 388 LEU A CA 1
ATOM 3108 C C . LEU A 1 388 ? 1.219 19.503 22.443 1.00 92.00 388 LEU A C 1
ATOM 3110 O O . LEU A 1 388 ? 2.118 19.590 21.614 1.00 92.00 388 LEU A O 1
ATOM 3114 N N . CYS A 1 389 ? 1.185 18.520 23.350 1.00 92.75 389 CYS A N 1
ATOM 3115 C CA . CYS A 1 389 ? 2.219 17.489 23.430 1.00 92.75 389 CYS A CA 1
ATOM 3116 C C . CYS A 1 389 ? 2.342 16.700 22.122 1.00 92.75 389 CYS A C 1
ATOM 3118 O O . CYS A 1 389 ? 3.450 16.487 21.639 1.00 92.75 389 CYS A O 1
ATOM 3120 N N . ILE A 1 390 ? 1.219 16.272 21.538 1.00 90.56 390 ILE A N 1
ATOM 3121 C CA . ILE A 1 390 ? 1.225 15.546 20.262 1.00 90.56 390 ILE A CA 1
ATOM 3122 C C . ILE A 1 390 ? 1.789 16.428 19.145 1.00 90.56 390 ILE A C 1
ATOM 3124 O O . ILE A 1 390 ? 2.606 15.960 18.351 1.00 90.56 390 ILE A O 1
ATOM 3128 N N . ASN A 1 391 ? 1.375 17.694 19.094 1.00 90.69 391 ASN A N 1
ATOM 3129 C CA . ASN A 1 391 ? 1.832 18.636 18.086 1.00 90.69 391 ASN A CA 1
ATOM 3130 C C . ASN A 1 391 ? 3.344 18.886 18.201 1.00 90.69 391 ASN A C 1
ATOM 3132 O O . ASN A 1 391 ? 4.055 18.714 17.218 1.00 90.69 391 ASN A O 1
ATOM 3136 N N . LEU A 1 392 ? 3.845 19.155 19.412 1.00 91.81 392 LEU A N 1
ATOM 3137 C CA . LEU A 1 392 ? 5.274 19.329 19.689 1.00 91.81 392 LEU A CA 1
ATOM 3138 C C . LEU A 1 392 ? 6.099 18.096 19.311 1.00 91.81 392 LEU A C 1
ATOM 3140 O O . LEU A 1 392 ? 7.161 18.231 18.716 1.00 91.81 392 LEU A O 1
ATOM 3144 N N . ILE A 1 393 ? 5.615 16.885 19.604 1.00 91.62 393 ILE A N 1
ATOM 3145 C CA . ILE A 1 393 ? 6.310 15.652 19.200 1.00 91.62 393 ILE A CA 1
ATOM 3146 C C . ILE A 1 393 ? 6.451 15.587 17.673 1.00 91.62 393 ILE A C 1
ATOM 3148 O O . ILE A 1 393 ? 7.518 15.241 17.167 1.00 91.62 393 ILE A O 1
ATOM 3152 N N . ILE A 1 394 ? 5.391 15.926 16.935 1.00 89.81 394 ILE A N 1
ATOM 3153 C CA . ILE A 1 394 ? 5.396 15.905 15.468 1.00 89.81 394 ILE A CA 1
ATOM 3154 C C . ILE A 1 394 ? 6.301 17.013 14.912 1.00 89.81 394 ILE A C 1
ATOM 3156 O O . ILE A 1 394 ? 7.138 16.733 14.057 1.00 89.81 394 ILE A O 1
ATOM 3160 N N . THR A 1 395 ? 6.188 18.251 15.390 1.00 89.06 395 THR A N 1
ATOM 3161 C CA . THR A 1 395 ? 6.997 19.376 14.893 1.00 89.06 395 THR A CA 1
ATOM 3162 C C . THR A 1 395 ? 8.474 19.224 15.250 1.00 89.06 395 THR A C 1
ATOM 3164 O O . THR A 1 395 ? 9.331 19.499 14.413 1.00 89.06 395 THR A O 1
ATOM 3167 N N . PHE A 1 396 ? 8.809 18.688 16.424 1.00 89.69 396 PHE A N 1
ATOM 3168 C CA . PHE A 1 396 ? 10.196 18.363 16.764 1.00 89.69 396 PHE A CA 1
ATOM 3169 C C . PHE A 1 396 ? 10.742 17.203 15.934 1.00 89.69 396 PHE A C 1
ATOM 3171 O O . PHE A 1 396 ? 11.877 17.283 15.465 1.00 89.69 396 PHE A O 1
ATOM 3178 N N . ALA A 1 397 ? 9.941 16.167 15.665 1.00 87.75 397 ALA A N 1
ATOM 3179 C CA . ALA A 1 397 ? 10.338 15.124 14.722 1.00 87.75 397 ALA A CA 1
ATOM 3180 C C . ALA A 1 397 ? 10.610 15.701 13.319 1.00 87.75 397 ALA A C 1
ATOM 3182 O O . ALA A 1 397 ? 11.561 15.275 12.663 1.00 87.75 397 ALA A O 1
ATOM 3183 N N . PHE A 1 398 ? 9.828 16.697 12.879 1.00 85.62 398 PHE A N 1
ATOM 3184 C CA . PHE A 1 398 ? 10.069 17.405 11.618 1.00 85.62 398 PHE A CA 1
ATOM 3185 C C . PHE A 1 398 ? 11.394 18.159 11.636 1.00 85.62 398 PHE A C 1
ATOM 3187 O O . PHE A 1 398 ? 12.187 18.006 10.711 1.00 85.62 398 PHE A O 1
ATOM 3194 N N . ILE A 1 399 ? 11.663 18.928 12.695 1.00 85.19 399 ILE A N 1
ATOM 3195 C CA . ILE A 1 399 ? 12.909 19.692 12.826 1.00 85.19 399 ILE A CA 1
ATOM 3196 C C . ILE A 1 399 ? 14.112 18.753 12.781 1.00 85.19 399 ILE A C 1
ATOM 3198 O O . ILE A 1 399 ? 15.011 18.969 11.970 1.00 85.19 399 ILE A O 1
ATOM 3202 N N . ILE A 1 400 ? 14.095 17.669 13.564 1.00 84.75 400 ILE A N 1
ATOM 3203 C CA . ILE A 1 400 ? 15.162 16.657 13.562 1.00 84.75 400 ILE A CA 1
ATOM 3204 C C . ILE A 1 400 ? 15.350 16.079 12.153 1.00 84.75 400 ILE A C 1
ATOM 3206 O O . ILE A 1 400 ? 16.476 15.993 11.664 1.00 84.75 400 ILE A O 1
ATOM 3210 N N . PHE A 1 401 ? 14.260 15.734 11.465 1.00 81.88 401 PHE A N 1
ATOM 3211 C CA . PHE A 1 401 ? 14.323 15.234 10.093 1.00 81.88 401 PHE A CA 1
ATOM 3212 C C . PHE A 1 401 ? 14.935 16.262 9.125 1.00 81.88 401 PHE A C 1
ATOM 3214 O O . PHE A 1 401 ? 15.815 15.924 8.332 1.00 81.88 401 PHE A O 1
ATOM 3221 N N . THR A 1 402 ? 14.518 17.528 9.202 1.00 77.19 402 THR A N 1
ATOM 3222 C CA . THR A 1 402 ? 15.068 18.599 8.357 1.00 77.19 402 THR A CA 1
ATOM 3223 C C . THR A 1 402 ? 16.530 18.904 8.667 1.00 77.19 402 THR A C 1
ATOM 3225 O O . THR A 1 402 ? 17.282 19.191 7.740 1.00 77.19 402 THR A O 1
ATOM 3228 N N . LEU A 1 403 ? 16.957 18.778 9.926 1.00 76.81 403 LEU A N 1
ATOM 3229 C CA . LEU A 1 403 ? 18.345 18.942 10.354 1.00 76.81 403 LEU A CA 1
ATOM 3230 C C . LEU A 1 403 ? 19.234 17.893 9.683 1.00 76.81 403 LEU A C 1
ATOM 3232 O O . LEU A 1 403 ? 20.234 18.248 9.059 1.00 76.81 403 LEU A O 1
ATOM 3236 N N . VAL A 1 404 ? 18.821 16.621 9.730 1.00 76.38 404 VAL A N 1
ATOM 3237 C CA . VAL A 1 404 ? 19.540 15.512 9.082 1.00 76.38 404 VAL A CA 1
ATOM 3238 C C . VAL A 1 404 ? 19.650 15.726 7.569 1.00 76.38 404 VAL A C 1
ATOM 3240 O O . VAL A 1 404 ? 20.693 15.445 6.983 1.00 76.38 404 VAL A O 1
ATOM 3243 N N . MET A 1 405 ? 18.598 16.250 6.934 1.00 72.31 405 MET A N 1
ATOM 3244 C CA . MET A 1 405 ? 18.554 16.405 5.477 1.00 72.31 405 MET A CA 1
ATOM 3245 C C . MET A 1 405 ? 19.243 17.668 4.950 1.00 72.31 405 MET A C 1
ATOM 3247 O O . MET A 1 405 ? 19.821 17.631 3.865 1.00 72.31 405 MET A O 1
ATOM 3251 N N . ARG A 1 406 ? 19.164 18.795 5.668 1.00 71.25 406 ARG A N 1
ATOM 3252 C CA . ARG A 1 406 ? 19.626 20.108 5.178 1.00 71.25 406 ARG A CA 1
ATOM 3253 C C . ARG A 1 406 ? 20.911 20.617 5.827 1.00 71.25 406 ARG A C 1
ATOM 3255 O O . ARG A 1 406 ? 21.438 21.603 5.330 1.00 71.25 406 ARG A O 1
ATOM 3262 N N . LYS A 1 407 ? 21.428 19.954 6.872 1.00 70.50 407 LYS A N 1
ATOM 3263 C CA . LYS A 1 407 ? 22.638 20.369 7.611 1.00 70.50 407 LYS A CA 1
ATOM 3264 C C . LYS A 1 407 ? 22.590 21.851 8.028 1.00 70.50 407 LYS A C 1
ATOM 3266 O O . LYS A 1 407 ? 23.452 22.635 7.652 1.00 70.50 407 LYS A O 1
ATOM 3271 N N . PHE A 1 408 ? 21.549 22.235 8.768 1.00 72.06 408 PHE A N 1
ATOM 3272 C CA . PHE A 1 408 ? 21.402 23.602 9.281 1.00 72.06 408 PHE A CA 1
ATOM 3273 C C . PHE A 1 408 ? 22.487 23.966 10.305 1.00 72.06 408 PHE A C 1
ATOM 3275 O O . PHE A 1 408 ? 22.930 23.116 11.078 1.00 72.06 408 PHE A O 1
ATOM 3282 N N . GLU A 1 409 ? 22.849 25.248 10.346 1.00 78.50 409 GLU A N 1
ATOM 3283 C CA . GLU A 1 409 ? 23.685 25.841 11.393 1.00 78.50 409 GLU A CA 1
ATOM 3284 C C . GLU A 1 409 ? 22.962 25.847 12.755 1.00 78.50 409 GLU A C 1
ATOM 3286 O O . GLU A 1 409 ? 21.738 26.003 12.831 1.00 78.50 409 GLU A O 1
ATOM 3291 N N . LEU A 1 410 ? 23.723 25.686 13.845 1.00 74.81 410 LEU A N 1
ATOM 3292 C CA . LEU A 1 410 ? 23.196 25.538 15.212 1.00 74.81 410 LEU A CA 1
ATOM 3293 C C . LEU A 1 410 ? 22.381 26.749 15.695 1.00 74.81 410 LEU A C 1
ATOM 3295 O O . LEU A 1 410 ? 21.382 26.571 16.390 1.00 74.81 410 LEU A O 1
ATOM 3299 N N . GLU A 1 411 ? 22.750 27.965 15.295 1.00 76.88 411 GLU A N 1
ATOM 3300 C CA . GLU A 1 411 ? 22.034 29.189 15.687 1.00 76.88 411 GLU A CA 1
ATOM 3301 C C . GLU A 1 411 ? 20.653 29.290 15.023 1.00 76.88 411 GLU A C 1
ATOM 3303 O O . GLU A 1 411 ? 19.657 29.641 15.663 1.00 76.88 411 GLU A O 1
ATOM 3308 N N . SER A 1 412 ? 20.557 28.887 13.752 1.00 78.50 412 SER A N 1
ATOM 3309 C CA . SER A 1 412 ? 19.286 28.815 13.026 1.00 78.50 412 SER A CA 1
ATOM 3310 C C . SER A 1 412 ? 18.328 27.807 13.672 1.00 78.50 412 SER A C 1
ATOM 3312 O O . SER A 1 412 ? 17.124 28.057 13.769 1.00 78.50 412 SER A O 1
ATOM 3314 N N . LEU A 1 413 ? 18.859 26.695 14.195 1.00 80.50 413 LEU A N 1
ATOM 3315 C CA . LEU A 1 413 ? 18.059 25.666 14.859 1.00 80.50 413 LEU A CA 1
ATOM 3316 C C . LEU A 1 413 ? 17.358 26.184 16.111 1.00 80.50 413 LEU A C 1
ATOM 3318 O O . LEU A 1 413 ? 16.174 25.901 16.287 1.00 80.50 413 LEU A O 1
ATOM 3322 N N . PHE A 1 414 ? 18.039 26.956 16.957 1.00 84.38 414 PHE A N 1
ATOM 3323 C CA . PHE A 1 414 ? 17.433 27.473 18.186 1.00 84.38 414 PHE A CA 1
ATOM 3324 C C . PHE A 1 414 ? 16.236 28.391 17.890 1.00 84.38 414 PHE A C 1
ATOM 3326 O O . PHE A 1 414 ? 15.151 28.204 18.445 1.00 84.38 414 PHE A O 1
ATOM 3333 N N . ASN A 1 415 ? 16.387 29.297 16.919 1.00 85.12 415 ASN A N 1
ATOM 3334 C CA . ASN A 1 415 ? 15.305 30.172 16.455 1.00 85.12 415 ASN A CA 1
ATOM 3335 C C . ASN A 1 415 ? 14.130 29.384 15.859 1.00 85.12 415 ASN A C 1
ATOM 3337 O O . ASN A 1 415 ? 12.963 29.735 16.048 1.00 85.12 415 ASN A O 1
ATOM 3341 N N . VAL A 1 416 ? 14.427 28.299 15.145 1.00 85.44 416 VAL A N 1
ATOM 3342 C CA . VAL A 1 416 ? 13.421 27.398 14.580 1.00 85.44 416 VAL A CA 1
ATOM 3343 C C . VAL A 1 416 ? 12.685 26.612 15.676 1.00 85.44 416 VAL A C 1
ATOM 3345 O O . VAL A 1 416 ? 11.471 26.432 15.575 1.00 85.44 416 VAL A O 1
ATOM 3348 N N . PHE A 1 417 ? 13.376 26.195 16.740 1.00 87.38 417 PHE A N 1
ATOM 3349 C CA . PHE A 1 417 ? 12.779 25.521 17.897 1.00 87.38 417 PHE A CA 1
ATOM 3350 C C . PHE A 1 417 ? 11.825 26.431 18.673 1.00 87.38 417 PHE A C 1
ATOM 3352 O O . PHE A 1 417 ? 10.708 26.006 18.977 1.00 87.38 417 PHE A O 1
ATOM 3359 N N . ILE A 1 418 ? 12.234 27.673 18.953 1.00 89.38 418 ILE A N 1
ATOM 3360 C CA . ILE A 1 418 ? 11.376 28.664 19.622 1.00 89.38 418 ILE A CA 1
ATOM 3361 C C . ILE A 1 418 ? 10.124 28.911 18.782 1.00 89.38 418 ILE A C 1
ATOM 3363 O O . ILE A 1 418 ? 9.009 28.754 19.279 1.00 89.38 418 ILE A O 1
ATOM 3367 N N . PHE A 1 419 ? 10.301 29.178 17.485 1.00 88.75 419 PHE A N 1
ATOM 3368 C CA . PHE A 1 419 ? 9.180 29.388 16.573 1.00 88.75 419 PHE A CA 1
ATOM 3369 C C . PHE A 1 419 ? 8.233 28.178 16.527 1.00 88.75 419 PHE A C 1
ATOM 3371 O O . PHE A 1 419 ? 7.013 28.333 16.548 1.00 88.75 419 PHE A O 1
ATOM 3378 N N . ALA A 1 420 ? 8.773 26.955 16.496 1.00 88.69 420 ALA A N 1
ATOM 3379 C CA . ALA A 1 420 ? 7.972 25.735 16.508 1.00 88.69 420 ALA A CA 1
ATOM 3380 C C . ALA A 1 420 ? 7.172 25.563 17.802 1.00 88.69 420 ALA A C 1
ATOM 3382 O O . ALA A 1 420 ? 6.036 25.084 17.759 1.00 88.69 420 ALA A O 1
ATOM 3383 N N . PHE A 1 421 ? 7.740 25.953 18.941 1.00 92.00 421 PHE A N 1
ATOM 3384 C CA . PHE A 1 421 ? 7.039 25.932 20.216 1.00 92.00 421 PHE A CA 1
ATOM 3385 C C . PHE A 1 421 ? 5.901 26.960 20.237 1.00 92.00 421 PHE A C 1
ATOM 3387 O O . PHE A 1 421 ? 4.753 26.582 20.480 1.00 92.00 421 PHE A O 1
ATOM 3394 N N . GLU A 1 422 ? 6.190 28.217 19.893 1.00 90.69 422 GLU A N 1
ATOM 3395 C CA . GLU A 1 422 ? 5.207 29.308 19.843 1.00 90.69 422 GLU A CA 1
ATOM 3396 C C . GLU A 1 422 ? 4.038 28.978 18.912 1.00 90.69 422 GLU A C 1
ATOM 3398 O O . GLU A 1 422 ? 2.874 29.050 19.315 1.00 90.69 422 GLU A O 1
ATOM 3403 N N . ILE A 1 423 ? 4.333 28.527 17.689 1.00 89.81 423 ILE A N 1
ATOM 3404 C CA . ILE A 1 423 ? 3.292 28.199 16.714 1.00 89.81 423 ILE A CA 1
ATOM 3405 C C . ILE A 1 423 ? 2.486 26.966 17.143 1.00 89.81 423 ILE A C 1
ATOM 3407 O O . ILE A 1 423 ? 1.276 26.916 16.923 1.00 89.81 423 ILE A O 1
ATOM 3411 N N . SER A 1 424 ? 3.114 25.983 17.799 1.00 90.12 424 SER A N 1
ATOM 3412 C CA . SER A 1 424 ? 2.405 24.802 18.307 1.00 90.12 424 SER A CA 1
ATOM 3413 C C . SER A 1 424 ? 1.457 25.167 19.447 1.00 90.12 424 SER A C 1
ATOM 3415 O O . SER A 1 424 ? 0.347 24.630 19.494 1.00 90.12 424 SER A O 1
ATOM 3417 N N . VAL A 1 425 ? 1.858 26.086 20.334 1.00 90.81 425 VAL A N 1
ATOM 3418 C CA . VAL A 1 425 ? 1.001 26.644 21.394 1.00 90.81 425 VAL A CA 1
ATOM 3419 C C . VAL A 1 425 ? -0.170 27.402 20.779 1.00 90.81 425 VAL A C 1
ATOM 3421 O O . VAL A 1 425 ? -1.322 27.074 21.071 1.00 90.81 425 VAL A O 1
ATOM 3424 N N . PHE A 1 426 ? 0.116 28.343 19.880 1.00 89.69 426 PHE A N 1
ATOM 3425 C CA . PHE A 1 426 ? -0.888 29.186 19.236 1.00 89.69 426 PHE A CA 1
ATOM 3426 C C . PHE A 1 426 ? -1.924 28.365 18.457 1.00 89.69 426 PHE A C 1
ATOM 3428 O O . PHE A 1 426 ? -3.128 28.492 18.679 1.00 89.69 426 PHE A O 1
ATOM 3435 N N . ILE A 1 427 ? -1.474 27.451 17.594 1.00 87.31 427 ILE A N 1
ATOM 3436 C CA . ILE A 1 427 ? -2.378 26.628 16.784 1.00 87.31 427 ILE A CA 1
ATOM 3437 C C . ILE A 1 427 ? -3.170 25.654 17.666 1.00 87.31 427 ILE A C 1
ATOM 3439 O O . ILE A 1 427 ? -4.362 25.459 17.427 1.00 87.31 427 ILE A O 1
ATOM 3443 N N . SER A 1 428 ? -2.559 25.063 18.701 1.00 87.00 428 SER A N 1
ATOM 3444 C CA . SER A 1 428 ? -3.283 24.169 19.623 1.00 87.00 428 SER A CA 1
ATOM 3445 C C . SER A 1 428 ? -4.359 24.906 20.424 1.00 87.00 428 SER A C 1
ATOM 3447 O O . SER A 1 428 ? -5.389 24.304 20.727 1.00 87.00 428 SER A O 1
ATOM 3449 N N . ALA A 1 429 ? -4.144 26.187 20.743 1.00 87.50 429 ALA A N 1
ATOM 3450 C CA . ALA A 1 429 ? -5.145 27.036 21.386 1.00 87.50 429 ALA A CA 1
ATOM 3451 C C . ALA A 1 429 ? -6.321 27.302 20.434 1.00 87.50 429 ALA A C 1
ATOM 3453 O O . ALA A 1 429 ? -7.461 26.968 20.765 1.00 87.50 429 ALA A O 1
ATOM 3454 N N . ILE A 1 430 ? -6.033 27.747 19.203 1.00 84.94 430 ILE A N 1
ATOM 3455 C CA . ILE A 1 430 ? -7.046 27.971 18.155 1.00 84.94 430 ILE A CA 1
ATOM 3456 C C . ILE A 1 430 ? -7.863 26.707 17.889 1.00 84.94 430 ILE A C 1
ATOM 3458 O O . ILE A 1 430 ? -9.090 26.751 17.823 1.00 84.94 430 ILE A O 1
ATOM 3462 N N . GLY A 1 431 ? -7.196 25.558 17.755 1.00 74.62 431 GLY A N 1
ATOM 3463 C CA . GLY A 1 431 ? -7.845 24.281 17.462 1.00 74.62 431 GLY A CA 1
ATOM 3464 C C . GLY A 1 431 ? -8.835 23.822 18.536 1.00 74.62 431 GLY A C 1
ATOM 3465 O O . GLY A 1 431 ? -9.644 22.934 18.272 1.00 74.62 431 GLY A O 1
ATOM 3466 N N . LEU A 1 432 ? -8.784 24.406 19.734 1.00 77.44 432 LEU A N 1
ATOM 3467 C CA . LEU A 1 432 ? -9.704 24.116 20.828 1.00 77.44 432 LEU A CA 1
ATOM 3468 C C . LEU A 1 432 ? -10.616 25.299 21.186 1.00 77.44 432 LEU A C 1
ATOM 3470 O O . LEU A 1 432 ? -11.452 25.151 22.075 1.00 77.44 432 LEU A O 1
ATOM 3474 N N . GLY A 1 433 ? -10.502 26.425 20.473 1.00 67.50 433 GLY A N 1
ATOM 3475 C CA . GLY A 1 433 ? -11.307 27.627 20.692 1.00 67.50 433 GLY A CA 1
ATOM 3476 C C . GLY A 1 433 ? -10.935 28.409 21.954 1.00 67.50 433 GLY A C 1
ATOM 3477 O O . GLY A 1 433 ? -11.832 28.969 22.583 1.00 67.50 433 GLY A O 1
ATOM 3478 N N . PHE A 1 434 ? -9.655 28.383 22.344 1.00 54.66 434 PHE A N 1
ATOM 3479 C CA . PHE A 1 434 ? -9.097 29.226 23.407 1.00 54.66 434 PHE A CA 1
ATOM 3480 C C . PHE A 1 434 ? -8.685 30.607 22.910 1.00 54.66 434 PHE A C 1
ATOM 3482 O O . PHE A 1 434 ? -8.275 30.705 21.729 1.00 54.66 434 PHE A O 1
#

Sequence (434 aa):
MLTTVLKYKFRQTYNSLVRSTVQKKLEWLIPLILIPYFIPLTRTMNSLYGKVFESFGWHGLKMAIGTNLLVICVFVFISTLALTIYRLFQSNDVKFLASLPISKGSLFGLKLLESVEDTVRSIILPLPVIIAFSYTIAKIASTLWAVIILIGWVAIILQIASLSMIITLILGKITSKSKWATISKIIALASALILLMVFMRYFQAESQNMIYIGSEKISYIFSFLPASWLIDIVIYGENNSSQSFLLAIIFVLLTIVLIVLAYLLFNVKFYKILMETGEIEKRKKRQRVKSINYNQRSGIRSFIIKELLTIKREPQMVMRLIVPLIMFPVFALTKDRDPKMYIALTALISTGTYGLASIGREGKTFALLRSLPIKISMIMWAKFLLSLCINLIITFAFIIFTLVMRKFELESLFNVFIFAFEISVFISAIGLGF

Radius of gyration: 25.59 Å; Cα contacts (8 Å, |Δi|>4): 360; chains: 1; bounding box: 53×55×74 Å

Mean predicted aligned error: 11.62 Å

Nearest PDB structures (foldseek):
  7o17-assembly1_D  TM=4.766E-01  e=3.257E-01  Stutzerimonas stutzeri ATCC 14405 = CCUG 16156
  7qba-assembly1_E  TM=4.510E-01  e=1.296E+00  Stutzerimonas stutzeri

Foldseek 3Di:
DLVVVVVVVVVVVVCLCPVNDPVSVVVVCVLVVCVVVLVVLLVLLLVVLLVQCVVPNLVSSLLLVLVLVVLLLVLLLLQLLLVLLCLQQPDPCNVVVVPDPDDLVSVLVVSLVVSLVSSVVSCSVVVSNLLSSLVSCCVPPNNVLSVLSVVLVSLSSLLSSLVSLLVCLVCLLVSNPPVNSLVSLVVSLVSLLVSLLVSLVSLPPPDPVVSPPPRPVVVVVSCPDLNSLSSVLSVCVRVPVVVSVVSVVVSVVSSVVSSVSSSVSSVPRSVVSNVVSVVVVVVVVPDDPDPDPPDPDPPLVVLLVVVVVVCVVDSVLVVQLCVLVSCLSVVLNPLPDDVLVSLLVSLLSLLVSQLLVVVVVCVVVVVVVVPDPDDVVSNLVSSLVNSLVSSLVSSVVSLVSSCVRPVDDPVVSVVSNVSSNVSNNVSSCVSSVD

pLDDT: mean 78.32, std 11.81, range [44.97, 96.0]

Secondary structure (DSSP, 8-state):
-HHHHHHHHHHHHHHHHHSS-HHHHHHHHHHHHHHHHHHHHHHHHHHHHHHHHHHHHHHHHHHHHHHHHHHHHHHHHHHHHHHHHIIIII-HHHHHHHHS---HHHHHHHHHHHHHHHHHHHHTTTHHHHHHHHHHHHHHS-HHHHHHHHHHHHHHHHHHHHHHHHHHHHSHHHHTSHHHHHHHHHHHHHHHHHHHHHHHHHHH---GGGTTTTHHHHHHHHHTSHHHHHHHHHHHHHH-HHHHHHHHHHHHHHHHHHHHHHHHHHHHHHHHHHHHHHHHHHHHT-------------HHHHHHHHHHHHHHH-HHHHHHHHHHHHHHHHHHH-TTS-HHHHHHHHHHHHHIIIIIHHHHTTHHHHHHHHTSSS-HHHHHHHHHHHHHHHHHHHHHHHHHHHHHHH---HHHHHHHHHHHHHHHHHHHHHTTT-

Solvent-accessible surface area (backbone atoms only — not comparable to full-atom values): 23304 Å² total; per-residue (Å²): 107,64,66,58,52,50,51,49,49,50,49,52,53,48,43,48,59,73,73,43,58,71,70,55,44,48,65,69,43,48,67,66,70,44,47,78,58,36,57,60,50,18,53,52,47,27,51,51,50,48,54,37,29,76,74,47,36,71,64,41,34,51,53,58,50,42,56,52,50,45,46,49,50,53,29,35,39,42,39,31,34,22,50,40,44,36,59,70,67,65,38,77,60,43,68,56,58,69,71,45,99,64,56,72,66,53,54,48,52,51,53,50,51,56,29,38,53,46,33,54,60,54,38,60,76,56,41,35,57,56,51,16,50,30,52,46,37,35,70,73,72,38,61,66,56,22,50,51,50,58,55,50,47,56,48,49,44,50,37,44,31,24,50,30,50,38,52,42,61,72,41,32,85,64,48,62,41,73,66,42,42,44,51,31,45,52,50,23,52,53,34,48,39,51,41,47,45,55,57,48,51,63,77,68,53,87,51,80,72,73,70,59,83,68,41,71,76,51,45,63,66,34,65,76,36,72,72,37,52,58,52,46,29,51,61,31,44,78,78,37,54,69,62,15,52,52,49,50,52,53,53,54,50,49,40,53,51,40,47,52,52,28,50,55,50,45,75,68,42,48,66,58,47,51,53,58,55,62,54,56,61,64,64,64,75,74,64,78,82,72,86,71,79,81,70,89,62,58,70,43,59,53,50,42,51,51,50,55,50,47,42,70,71,36,57,69,54,51,55,48,64,48,51,48,64,54,48,45,59,63,57,62,66,53,73,90,53,66,67,65,61,55,44,49,51,43,32,46,47,38,22,55,58,42,32,38,44,59,58,66,69,34,63,81,56,45,62,59,54,67,72,42,103,56,62,66,65,47,56,52,49,26,50,39,54,51,34,32,51,54,26,46,54,52,47,50,52,44,50,55,52,48,39,75,75,67,68,67,58,73,70,61,47,54,58,50,52,53,51,49,50,54,46,27,51,53,44,30,32,54,38,70,72,101